Protein AF-0000000072238358 (afdb_homodimer)

Organism: Galdieria sulphuraria (NCBI:txid130081)

Solvent-accessible surface area (backbone atoms only — not comparable to full-atom values): 21637 Å² total; per-residue (Å²): 114,69,92,60,49,41,66,46,70,92,51,58,39,57,28,51,64,90,36,64,66,41,52,53,32,44,58,48,52,44,44,59,64,51,46,53,46,33,38,50,35,42,29,71,73,63,18,28,54,64,36,48,47,50,46,50,48,50,52,52,50,52,53,49,39,53,52,44,16,63,70,62,58,33,71,36,41,84,74,27,92,60,86,53,57,28,28,42,24,59,62,21,16,52,36,25,18,52,41,28,26,52,52,55,40,63,70,66,43,89,40,53,35,54,55,72,66,56,46,51,50,50,51,51,50,41,50,50,50,30,51,51,31,38,48,24,36,40,76,59,28,51,35,48,71,66,26,33,50,49,6,32,51,51,12,34,52,48,14,47,53,44,23,69,51,34,59,36,91,84,14,63,50,43,50,51,54,70,66,36,64,68,45,52,74,65,32,41,33,61,59,66,72,31,57,36,37,57,58,52,52,29,52,52,60,71,61,61,61,58,80,78,107,114,69,93,61,50,40,68,44,70,90,51,56,40,56,27,49,63,89,37,64,66,43,52,54,32,44,58,47,52,44,44,59,64,51,47,55,46,33,37,50,34,42,28,71,73,63,20,29,54,64,36,48,46,50,46,51,48,51,52,52,51,51,52,50,39,54,53,43,16,66,71,62,59,32,70,37,40,86,72,28,92,59,88,53,58,28,28,42,22,59,61,20,16,52,36,26,19,54,40,28,27,52,52,54,40,63,70,66,41,88,43,53,33,53,54,72,68,56,46,51,52,50,53,51,51,42,51,50,50,28,51,50,30,36,48,25,36,41,75,59,29,50,34,48,72,65,26,35,50,48,7,31,50,51,12,33,50,49,13,47,53,44,24,69,50,35,58,35,92,85,13,63,50,42,49,52,54,71,66,36,63,69,45,54,74,64,33,40,34,62,60,65,74,31,60,37,37,56,57,53,53,28,51,52,58,73,61,60,61,59,78,82,107

InterPro domains:
  IPR000326 Phosphatidic acid phosphatase type 2/haloperoxidase [PF01569] (51-166)
  IPR000326 Phosphatidic acid phosphatase type 2/haloperoxidase [SM00014] (50-163)
  IPR036938 Phosphatidic acid phosphatase type 2/haloperoxidase superfamily [SSF48317] (33-164)
  IPR039667 Dolichyldiphosphatase, PAP2 domain [cd03382] (10-163)

pLDDT: mean 91.04, std 11.18, range [34.75, 98.88]

Radius of gyration: 22.78 Å; Cα contacts (8 Å, |Δi|>4): 652; chains: 2; bounding box: 50×64×49 Å

Foldseek 3Di:
DPPPDDDDPLLDADADPPDPVLVVLSVLLCVLVVVLVVLVCCCQVVVALLSVLLNVLLVVQLVVQVVVQVVVVDAAFPLDPDGGRPAAPSSLLSLLLSLLLLLLLCVPDPARQDDPVVSVVVSVVSVVSSVSNLVSCVNRRGHDPVNSVRSNVNSNVSSNVSNVAANHPPHPPSVVVVPDVVSVVSVRDHSSNDHNSVVVVVVVVVPCPPVVD/DPPPDDDDPLLDADADPPDPVLVVLSVLLCVLVVVLVVLVCCCQVVQALLSVLLNVLLVVQLVVQVVVQVVVVDAAFPLDPDGGRPAAPSSLLSLLLSLLLLLLLCVPDPARLDDPVVSVVVSVVSVVSSVSNLVSCVNRRGHDPVNSVRSNVNSNVSSNVSNVAANHPPHPPSVVVVPDVVSVVSVRDHSSNDHNSVVVVVVVVVPCPPVVD

Sequence (426 aa):
MSDGRVALKLTLVTYEKGDKLGWLLSIISLAPVFLYVAETSLVLFRREYFGLALLFGQLVNEALNVILKVTFARPRPSRSEQNDYGMPSAHSQAMFFVTSCIIFTLSRRRHKPLSSLERNLLYSFLFLCSLSVSFSRIYLGYHSIHQVMVGALVGCLLGYFWTLYSLESNSRLLSALKSLAFLKLFYFKDSLEICHFLKREQLQYSSCNECAKMSDGRVALKLTLVTYEKGDKLGWLLSIISLAPVFLYVAETSLVLFRREYFGLALLFGQLVNEALNVILKVTFARPRPSRSEQNDYGMPSAHSQAMFFVTSCIIFTLSRRRHKPLSSLERNLLYSFLFLCSLSVSFSRIYLGYHSIHQVMVGALVGCLLGYFWTLYSLESNSRLLSALKSLAFLKLFYFKDSLEICHFLKREQLQYSSCNECAK

Nearest PDB structures (foldseek):
  5jki-assembly1_A  TM=8.299E-01  e=1.131E-04  Bacillus subtilis subsp. subtilis str. 168
  8bm3-assembly4_D  TM=6.564E-01  e=1.782E-02  Escherichia coli K-12
  3w36-assembly1_A  TM=6.357E-01  e=1.820E+00  Streptomyces sp. CNQ-525
  5jki-assembly1_A  TM=8.302E-01  e=1.304E-04  Bacillus subtilis subsp. subtilis str. 168
  8bm3-assembly4_D  TM=6.558E-01  e=1.377E-02  Escherichia coli K-12

Structure (mmCIF, N/CA/C/O backbone):
data_AF-0000000072238358-model_v1
#
loop_
_entity.id
_entity.type
_entity.pdbx_description
1 polymer Dolichyldiphosphatase
#
loop_
_atom_site.group_PDB
_atom_site.id
_atom_site.type_symbol
_atom_site.label_atom_id
_atom_site.label_alt_id
_atom_site.label_comp_id
_atom_site.label_asym_id
_atom_site.label_entity_id
_atom_site.label_seq_id
_atom_site.pdbx_PDB_ins_code
_atom_site.Cartn_x
_atom_site.Cartn_y
_atom_site.Cartn_z
_atom_site.occupancy
_atom_site.B_iso_or_equiv
_atom_site.auth_seq_id
_atom_site.auth_comp_id
_atom_site.auth_asym_id
_atom_site.auth_atom_id
_atom_site.pdbx_PDB_model_num
ATOM 1 N N . MET A 1 1 ? -0.401 -26.938 -12.523 1 53.91 1 MET A N 1
ATOM 2 C CA . MET A 1 1 ? -1.567 -26.141 -12.906 1 53.91 1 MET A CA 1
ATOM 3 C C . MET A 1 1 ? -2.389 -26.859 -13.969 1 53.91 1 MET A C 1
ATOM 5 O O . MET A 1 1 ? -1.838 -27.609 -14.789 1 53.91 1 MET A O 1
ATOM 9 N N . SER A 1 2 ? -3.705 -27.078 -13.656 1 57.69 2 SER A N 1
ATOM 10 C CA . SER A 1 2 ? -4.523 -27.766 -14.648 1 57.69 2 SER A CA 1
ATOM 11 C C . SER A 1 2 ? -4.238 -27.266 -16.062 1 57.69 2 SER A C 1
ATOM 13 O O . SER A 1 2 ? -3.773 -26.125 -16.234 1 57.69 2 SER A O 1
ATOM 15 N N . ASP A 1 3 ? -4.449 -27.953 -17.094 1 67.19 3 ASP A N 1
ATOM 16 C CA . ASP A 1 3 ? -4.195 -27.75 -18.516 1 67.19 3 ASP A CA 1
ATOM 17 C C . ASP A 1 3 ? -4.848 -26.453 -19.016 1 67.19 3 ASP A C 1
ATOM 19 O O . ASP A 1 3 ? -6.039 -26.234 -18.781 1 67.19 3 ASP A O 1
ATOM 23 N N . GLY A 1 4 ? -4.113 -25.328 -19.281 1 85.88 4 GLY A N 1
ATOM 24 C CA . GLY A 1 4 ? -4.52 -24.125 -19.984 1 85.88 4 GLY A CA 1
ATOM 25 C C . GLY A 1 4 ? -4.469 -22.875 -19.125 1 85.88 4 GLY A C 1
ATOM 26 O O . GLY A 1 4 ? -4.609 -21.75 -19.625 1 85.88 4 GLY A O 1
ATOM 27 N N . ARG A 1 5 ? -4.25 -23.141 -17.781 1 90.25 5 ARG A N 1
ATOM 28 C CA . ARG A 1 5 ? -4.195 -21.969 -16.922 1 90.25 5 ARG A CA 1
ATOM 29 C C . ARG A 1 5 ? -2.752 -21.578 -16.609 1 90.25 5 ARG A C 1
ATOM 31 O O . ARG A 1 5 ? -1.864 -22.438 -16.578 1 90.25 5 ARG A O 1
ATOM 38 N N . VAL A 1 6 ? -2.549 -20.266 -16.438 1 92.25 6 VAL A N 1
ATOM 39 C CA . VAL A 1 6 ? -1.229 -19.734 -16.109 1 92.25 6 VAL A CA 1
ATOM 40 C C . VAL A 1 6 ? -1.329 -18.812 -14.891 1 92.25 6 VAL A C 1
ATOM 42 O O . VAL A 1 6 ? -2.375 -18.219 -14.648 1 92.25 6 VAL A O 1
ATOM 45 N N . ALA A 1 7 ? -0.302 -18.781 -14.125 1 93 7 ALA A N 1
ATOM 46 C CA . ALA A 1 7 ? -0.249 -17.891 -12.953 1 93 7 ALA A CA 1
ATOM 47 C C . ALA A 1 7 ? 0.127 -16.469 -13.359 1 93 7 ALA A C 1
ATOM 49 O O . ALA A 1 7 ? 0.93 -16.266 -14.273 1 93 7 ALA A O 1
ATOM 50 N N . LEU A 1 8 ? -0.519 -15.547 -12.711 1 94.06 8 LEU A N 1
ATOM 51 C CA . LEU A 1 8 ? -0.111 -14.164 -12.898 1 94.06 8 LEU A CA 1
ATOM 52 C C . LEU A 1 8 ? 1.339 -13.961 -12.477 1 94.06 8 LEU A C 1
ATOM 54 O O . LEU A 1 8 ? 1.678 -14.133 -11.305 1 94.06 8 LEU A O 1
ATOM 58 N N . LYS A 1 9 ? 2.158 -13.5 -13.359 1 91.25 9 LYS A N 1
ATOM 59 C CA . LYS A 1 9 ? 3.602 -13.414 -13.148 1 91.25 9 LYS A CA 1
ATOM 60 C C . LYS A 1 9 ? 3.947 -12.328 -12.141 1 91.25 9 LYS A C 1
ATOM 62 O O . LYS A 1 9 ? 4.918 -12.453 -11.391 1 91.25 9 LYS A O 1
ATOM 67 N N . LEU A 1 10 ? 3.215 -11.344 -12.031 1 91.06 10 LEU A N 1
ATOM 68 C CA . LEU A 1 10 ? 3.473 -10.148 -11.234 1 91.06 10 LEU A CA 1
ATOM 69 C C . LEU A 1 10 ? 3.711 -10.508 -9.773 1 91.06 10 LEU A C 1
ATOM 71 O O . LEU A 1 10 ? 4.555 -9.906 -9.109 1 91.06 10 LEU A O 1
ATOM 75 N N . THR A 1 11 ? 2.99 -11.5 -9.281 1 95.25 11 THR A N 1
ATOM 76 C CA . THR A 1 11 ? 3.064 -11.789 -7.852 1 95.25 11 THR A CA 1
ATOM 77 C C . THR A 1 11 ? 3.35 -13.273 -7.621 1 95.25 11 THR A C 1
ATOM 79 O O . THR A 1 11 ? 3.123 -13.789 -6.523 1 95.25 11 THR A O 1
ATOM 82 N N . LEU A 1 12 ? 3.762 -13.93 -8.641 1 93.56 12 LEU A N 1
ATOM 83 C CA . LEU A 1 12 ? 4.09 -15.344 -8.508 1 93.56 12 LEU A CA 1
ATOM 84 C C . LEU A 1 12 ? 5.445 -15.531 -7.836 1 93.56 12 LEU A C 1
ATOM 86 O O . LEU A 1 12 ? 6.457 -15.023 -8.328 1 93.56 12 LEU A O 1
ATOM 90 N N . VAL A 1 13 ? 5.469 -16.172 -6.734 1 94.88 13 VAL A N 1
ATOM 91 C CA . VAL A 1 13 ? 6.699 -16.54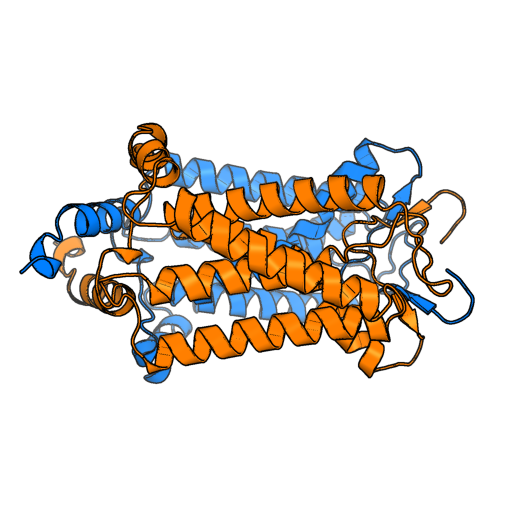7 -6.047 1 94.88 13 VAL A CA 1
ATOM 92 C C . VAL A 1 13 ? 6.621 -18.016 -5.617 1 94.88 13 VAL A C 1
ATOM 94 O O . VAL A 1 13 ? 5.625 -18.438 -5.02 1 94.88 13 VAL A O 1
ATOM 97 N N . THR A 1 14 ? 7.605 -18.75 -5.953 1 94.5 14 THR A N 1
ATOM 98 C CA . THR A 1 14 ? 7.637 -20.172 -5.598 1 94.5 14 THR A CA 1
ATOM 99 C C . THR A 1 14 ? 8.773 -20.453 -4.613 1 94.5 14 THR A C 1
ATOM 101 O O . THR A 1 14 ? 9.758 -19.703 -4.562 1 94.5 14 THR A O 1
ATOM 104 N N . TYR A 1 15 ? 8.594 -21.391 -3.814 1 94.75 15 TYR A N 1
ATOM 105 C CA . TYR A 1 15 ? 9.578 -21.859 -2.838 1 94.75 15 TYR A CA 1
ATOM 106 C C . TYR A 1 15 ? 9.492 -23.375 -2.65 1 94.75 15 TYR A C 1
ATOM 108 O O . TYR A 1 15 ? 8.547 -24 -3.121 1 94.75 15 TYR A O 1
ATOM 116 N N . GLU A 1 16 ? 10.477 -24 -2.084 1 94.62 16 GLU A N 1
ATOM 117 C CA . GLU A 1 16 ? 10.492 -25.438 -1.88 1 94.62 16 GLU A CA 1
ATOM 118 C C . GLU A 1 16 ? 9.469 -25.859 -0.833 1 94.62 16 GLU A C 1
ATOM 120 O O . GLU A 1 16 ? 9.367 -25.25 0.232 1 94.62 16 GLU A O 1
ATOM 125 N N . LYS A 1 17 ? 8.758 -26.875 -1.199 1 94.19 17 LYS A N 1
ATOM 126 C CA . LYS A 1 17 ? 7.746 -27.391 -0.284 1 94.19 17 LYS A CA 1
ATOM 127 C C . LYS A 1 17 ? 8.359 -27.766 1.064 1 94.19 17 LYS A C 1
ATOM 129 O O . LYS A 1 17 ? 9.391 -28.438 1.121 1 94.19 17 LYS A O 1
ATOM 134 N N . GLY A 1 18 ? 7.773 -27.281 2.113 1 94.94 18 GLY A N 1
ATOM 135 C CA . GLY A 1 18 ? 8.234 -27.609 3.455 1 94.94 18 GLY A CA 1
ATOM 136 C C . GLY A 1 18 ? 9.305 -26.656 3.967 1 94.94 18 GLY A C 1
ATOM 137 O O . GLY A 1 18 ? 9.68 -26.703 5.141 1 94.94 18 GLY A O 1
ATOM 138 N N . 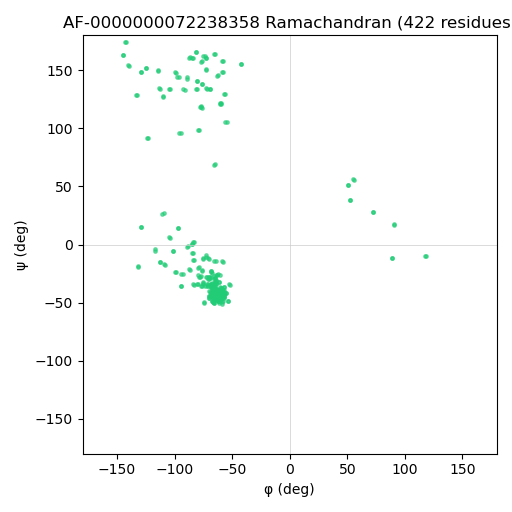ASP A 1 19 ? 9.891 -25.812 3.174 1 96.75 19 ASP A N 1
ATOM 139 C CA . ASP A 1 19 ? 10.93 -24.844 3.541 1 96.75 19 ASP A CA 1
ATOM 140 C C . ASP A 1 19 ? 10.328 -23.609 4.211 1 96.75 19 ASP A C 1
ATOM 142 O O . ASP A 1 19 ? 9.891 -22.688 3.531 1 96.75 19 ASP A O 1
ATOM 146 N N . LYS A 1 20 ? 10.391 -23.625 5.547 1 97.56 20 LYS A N 1
ATOM 147 C CA . LYS A 1 20 ? 9.789 -22.531 6.297 1 97.56 20 LYS A CA 1
ATOM 148 C C . LYS A 1 20 ? 10.492 -21.203 5.996 1 97.56 20 LYS A C 1
ATOM 150 O O . LYS A 1 20 ? 9.852 -20.156 5.895 1 97.56 20 LYS A O 1
ATOM 155 N N . LEU A 1 21 ? 11.766 -21.25 5.961 1 97.75 21 LEU A N 1
ATOM 156 C CA . LEU A 1 21 ? 12.516 -20.031 5.621 1 97.75 21 LEU A CA 1
ATOM 157 C C . LEU A 1 21 ? 12.164 -19.562 4.215 1 97.75 21 LEU A C 1
ATOM 159 O O . LEU A 1 21 ? 12 -18.359 3.988 1 97.75 21 LEU A O 1
ATOM 163 N N . GLY A 1 22 ? 12.086 -20.516 3.264 1 97.56 22 GLY A N 1
ATOM 164 C CA . GLY A 1 22 ? 11.68 -20.172 1.909 1 97.56 22 GLY A CA 1
ATOM 165 C C . GLY A 1 22 ? 10.312 -19.516 1.843 1 97.56 22 GLY A C 1
ATOM 166 O O . GLY A 1 22 ? 10.109 -18.594 1.064 1 97.56 22 GLY A O 1
ATOM 167 N N . TRP A 1 23 ? 9.469 -20.062 2.662 1 97.5 23 TRP A N 1
ATOM 168 C CA . TRP A 1 23 ? 8.133 -19.484 2.734 1 97.5 23 TRP A CA 1
ATOM 169 C C . TRP A 1 23 ? 8.188 -18.031 3.201 1 97.5 23 TRP A C 1
ATOM 171 O O . TRP A 1 23 ? 7.59 -17.141 2.582 1 97.5 23 TRP A O 1
ATOM 181 N N . LEU A 1 24 ? 8.898 -17.766 4.254 1 97.94 24 LEU A N 1
ATOM 182 C CA . LEU A 1 24 ? 9.047 -16.422 4.773 1 97.94 24 LEU A CA 1
ATOM 183 C C . LEU A 1 24 ? 9.711 -15.508 3.744 1 97.94 24 LEU A C 1
ATOM 185 O O . LEU A 1 24 ? 9.273 -14.383 3.533 1 97.94 24 LEU A O 1
ATOM 189 N N . LEU A 1 25 ? 10.711 -15.984 3.109 1 98.38 25 LEU A N 1
ATOM 190 C CA . LEU A 1 25 ? 11.461 -15.188 2.135 1 98.38 25 LEU A CA 1
ATOM 191 C C . LEU A 1 25 ? 10.609 -14.922 0.895 1 98.38 25 LEU A C 1
ATOM 193 O O . LEU A 1 25 ? 10.797 -13.906 0.223 1 98.38 25 LEU A O 1
ATOM 197 N N . SER A 1 26 ? 9.695 -15.828 0.611 1 97.81 26 SER A N 1
ATOM 198 C CA . SER A 1 26 ? 8.781 -15.578 -0.502 1 97.81 26 SER A CA 1
ATOM 199 C C . SER A 1 26 ? 7.879 -14.383 -0.22 1 97.81 26 SER A C 1
ATOM 201 O O . SER A 1 26 ? 7.582 -13.594 -1.12 1 97.81 26 SER A O 1
ATOM 203 N N . ILE A 1 27 ? 7.512 -14.211 1.005 1 97.81 27 ILE A N 1
ATOM 204 C CA . ILE A 1 27 ? 6.707 -13.055 1.393 1 97.81 27 ILE A CA 1
ATOM 205 C C . ILE A 1 27 ? 7.551 -11.789 1.301 1 97.81 27 ILE A C 1
ATOM 207 O O . ILE A 1 27 ? 7.109 -10.781 0.737 1 97.81 27 ILE A O 1
ATOM 211 N N . ILE A 1 28 ? 8.734 -11.875 1.789 1 98.25 28 ILE A N 1
ATOM 212 C CA . ILE A 1 28 ? 9.664 -10.742 1.773 1 98.25 28 ILE A CA 1
ATOM 213 C C . ILE A 1 28 ? 9.953 -10.336 0.331 1 98.25 28 ILE A C 1
ATOM 215 O O . ILE A 1 28 ? 10.078 -9.148 0.031 1 98.25 28 ILE A O 1
ATOM 219 N N . SER A 1 29 ? 9.945 -11.297 -0.564 1 97.62 29 SER A N 1
ATOM 220 C CA . SER A 1 29 ? 10.273 -11.055 -1.965 1 97.62 29 SER A CA 1
ATOM 221 C C . SER A 1 29 ? 9.18 -10.258 -2.662 1 97.62 29 SER A C 1
ATOM 223 O O . SER A 1 29 ? 9.391 -9.719 -3.752 1 97.62 29 SER A O 1
ATOM 225 N N . LEU A 1 30 ? 8.023 -10.117 -2.012 1 98 30 LEU A N 1
ATOM 226 C CA . LEU A 1 30 ? 6.918 -9.359 -2.592 1 98 30 LEU A CA 1
ATOM 227 C C . LEU A 1 30 ? 7.066 -7.875 -2.285 1 98 30 LEU A C 1
ATOM 229 O O . LEU A 1 30 ? 6.285 -7.055 -2.775 1 98 30 LEU A O 1
ATOM 233 N N . ALA A 1 31 ? 8.086 -7.496 -1.604 1 98 31 ALA A N 1
ATOM 234 C CA . ALA A 1 31 ? 8.266 -6.152 -1.069 1 98 31 ALA A CA 1
ATOM 235 C C . ALA A 1 31 ? 8.242 -5.109 -2.186 1 98 31 ALA A C 1
ATOM 237 O O . ALA A 1 31 ? 7.66 -4.035 -2.031 1 98 31 ALA A O 1
ATOM 238 N N . PRO A 1 32 ? 8.836 -5.352 -3.328 1 98.06 32 PRO A N 1
ATOM 239 C CA . PRO A 1 32 ? 8.789 -4.316 -4.367 1 98.06 32 PRO A CA 1
ATOM 240 C C . PRO A 1 32 ? 7.371 -4.012 -4.836 1 98.06 32 PRO A C 1
ATOM 242 O O . PRO A 1 32 ? 7.039 -2.852 -5.098 1 98.06 32 PRO A O 1
ATOM 245 N N . VAL A 1 33 ? 6.559 -5.031 -4.977 1 97.62 33 VAL A N 1
ATOM 246 C CA . VAL A 1 33 ? 5.164 -4.809 -5.336 1 97.62 33 VAL A CA 1
ATOM 247 C C . VAL A 1 33 ? 4.473 -3.99 -4.246 1 97.62 33 VAL A C 1
ATOM 249 O O . VAL A 1 33 ? 3.768 -3.023 -4.543 1 97.62 33 VAL A O 1
ATOM 252 N N . PHE A 1 34 ? 4.715 -4.367 -3.002 1 97.88 34 PHE A N 1
ATOM 253 C CA . PHE A 1 34 ? 4.137 -3.641 -1.878 1 97.88 34 PHE A CA 1
ATOM 254 C C . PHE A 1 34 ? 4.672 -2.213 -1.822 1 97.88 34 PHE A C 1
ATOM 256 O O . PHE A 1 34 ? 3.955 -1.293 -1.421 1 97.88 34 PHE A O 1
ATOM 263 N N . LEU A 1 35 ? 5.871 -2.057 -2.197 1 97.81 35 LEU A N 1
ATOM 264 C CA . LEU A 1 35 ? 6.488 -0.734 -2.221 1 97.81 35 LEU A CA 1
ATOM 265 C C . LEU A 1 35 ? 5.766 0.182 -3.205 1 97.81 35 LEU A C 1
ATOM 267 O O . LEU A 1 35 ? 5.555 1.363 -2.92 1 97.81 35 LEU A O 1
ATOM 271 N N . TYR A 1 36 ? 5.371 -0.306 -4.375 1 97.94 36 TYR A N 1
ATOM 272 C CA . TYR A 1 36 ? 4.594 0.475 -5.332 1 97.94 36 TYR A CA 1
ATOM 273 C C . TYR A 1 36 ? 3.254 0.891 -4.734 1 97.94 36 TYR A C 1
ATOM 275 O O . TYR A 1 36 ? 2.812 2.027 -4.918 1 97.94 36 TYR A O 1
ATOM 283 N N . VAL A 1 37 ? 2.66 -0.017 -4.035 1 97.81 37 VAL A N 1
ATOM 284 C CA . VAL A 1 37 ? 1.382 0.275 -3.395 1 97.81 37 VAL A CA 1
ATOM 285 C C . VAL A 1 37 ? 1.58 1.316 -2.297 1 97.81 37 VAL A C 1
ATOM 287 O O . VAL A 1 37 ? 0.794 2.26 -2.176 1 97.81 37 VAL A O 1
ATOM 290 N N . ALA A 1 38 ? 2.617 1.157 -1.568 1 97.75 38 ALA A N 1
ATOM 291 C CA . ALA A 1 38 ? 2.91 2.092 -0.485 1 97.75 38 ALA A CA 1
ATOM 292 C C . ALA A 1 38 ? 3.191 3.49 -1.026 1 97.75 38 ALA A C 1
ATOM 294 O O . ALA A 1 38 ? 2.723 4.484 -0.467 1 97.75 38 ALA A O 1
ATOM 295 N N . GLU A 1 39 ? 3.959 3.574 -2.08 1 97.88 39 GLU A N 1
ATOM 296 C CA . GLU A 1 39 ? 4.254 4.871 -2.686 1 97.88 39 GLU A CA 1
ATOM 297 C C . GLU A 1 39 ? 2.994 5.52 -3.248 1 97.88 39 GLU A C 1
ATOM 299 O O . GLU A 1 39 ? 2.801 6.73 -3.117 1 97.88 39 GLU A O 1
ATOM 304 N N . THR A 1 40 ? 2.191 4.711 -3.869 1 97.56 40 THR A N 1
ATOM 305 C CA . THR A 1 40 ? 0.922 5.223 -4.375 1 97.56 40 THR A CA 1
ATOM 306 C C . THR A 1 40 ? 0.043 5.715 -3.229 1 97.56 40 THR A C 1
ATOM 308 O O . THR A 1 40 ? -0.602 6.762 -3.34 1 97.56 40 THR A O 1
ATOM 311 N N . SER A 1 41 ? 0.04 4.965 -2.141 1 96.62 41 SER A N 1
ATOM 312 C CA . SER A 1 41 ? -0.712 5.359 -0.954 1 96.62 41 SER A CA 1
ATOM 313 C C . SER A 1 41 ? -0.187 6.672 -0.379 1 96.62 41 SER A C 1
ATOM 315 O O . SER A 1 41 ? -0.968 7.523 0.054 1 96.62 41 SER A O 1
ATOM 317 N N . LEU A 1 42 ? 1.147 6.82 -0.389 1 95.38 42 LEU A N 1
ATOM 318 C CA . LEU A 1 42 ? 1.754 8.07 0.062 1 95.38 42 LEU A CA 1
ATOM 319 C C . LEU A 1 42 ? 1.227 9.25 -0.743 1 95.38 42 LEU A C 1
ATOM 321 O O . LEU A 1 42 ? 0.878 10.289 -0.175 1 95.38 42 LEU A O 1
ATOM 325 N N . VAL A 1 43 ? 1.12 9.055 -2.025 1 96.12 43 VAL A N 1
ATOM 326 C CA . VAL A 1 43 ? 0.65 10.109 -2.924 1 96.12 43 VAL A CA 1
ATOM 327 C C . VAL A 1 43 ? -0.824 10.398 -2.648 1 96.12 43 VAL A C 1
ATOM 329 O O . VAL A 1 43 ? -1.223 11.562 -2.539 1 96.12 43 VAL A O 1
ATOM 332 N N . LEU A 1 44 ? -1.602 9.391 -2.436 1 93.25 44 LEU A N 1
ATOM 333 C CA . LEU A 1 44 ? -3.047 9.562 -2.326 1 93.25 44 LEU A CA 1
ATOM 334 C C . LEU A 1 44 ? -3.434 10.07 -0.941 1 93.25 44 LEU A C 1
ATOM 336 O O . LEU A 1 44 ? -4.344 10.891 -0.808 1 93.25 44 LEU A O 1
ATOM 340 N N . PHE A 1 45 ? -2.709 9.648 0.066 1 93.19 45 PHE A N 1
ATOM 341 C CA . PHE A 1 45 ? -3.141 9.945 1.426 1 93.19 45 PHE A CA 1
ATOM 342 C C . PHE A 1 45 ? -2.471 11.211 1.941 1 93.19 45 PHE A C 1
ATOM 344 O O . PHE A 1 45 ? -3.07 11.969 2.707 1 93.19 45 PHE A O 1
ATOM 351 N N . ARG A 1 46 ? -1.246 11.398 1.543 1 93 46 ARG A N 1
ATOM 352 C CA . ARG A 1 46 ? -0.526 12.555 2.059 1 93 46 ARG A CA 1
ATOM 353 C C . ARG A 1 46 ? -0.533 13.695 1.048 1 93 46 ARG A C 1
ATOM 355 O O . ARG A 1 46 ? -0.347 14.859 1.416 1 93 46 ARG A O 1
ATOM 362 N N . ARG A 1 47 ? -0.717 13.367 -0.238 1 94 47 ARG A N 1
ATOM 363 C CA . ARG A 1 47 ? -0.71 14.383 -1.283 1 94 47 ARG A CA 1
ATOM 364 C C . ARG A 1 47 ? 0.58 15.195 -1.248 1 94 47 ARG A C 1
ATOM 366 O O . ARG A 1 47 ? 0.544 16.422 -1.213 1 94 47 ARG A O 1
ATOM 373 N N . GLU A 1 48 ? 1.697 14.5 -1.337 1 94.12 48 GLU A N 1
ATOM 374 C CA . GLU A 1 48 ? 3.021 15.117 -1.312 1 94.12 48 GLU A CA 1
ATOM 375 C C . GLU A 1 48 ? 3.639 15.156 -2.707 1 94.12 48 GLU A C 1
ATOM 377 O O . GLU A 1 48 ? 3.631 14.148 -3.422 1 94.12 48 GLU A O 1
ATOM 382 N N . TYR A 1 49 ? 4.188 16.312 -3.049 1 94.25 49 TYR A N 1
ATOM 383 C CA . TYR A 1 49 ? 4.922 16.391 -4.305 1 94.25 49 TYR A CA 1
ATOM 384 C C . TYR A 1 49 ? 6.098 15.422 -4.316 1 94.25 49 TYR A C 1
ATOM 386 O O . TYR A 1 49 ? 6.375 14.781 -5.332 1 94.25 49 TYR A O 1
ATOM 394 N N . PHE A 1 50 ? 6.758 15.352 -3.156 1 93.75 50 PHE A N 1
ATOM 395 C CA . PHE A 1 50 ? 7.863 14.406 -3 1 93.75 50 PHE A CA 1
ATOM 396 C C . PHE A 1 50 ? 7.422 13 -3.367 1 93.75 50 PHE A C 1
ATOM 398 O O . PHE A 1 50 ? 8.148 12.273 -4.059 1 93.75 50 PHE A O 1
ATOM 405 N N . GLY A 1 51 ? 6.293 12.578 -2.832 1 96.12 51 GLY A N 1
ATOM 406 C CA . GLY A 1 51 ? 5.781 11.242 -3.113 1 96.12 51 GLY A CA 1
ATOM 407 C C . GLY A 1 51 ? 5.547 10.992 -4.59 1 96.12 51 GLY A C 1
ATOM 408 O O . GLY A 1 51 ? 5.852 9.914 -5.098 1 96.12 51 GLY A O 1
ATOM 409 N N . LEU A 1 52 ? 4.992 11.977 -5.266 1 96.88 52 LEU A N 1
ATOM 410 C CA . LEU A 1 52 ? 4.754 11.859 -6.703 1 96.88 52 LEU A CA 1
ATOM 411 C C . LEU A 1 52 ? 6.07 11.719 -7.461 1 96.88 52 LEU A C 1
ATOM 413 O O . LEU A 1 52 ? 6.184 10.883 -8.359 1 96.88 52 LEU A O 1
ATOM 417 N N . ALA A 1 53 ? 7 12.547 -7.086 1 97.31 53 ALA A N 1
ATOM 418 C CA . ALA A 1 53 ? 8.305 12.5 -7.734 1 97.31 53 ALA A CA 1
ATOM 419 C C . ALA A 1 53 ? 9 11.164 -7.48 1 97.31 53 ALA A C 1
ATOM 421 O O . ALA A 1 53 ? 9.664 10.617 -8.367 1 97.31 53 ALA A O 1
ATOM 422 N N . LEU A 1 54 ? 8.891 10.688 -6.285 1 97.81 54 LEU A N 1
ATOM 423 C CA . LEU A 1 54 ? 9.484 9.398 -5.934 1 97.81 54 LEU A CA 1
ATOM 424 C C . LEU A 1 54 ? 8.852 8.273 -6.746 1 97.81 54 LEU A C 1
ATOM 426 O O . LEU A 1 54 ? 9.555 7.398 -7.258 1 97.81 54 LEU A O 1
ATOM 430 N N . LEU A 1 55 ? 7.527 8.25 -6.848 1 98.19 55 LEU A N 1
ATOM 431 C CA . LEU A 1 55 ? 6.805 7.238 -7.613 1 98.19 55 LEU A CA 1
ATOM 432 C C . LEU A 1 55 ? 7.211 7.277 -9.086 1 98.19 55 LEU A C 1
ATOM 434 O O . LEU A 1 55 ? 7.426 6.234 -9.703 1 98.19 55 LEU A O 1
ATOM 438 N N . PHE A 1 56 ? 7.316 8.477 -9.602 1 97.81 56 PHE A N 1
ATOM 439 C CA . PHE A 1 56 ? 7.77 8.625 -10.984 1 97.81 56 PHE A CA 1
ATOM 440 C C . PHE A 1 56 ? 9.18 8.078 -11.148 1 97.81 56 PHE A C 1
ATOM 442 O O . PHE A 1 56 ? 9.492 7.445 -12.164 1 97.81 56 PHE A O 1
ATOM 449 N N . GLY A 1 57 ? 10.023 8.414 -10.219 1 98.31 57 GLY A N 1
ATOM 450 C CA . GLY A 1 57 ? 11.375 7.883 -10.25 1 98.31 57 GLY A CA 1
ATOM 451 C C . GLY A 1 57 ? 11.422 6.363 -10.25 1 98.31 57 GLY A C 1
ATOM 452 O O . GLY A 1 57 ? 12.25 5.762 -10.938 1 98.31 57 GLY A O 1
ATOM 453 N N . GLN A 1 58 ? 10.57 5.797 -9.461 1 98.25 58 GLN A N 1
ATOM 454 C CA . GLN A 1 58 ? 10.508 4.344 -9.398 1 98.25 58 GLN A CA 1
ATOM 455 C C . GLN A 1 58 ? 10.102 3.754 -10.75 1 98.25 58 GLN A C 1
ATOM 457 O O . GLN A 1 58 ? 10.594 2.693 -11.141 1 98.25 58 GLN A O 1
ATOM 462 N N . LEU A 1 59 ? 9.164 4.41 -11.453 1 98.19 59 LEU A N 1
ATOM 463 C CA . LEU A 1 59 ? 8.758 3.963 -12.781 1 98.19 59 LEU A CA 1
ATOM 464 C C . LEU A 1 59 ? 9.906 4.078 -13.773 1 98.19 59 LEU A C 1
ATOM 466 O O . LEU A 1 59 ? 10.117 3.182 -14.594 1 98.19 59 LEU A O 1
ATOM 470 N N . VAL A 1 60 ? 10.641 5.148 -13.688 1 98.12 60 VAL A N 1
ATOM 471 C CA . VAL A 1 60 ? 11.82 5.332 -14.523 1 98.12 60 VAL A CA 1
ATOM 472 C C . VAL A 1 60 ? 12.836 4.23 -14.227 1 98.12 60 VAL A C 1
ATOM 474 O O . VAL A 1 60 ? 13.461 3.691 -15.141 1 98.12 60 VAL A O 1
ATOM 477 N N . ASN A 1 61 ? 12.992 3.947 -12.953 1 98.56 61 ASN A N 1
ATOM 478 C CA . ASN A 1 61 ? 13.898 2.889 -12.516 1 98.56 61 ASN A CA 1
ATOM 479 C C . ASN A 1 61 ? 13.508 1.538 -13.109 1 98.56 61 ASN A C 1
ATOM 481 O O . ASN A 1 61 ? 14.375 0.77 -13.531 1 98.56 61 ASN A O 1
ATOM 485 N N . GLU A 1 62 ? 12.242 1.254 -13.141 1 97.5 62 GLU A N 1
ATOM 486 C CA . GLU A 1 62 ? 11.758 0.015 -13.734 1 97.5 62 GLU A CA 1
ATOM 487 C C . GLU A 1 62 ? 12.039 -0.023 -15.234 1 97.5 62 GLU A C 1
ATOM 489 O O . GLU A 1 62 ? 12.438 -1.059 -15.766 1 97.5 62 GLU A O 1
ATOM 494 N N . ALA A 1 63 ? 11.797 1.043 -15.914 1 98 63 ALA A N 1
ATOM 495 C CA . ALA A 1 63 ? 12.07 1.129 -17.344 1 98 63 ALA A CA 1
ATOM 496 C C . ALA A 1 63 ? 13.547 0.901 -17.641 1 98 63 ALA A C 1
ATOM 498 O O . ALA A 1 63 ? 13.898 0.195 -18.578 1 98 63 ALA A O 1
ATOM 499 N N . LEU A 1 64 ? 14.352 1.522 -16.812 1 98.25 64 LEU A N 1
ATOM 500 C CA . LEU A 1 64 ? 15.789 1.329 -16.984 1 98.25 64 LEU A CA 1
ATOM 501 C C . LEU A 1 64 ? 16.172 -0.135 -16.781 1 98.25 64 LEU A C 1
ATOM 503 O O . LEU A 1 64 ? 17.031 -0.66 -17.5 1 98.25 64 LEU A O 1
ATOM 507 N N . ASN A 1 65 ? 15.586 -0.779 -15.82 1 98.12 65 ASN A N 1
ATOM 508 C CA . ASN A 1 65 ? 15.867 -2.191 -15.594 1 98.12 65 ASN A CA 1
ATOM 509 C C . ASN A 1 65 ? 15.547 -3.037 -16.812 1 98.12 65 ASN A C 1
ATOM 511 O O . ASN A 1 65 ? 16.328 -3.914 -17.203 1 98.12 65 ASN A O 1
ATOM 515 N N . VAL A 1 66 ? 14.422 -2.779 -17.453 1 96.56 66 VAL A N 1
ATOM 516 C CA . VAL A 1 66 ? 14 -3.514 -18.641 1 96.56 66 VAL A CA 1
ATOM 517 C C . VAL A 1 66 ? 15.016 -3.311 -19.75 1 96.56 66 VAL A C 1
ATOM 519 O O . VAL A 1 66 ? 15.422 -4.27 -20.422 1 96.56 66 VAL A O 1
ATOM 522 N N . ILE A 1 67 ? 15.43 -2.098 -19.922 1 97.31 67 ILE A N 1
ATOM 523 C CA . ILE A 1 67 ? 16.406 -1.761 -20.953 1 97.31 67 ILE A CA 1
ATOM 524 C C . ILE A 1 67 ? 17.719 -2.492 -20.688 1 97.31 67 ILE A C 1
ATOM 526 O O . ILE A 1 67 ? 18.297 -3.08 -21.594 1 97.31 67 ILE A O 1
ATOM 530 N N . LEU A 1 68 ? 18.172 -2.484 -19.438 1 97 68 LEU A N 1
ATOM 531 C CA . LEU A 1 68 ? 19.438 -3.121 -19.078 1 97 68 LEU A CA 1
ATOM 532 C C . LEU A 1 68 ? 19.359 -4.633 -19.25 1 97 68 LEU A C 1
ATOM 534 O O . LEU A 1 68 ? 20.312 -5.266 -19.703 1 97 68 LEU A O 1
ATOM 538 N N . LYS A 1 69 ? 18.234 -5.199 -18.938 1 95.12 69 LYS A N 1
ATOM 539 C CA . LYS A 1 69 ? 18.062 -6.641 -19.094 1 95.12 69 LYS A CA 1
ATOM 540 C C . LYS A 1 69 ? 18.172 -7.055 -20.562 1 95.12 69 LYS A C 1
ATOM 542 O O . LYS A 1 69 ? 18.781 -8.078 -20.891 1 95.12 69 LYS A O 1
ATOM 547 N N . VAL A 1 70 ? 17.562 -6.289 -21.406 1 94.25 70 VAL A N 1
ATOM 548 C CA . VAL A 1 70 ? 17.594 -6.574 -22.828 1 94.25 70 VAL A CA 1
ATOM 549 C C . VAL A 1 70 ? 19.016 -6.355 -23.375 1 94.25 70 VAL A C 1
ATOM 551 O O . VAL A 1 70 ? 19.484 -7.109 -24.219 1 94.25 70 VAL A O 1
ATOM 554 N N . THR A 1 71 ? 19.688 -5.414 -22.906 1 94.88 71 THR A N 1
ATOM 555 C CA . THR A 1 71 ? 21.031 -5.07 -23.344 1 94.88 71 THR A CA 1
ATOM 556 C C . THR A 1 71 ? 22.047 -6.133 -22.906 1 94.88 71 THR A C 1
ATOM 558 O O . THR A 1 71 ? 22.859 -6.586 -23.703 1 94.88 71 THR A O 1
ATOM 561 N N . PHE A 1 72 ? 21.922 -6.535 -21.609 1 93.31 72 PHE A N 1
ATOM 562 C CA . PHE A 1 72 ? 22.859 -7.523 -21.078 1 93.31 72 PHE A CA 1
ATOM 563 C C . PHE A 1 72 ? 22.5 -8.922 -21.562 1 93.31 72 PHE A C 1
ATOM 565 O O . PHE A 1 72 ? 23.375 -9.75 -21.812 1 93.31 72 PHE A O 1
ATOM 572 N N . ALA A 1 73 ? 21.234 -9.195 -21.688 1 90.5 73 ALA A N 1
ATOM 573 C CA . ALA A 1 73 ? 20.703 -10.445 -22.219 1 90.5 73 ALA A CA 1
ATOM 574 C C . ALA A 1 73 ? 21.297 -11.656 -21.5 1 90.5 73 ALA A C 1
ATOM 576 O O . ALA A 1 73 ? 21.719 -12.617 -22.141 1 90.5 73 ALA A O 1
ATOM 577 N N . ARG A 1 74 ? 21.469 -11.508 -20.219 1 88.69 74 ARG A N 1
ATOM 578 C CA . ARG A 1 74 ? 21.984 -12.617 -19.422 1 88.69 74 ARG A CA 1
ATOM 579 C C . ARG A 1 74 ? 20.844 -13.453 -18.844 1 88.69 74 ARG A C 1
ATOM 581 O O . ARG A 1 74 ? 19.875 -12.906 -18.312 1 88.69 74 ARG A O 1
ATOM 588 N N . PRO A 1 75 ? 21.031 -14.656 -19 1 86.62 75 PRO A N 1
ATOM 589 C CA . PRO A 1 75 ? 19.969 -15.531 -18.5 1 86.62 75 PRO A CA 1
ATOM 590 C C . PRO A 1 75 ? 19.938 -15.617 -16.984 1 86.62 75 PRO A C 1
ATOM 592 O O . PRO A 1 75 ? 20.922 -15.281 -16.312 1 86.62 75 PRO A O 1
ATOM 595 N N . ARG A 1 76 ? 18.766 -16.062 -16.453 1 87.81 76 ARG A N 1
ATOM 596 C CA . ARG A 1 76 ? 18.609 -16.344 -15.031 1 87.81 76 ARG A CA 1
ATOM 597 C C . ARG A 1 76 ? 19.297 -17.656 -14.672 1 87.81 76 ARG A C 1
ATOM 599 O O . ARG A 1 76 ? 19.672 -18.438 -15.555 1 87.81 76 ARG A O 1
ATOM 606 N N . PRO A 1 77 ? 19.531 -17.812 -13.406 1 84 77 PRO A N 1
ATOM 607 C CA . PRO A 1 77 ? 20.078 -19.109 -13 1 84 77 PRO A CA 1
ATOM 608 C C . PRO A 1 77 ? 19.172 -20.266 -13.398 1 84 77 PRO A C 1
ATOM 610 O O . PRO A 1 77 ? 17.969 -20.078 -13.594 1 84 77 PRO A O 1
ATOM 613 N N . SER A 1 78 ? 19.734 -21.422 -13.492 1 74.19 78 SER A N 1
ATOM 614 C CA . SER A 1 78 ? 19.047 -22.609 -13.984 1 74.19 78 SER A CA 1
ATOM 615 C C . SER A 1 78 ? 17.859 -22.984 -13.094 1 74.19 78 SER A C 1
ATOM 617 O O . SER A 1 78 ? 16.891 -23.578 -13.547 1 74.19 78 SER A O 1
ATOM 619 N N . ARG A 1 79 ? 17.938 -22.609 -11.93 1 74.44 79 ARG A N 1
ATOM 620 C CA . ARG A 1 79 ? 16.906 -22.969 -10.969 1 74.44 79 ARG A CA 1
ATOM 621 C C . ARG A 1 79 ? 15.648 -22.141 -11.18 1 74.44 79 ARG A C 1
ATOM 623 O O . ARG A 1 79 ? 14.562 -22.5 -10.711 1 74.44 79 ARG A O 1
ATOM 630 N N . SER A 1 80 ? 15.867 -21.109 -11.992 1 75.38 80 SER A N 1
ATOM 631 C CA . SER A 1 80 ? 14.727 -20.219 -12.188 1 75.38 80 SER A CA 1
ATOM 632 C C . SER A 1 80 ? 13.75 -20.781 -13.211 1 75.38 80 SER A C 1
ATOM 634 O O . SER A 1 80 ? 14.164 -21.375 -14.211 1 75.38 80 SER A O 1
ATOM 636 N N . GLU A 1 81 ? 12.5 -20.719 -12.844 1 74 81 GLU A N 1
ATOM 637 C CA . GLU A 1 81 ? 11.469 -21.188 -13.766 1 74 81 GLU A CA 1
ATOM 638 C C . GLU A 1 81 ? 11.086 -20.094 -14.758 1 74 81 GLU A C 1
ATOM 640 O O . GLU A 1 81 ? 10.297 -20.328 -15.68 1 74 81 GLU A O 1
ATOM 645 N N . GLN A 1 82 ? 11.781 -19.016 -14.594 1 77 82 GLN A N 1
ATOM 646 C CA . GLN A 1 82 ? 11.469 -17.875 -15.469 1 77 82 GLN A CA 1
ATOM 647 C C . GLN A 1 82 ? 12.414 -17.828 -16.672 1 77 82 GLN A C 1
ATOM 649 O O . GLN A 1 82 ? 13.602 -18.156 -16.547 1 77 82 GLN A O 1
ATOM 654 N N . ASN A 1 83 ? 11.875 -17.422 -17.797 1 77.75 83 ASN A N 1
ATOM 655 C CA . ASN A 1 83 ? 12.648 -17.453 -19.031 1 77.75 83 ASN A CA 1
ATOM 656 C C . ASN A 1 83 ? 13.117 -16.047 -19.438 1 77.75 83 ASN A C 1
ATOM 658 O O . ASN A 1 83 ? 13.828 -15.891 -20.422 1 77.75 83 ASN A O 1
ATOM 662 N N . ASP A 1 84 ? 12.867 -15.141 -18.625 1 85.06 84 ASP A N 1
ATOM 663 C CA . ASP A 1 84 ? 13.281 -13.781 -18.969 1 85.06 84 ASP A CA 1
ATOM 664 C C . ASP A 1 84 ? 14.719 -13.516 -18.531 1 85.06 84 ASP A C 1
ATOM 666 O O . ASP A 1 84 ? 15.32 -14.328 -17.828 1 85.06 84 ASP A O 1
ATOM 670 N N . TYR A 1 85 ? 15.289 -12.492 -19.125 1 86.5 85 TYR A N 1
ATOM 671 C CA . TYR A 1 85 ? 16.625 -12.086 -18.719 1 86.5 85 TYR A CA 1
ATOM 672 C C . TYR A 1 85 ? 16.672 -11.727 -17.25 1 86.5 85 TYR A C 1
ATOM 674 O O . TYR A 1 85 ? 15.711 -11.18 -16.703 1 86.5 85 TYR A O 1
ATOM 682 N N . GLY A 1 86 ? 17.844 -12 -16.688 1 90.38 86 GLY A N 1
ATOM 683 C CA . GLY A 1 86 ? 17.875 -11.922 -15.234 1 90.38 86 GLY A CA 1
ATOM 684 C C . GLY A 1 86 ? 18.734 -10.781 -14.719 1 90.38 86 GLY A C 1
ATOM 685 O O . GLY A 1 86 ? 18.688 -10.445 -13.531 1 90.38 86 GLY A O 1
ATOM 686 N N . MET A 1 87 ? 19.578 -10.188 -15.562 1 92.5 87 MET A N 1
ATOM 687 C CA . MET A 1 87 ? 20.5 -9.156 -15.086 1 92.5 87 MET A CA 1
ATOM 688 C C . MET A 1 87 ? 20.094 -7.789 -15.625 1 92.5 87 MET A C 1
ATOM 690 O O . MET A 1 87 ? 20 -7.598 -16.844 1 92.5 87 MET A O 1
ATOM 694 N N . PRO A 1 88 ? 19.938 -6.777 -14.797 1 96.69 88 PRO A N 1
ATOM 695 C CA . PRO A 1 88 ? 20.062 -6.812 -13.336 1 96.69 88 PRO A CA 1
ATOM 696 C C . PRO A 1 88 ? 18.781 -7.27 -12.641 1 96.69 88 PRO A C 1
ATOM 698 O O . PRO A 1 88 ? 17.719 -7.258 -13.25 1 96.69 88 PRO A O 1
ATOM 701 N N . SER A 1 89 ? 18.969 -7.715 -11.367 1 97.44 89 SER A N 1
ATOM 702 C CA . SER A 1 89 ? 17.797 -8.047 -10.562 1 97.44 89 SER A CA 1
ATOM 703 C C . SER A 1 89 ? 16.891 -6.832 -10.383 1 97.44 89 SER A C 1
ATOM 705 O O . SER A 1 89 ? 17.312 -5.812 -9.828 1 97.44 89 SER A O 1
ATOM 707 N N . ALA A 1 90 ? 15.688 -6.934 -10.812 1 97.56 90 ALA A N 1
ATOM 708 C CA . ALA A 1 90 ? 14.727 -5.84 -10.695 1 97.56 90 ALA A CA 1
ATOM 709 C C . ALA A 1 90 ? 14.344 -5.598 -9.242 1 97.56 90 ALA A C 1
ATOM 711 O O . ALA A 1 90 ? 14.133 -4.453 -8.836 1 97.56 90 ALA A O 1
ATOM 712 N N . HIS A 1 91 ? 14.266 -6.645 -8.414 1 98.31 91 HIS A N 1
ATOM 713 C CA . HIS A 1 91 ? 13.898 -6.523 -7.008 1 98.31 91 HIS A CA 1
ATOM 714 C C . HIS A 1 91 ? 14.953 -5.754 -6.227 1 98.31 91 HIS A C 1
ATOM 716 O O . HIS A 1 91 ? 14.633 -4.805 -5.508 1 98.31 91 HIS A O 1
ATOM 722 N N . SER A 1 92 ? 16.141 -6.207 -6.426 1 98.5 92 SER A N 1
ATOM 723 C CA . SER A 1 92 ? 17.219 -5.5 -5.734 1 98.5 92 SER A CA 1
ATOM 724 C C . SER A 1 92 ? 17.328 -4.055 -6.215 1 98.5 92 SER A C 1
ATOM 726 O O . SER A 1 92 ? 17.484 -3.139 -5.406 1 98.5 92 SER A O 1
ATOM 728 N N . GLN A 1 93 ? 17.219 -3.826 -7.492 1 98.81 93 GLN A N 1
ATOM 729 C CA . GLN A 1 93 ? 17.297 -2.482 -8.062 1 98.81 93 GLN A CA 1
ATOM 730 C C . GLN A 1 93 ? 16.188 -1.586 -7.5 1 98.81 93 GLN A C 1
ATOM 732 O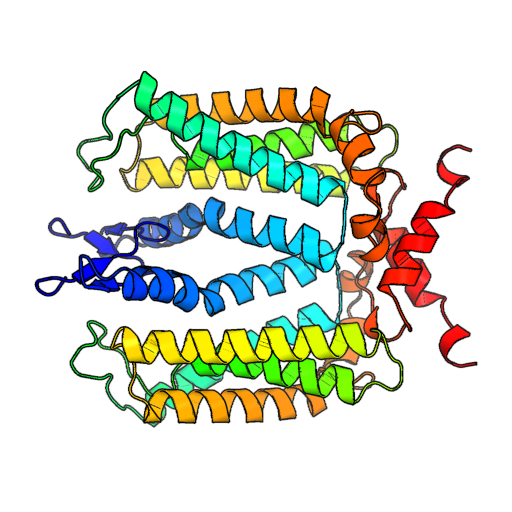 O . GLN A 1 93 ? 16.453 -0.444 -7.113 1 98.81 93 GLN A O 1
ATOM 737 N N . ALA A 1 94 ? 15.023 -2.105 -7.43 1 98.75 94 ALA A N 1
ATOM 738 C CA . ALA A 1 94 ? 13.883 -1.33 -6.949 1 98.75 94 ALA A CA 1
ATOM 739 C C . ALA A 1 94 ? 14.07 -0.928 -5.492 1 98.75 94 ALA A C 1
ATOM 741 O O . ALA A 1 94 ? 13.852 0.231 -5.129 1 98.75 94 ALA A O 1
ATOM 742 N N . MET A 1 95 ? 14.469 -1.876 -4.676 1 98.88 95 MET A N 1
ATOM 743 C CA . MET A 1 95 ? 14.609 -1.625 -3.242 1 98.88 95 MET A CA 1
ATOM 744 C C . MET A 1 95 ? 15.727 -0.622 -2.975 1 98.88 95 MET A C 1
ATOM 746 O O . MET A 1 95 ? 15.547 0.321 -2.201 1 98.88 95 MET A O 1
ATOM 750 N N . PHE A 1 96 ? 16.781 -0.775 -3.627 1 98.88 96 PHE A N 1
ATOM 751 C CA . PHE A 1 96 ? 17.922 0.088 -3.361 1 98.88 96 PHE A CA 1
ATOM 752 C C . PHE A 1 96 ? 17.734 1.458 -4.004 1 98.88 96 PHE A C 1
ATOM 754 O O . PHE A 1 96 ? 18.25 2.459 -3.508 1 98.88 96 PHE A O 1
ATOM 761 N N . PHE A 1 97 ? 16.969 1.516 -5.102 1 98.88 97 PHE A N 1
ATOM 762 C CA . PHE A 1 97 ? 16.625 2.812 -5.672 1 98.88 97 PHE A CA 1
ATOM 763 C C . PHE A 1 97 ? 15.883 3.672 -4.652 1 98.88 97 PHE A C 1
ATOM 765 O O . PHE A 1 97 ? 16.266 4.816 -4.398 1 98.88 97 PHE A O 1
ATOM 772 N N . VAL A 1 98 ? 14.867 3.129 -4.027 1 98.75 98 VAL A N 1
ATOM 773 C CA . VAL A 1 98 ? 14.055 3.871 -3.068 1 98.75 98 VAL A CA 1
ATOM 774 C C . VAL A 1 98 ? 14.891 4.207 -1.833 1 98.75 98 VAL A C 1
ATOM 776 O O . VAL A 1 98 ? 14.828 5.328 -1.322 1 98.75 98 VAL A O 1
ATOM 779 N N . THR A 1 99 ? 15.633 3.219 -1.369 1 98.62 99 THR A N 1
ATOM 780 C CA . THR A 1 99 ? 16.5 3.438 -0.215 1 98.62 99 THR A CA 1
ATOM 781 C C . THR A 1 99 ? 17.469 4.582 -0.479 1 98.62 99 THR A C 1
ATOM 783 O O . THR A 1 99 ? 17.625 5.484 0.346 1 98.62 99 THR A O 1
ATOM 786 N N . SER A 1 100 ? 18.062 4.582 -1.646 1 98.5 100 SER A N 1
ATOM 787 C CA . SER A 1 100 ? 19.016 5.621 -2.035 1 98.5 100 SER A CA 1
ATOM 788 C C . SER A 1 100 ? 18.328 6.98 -2.137 1 98.5 100 SER A C 1
ATOM 790 O O . SER A 1 100 ? 18.844 7.973 -1.605 1 98.5 100 SER A O 1
ATOM 792 N N . CYS A 1 101 ? 17.203 7.031 -2.752 1 98.06 101 CYS A N 1
ATOM 793 C CA . CYS A 1 101 ? 16.453 8.281 -2.896 1 98.06 101 CYS A CA 1
ATOM 794 C C . CYS A 1 101 ? 16.141 8.891 -1.536 1 98.06 101 CYS A C 1
ATOM 796 O O . CYS A 1 101 ? 16.391 10.078 -1.312 1 98.06 101 CYS A O 1
ATOM 798 N N . ILE A 1 102 ? 15.633 8.062 -0.644 1 97 102 ILE A N 1
ATOM 799 C CA . ILE A 1 102 ? 15.188 8.562 0.652 1 97 102 ILE A CA 1
ATOM 800 C C . ILE A 1 102 ? 16.391 9.031 1.467 1 97 102 ILE A C 1
ATOM 802 O O . ILE A 1 102 ? 16.375 10.125 2.039 1 97 102 ILE A O 1
ATOM 806 N N . ILE A 1 103 ? 17.453 8.281 1.466 1 96.19 103 ILE A N 1
ATOM 807 C CA . ILE A 1 103 ? 18.625 8.617 2.248 1 96.19 103 ILE A CA 1
ATOM 808 C C . ILE A 1 103 ? 19.25 9.906 1.72 1 96.19 103 ILE A C 1
ATOM 810 O O . ILE A 1 103 ? 19.516 10.836 2.488 1 96.19 103 ILE A O 1
ATOM 814 N N . PHE A 1 104 ? 19.391 10.055 0.451 1 95.75 104 PHE A N 1
ATOM 815 C CA . PHE A 1 104 ? 20.062 11.219 -0.111 1 95.75 104 PHE A CA 1
ATOM 816 C C . PHE A 1 104 ? 19.172 12.453 -0.047 1 95.75 104 PHE A C 1
ATOM 818 O O . PHE A 1 104 ? 19.656 13.57 0.145 1 95.75 104 PHE A O 1
ATOM 825 N N . THR A 1 105 ? 17.875 12.25 -0.165 1 94.44 105 THR A N 1
ATOM 826 C CA . THR A 1 105 ? 16.969 13.375 -0.068 1 94.44 105 THR A CA 1
ATOM 827 C C . THR A 1 105 ? 16.969 13.953 1.346 1 94.44 105 THR A C 1
ATOM 829 O O . THR A 1 105 ? 17.125 15.164 1.53 1 94.44 105 THR A O 1
ATOM 832 N N . LEU A 1 106 ? 16.828 13.117 2.357 1 92.19 106 LEU A N 1
ATOM 833 C CA . LEU A 1 106 ? 16.719 13.586 3.736 1 92.19 106 LEU A CA 1
ATOM 834 C C . LEU A 1 106 ? 18.062 14.086 4.242 1 92.19 106 LEU A C 1
ATOM 836 O O . LEU A 1 106 ? 18.125 14.984 5.094 1 92.19 106 LEU A O 1
ATOM 840 N N . SER A 1 107 ? 19.156 13.547 3.697 1 90.5 107 SER A N 1
ATOM 841 C CA . SER A 1 107 ? 20.5 13.977 4.125 1 90.5 107 SER A CA 1
ATOM 842 C C . SER A 1 107 ? 20.859 15.336 3.539 1 90.5 107 SER A C 1
ATOM 844 O O . SER A 1 107 ? 21.672 16.062 4.109 1 90.5 107 SER A O 1
ATOM 846 N N . ARG A 1 108 ? 20.25 15.703 2.49 1 88.44 108 ARG A N 1
ATOM 847 C CA . ARG A 1 108 ? 20.625 16.922 1.783 1 88.44 108 ARG A CA 1
ATOM 848 C C . ARG A 1 108 ? 19.672 18.062 2.111 1 88.44 108 ARG A C 1
ATOM 850 O O . ARG A 1 108 ? 19.891 19.203 1.691 1 88.44 108 ARG A O 1
ATOM 857 N N . ARG A 1 109 ? 18.688 17.734 2.828 1 85.94 109 ARG A N 1
ATOM 858 C CA . ARG A 1 109 ? 17.719 18.781 3.146 1 85.94 109 ARG A CA 1
ATOM 859 C C . ARG A 1 109 ? 18.25 19.719 4.23 1 85.94 109 ARG A C 1
ATOM 861 O O . ARG A 1 109 ? 18.906 19.266 5.18 1 85.94 109 ARG A O 1
ATOM 868 N N . ARG A 1 110 ? 17.969 20.969 3.949 1 79 110 ARG A N 1
ATOM 869 C CA . ARG A 1 110 ? 18.375 21.984 4.914 1 79 110 ARG A CA 1
ATOM 870 C C . ARG A 1 110 ? 17.578 21.859 6.211 1 79 110 ARG A C 1
ATOM 872 O O . ARG A 1 110 ? 18.156 21.922 7.301 1 79 110 ARG A O 1
ATOM 879 N N . HIS A 1 111 ? 16.328 21.656 6.023 1 78.69 111 HIS A N 1
ATOM 880 C CA . HIS A 1 111 ? 15.461 21.453 7.172 1 78.69 111 HIS A CA 1
ATOM 881 C C . HIS A 1 111 ? 15.391 19.969 7.551 1 78.69 111 HIS A C 1
ATOM 883 O O . HIS A 1 111 ? 15.508 19.109 6.688 1 78.69 111 HIS A O 1
ATOM 889 N N . LYS A 1 112 ? 15.312 19.797 8.852 1 82.5 112 LYS A N 1
ATOM 890 C CA . LYS A 1 112 ? 15.211 18.422 9.328 1 82.5 112 LYS A CA 1
ATOM 891 C C . LYS A 1 112 ? 13.758 18.031 9.586 1 82.5 112 LYS A C 1
ATOM 893 O O . LYS A 1 112 ? 13.234 18.25 10.68 1 82.5 112 LYS A O 1
ATOM 898 N N . PRO A 1 113 ? 13.195 17.406 8.586 1 82.56 113 PRO A N 1
ATOM 899 C CA . PRO A 1 113 ? 11.781 17.078 8.734 1 82.56 113 PRO A CA 1
ATOM 900 C C . PRO A 1 113 ? 11.531 16.016 9.797 1 82.56 113 PRO A C 1
ATOM 902 O O . PRO A 1 113 ? 10.43 15.938 10.359 1 82.56 113 PRO A O 1
ATOM 905 N N . LEU A 1 114 ? 12.625 15.219 10.07 1 86.94 114 LEU A N 1
ATOM 906 C CA . LEU A 1 114 ? 12.555 14.156 11.078 1 86.94 114 LEU A CA 1
ATOM 907 C C . LEU A 1 114 ? 13.656 14.32 12.117 1 86.94 114 LEU A C 1
ATOM 909 O O . LEU A 1 114 ? 14.719 14.883 11.82 1 86.94 114 LEU A O 1
ATOM 913 N N . SER A 1 115 ? 13.406 13.852 13.297 1 86.94 115 SER A N 1
ATOM 914 C CA . SER A 1 115 ? 14.469 13.82 14.297 1 86.94 115 SER A CA 1
ATOM 915 C C . SER A 1 115 ? 15.594 12.875 13.883 1 86.94 115 SER A C 1
ATOM 917 O O . SER A 1 115 ? 15.414 12.047 12.984 1 86.94 115 SER A O 1
ATOM 919 N N . SER A 1 116 ? 16.734 13 14.531 1 90.12 116 SER A N 1
ATOM 920 C CA . SER A 1 116 ? 17.875 12.148 14.219 1 90.12 116 SER A CA 1
ATOM 921 C C . SER A 1 116 ? 17.547 10.672 14.43 1 90.12 116 SER A C 1
ATOM 923 O O . SER A 1 116 ? 17.922 9.82 13.617 1 90.12 116 SER A O 1
ATOM 925 N N . LEU A 1 117 ? 16.875 10.414 15.477 1 90 117 LEU A N 1
ATOM 926 C CA . LEU A 1 117 ? 16.484 9.039 15.789 1 90 117 LEU A CA 1
ATOM 927 C C . LEU A 1 117 ? 15.523 8.492 14.75 1 90 117 LEU A C 1
ATOM 929 O O . LEU A 1 117 ? 15.695 7.367 14.266 1 90 117 LEU A O 1
ATOM 933 N N . GLU A 1 118 ? 14.555 9.312 14.375 1 89.12 118 GLU A N 1
ATOM 934 C CA . GLU A 1 118 ? 13.57 8.898 13.383 1 89.12 118 GLU A CA 1
ATOM 935 C C . GLU A 1 118 ? 14.227 8.633 12.031 1 89.12 118 GLU A C 1
ATOM 937 O O . GLU A 1 118 ? 13.898 7.664 11.352 1 89.12 118 GLU A O 1
ATOM 942 N N . ARG A 1 119 ? 15.086 9.492 11.695 1 92.88 119 ARG A N 1
ATOM 943 C CA . ARG A 1 119 ? 15.797 9.367 10.43 1 92.88 119 ARG A CA 1
ATOM 944 C C . ARG A 1 119 ? 16.656 8.109 10.398 1 92.88 119 ARG A C 1
ATOM 946 O O . ARG A 1 119 ? 16.625 7.352 9.43 1 92.88 119 ARG A O 1
ATOM 953 N N . ASN A 1 120 ? 17.391 7.84 11.484 1 94.62 120 ASN A N 1
ATOM 954 C CA . ASN A 1 120 ? 18.266 6.672 11.555 1 94.62 120 ASN A CA 1
ATOM 955 C C . ASN A 1 120 ? 17.469 5.371 11.547 1 94.62 120 ASN A C 1
ATOM 957 O O . ASN A 1 120 ? 17.891 4.383 10.945 1 94.62 120 ASN A O 1
ATOM 961 N N . LEU A 1 121 ? 16.359 5.383 12.195 1 94.25 121 LEU A N 1
ATOM 962 C CA . LEU A 1 121 ? 15.5 4.211 12.195 1 94.25 121 LEU A CA 1
ATOM 963 C C . LEU A 1 121 ? 14.945 3.947 10.797 1 94.25 121 LEU A C 1
ATOM 965 O O . LEU A 1 121 ? 14.867 2.797 10.359 1 94.25 121 LEU A O 1
ATOM 969 N N . LEU A 1 122 ? 14.602 5.027 10.133 1 94.75 122 LEU A N 1
ATOM 970 C CA . LEU A 1 122 ? 14.094 4.898 8.773 1 94.75 122 LEU A CA 1
ATOM 971 C C . LEU A 1 122 ? 15.164 4.355 7.836 1 94.75 122 LEU A C 1
ATOM 973 O O . LEU A 1 122 ? 14.914 3.438 7.055 1 94.75 122 LEU A O 1
ATOM 977 N N . TYR A 1 123 ? 16.375 4.863 7.965 1 97.06 123 TYR A N 1
ATOM 978 C CA . TYR A 1 123 ? 17.5 4.406 7.148 1 97.06 123 TYR A CA 1
ATOM 979 C C . TYR A 1 123 ? 17.766 2.922 7.375 1 97.06 123 TYR A C 1
ATOM 981 O O . TYR A 1 123 ? 17.891 2.152 6.422 1 97.06 123 TYR A O 1
ATOM 989 N N . SER A 1 124 ? 17.812 2.549 8.641 1 97.69 124 SER A N 1
ATOM 990 C CA . SER A 1 124 ? 18.094 1.163 8.992 1 97.69 124 SER A CA 1
ATOM 991 C C . SER A 1 124 ? 17.016 0.222 8.477 1 97.69 124 SER A C 1
ATO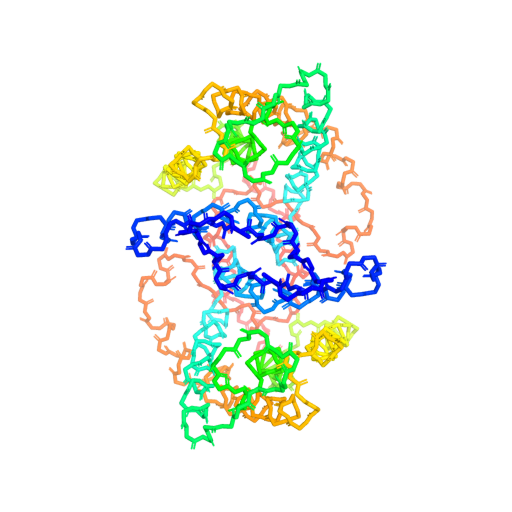M 993 O O . SER A 1 124 ? 17.312 -0.853 7.953 1 97.69 124 SER A O 1
ATOM 995 N N . PHE A 1 125 ? 15.828 0.637 8.633 1 97.38 125 PHE A N 1
ATOM 996 C CA . PHE A 1 125 ? 14.695 -0.175 8.188 1 97.38 125 PHE A CA 1
ATOM 997 C C . PHE A 1 125 ? 14.75 -0.396 6.684 1 97.38 125 PHE A C 1
ATOM 999 O O . PHE A 1 125 ? 14.625 -1.527 6.211 1 97.38 125 PHE A O 1
ATOM 1006 N N . LEU A 1 126 ? 14.953 0.674 5.93 1 97.44 126 LEU A N 1
ATOM 1007 C CA . LEU A 1 126 ? 14.977 0.593 4.477 1 97.44 126 LEU A CA 1
ATOM 1008 C C . LEU A 1 126 ? 16.156 -0.252 3.998 1 97.44 126 LEU A C 1
ATOM 1010 O O . LEU A 1 126 ? 16.016 -1.063 3.08 1 97.44 126 LEU A O 1
ATOM 1014 N N . PHE A 1 127 ? 17.281 -0.088 4.641 1 98 127 PHE A N 1
ATOM 1015 C CA . PHE A 1 127 ? 18.484 -0.839 4.273 1 98 127 PHE A CA 1
ATOM 1016 C C . PHE A 1 127 ? 18.297 -2.324 4.555 1 98 127 PHE A C 1
ATOM 1018 O O . PHE A 1 127 ? 18.609 -3.166 3.711 1 98 127 PHE A O 1
ATOM 1025 N N . LEU A 1 128 ? 17.75 -2.619 5.707 1 98.25 128 LEU A N 1
ATOM 1026 C CA . LEU A 1 128 ? 17.516 -4.008 6.082 1 98.25 128 LEU A CA 1
ATOM 1027 C C . LEU A 1 128 ? 16.5 -4.656 5.152 1 98.25 128 LEU A C 1
ATOM 1029 O O . LEU A 1 128 ? 16.641 -5.82 4.773 1 98.25 128 LEU A O 1
ATOM 1033 N N . CYS A 1 129 ? 15.484 -3.926 4.828 1 98.38 129 CYS A N 1
ATOM 1034 C CA . CYS A 1 129 ? 14.492 -4.438 3.889 1 98.38 129 CYS A CA 1
ATOM 1035 C C . CYS A 1 129 ? 15.125 -4.723 2.531 1 98.38 129 CYS A C 1
ATOM 1037 O O . CYS A 1 129 ? 14.852 -5.758 1.919 1 98.38 129 CYS A O 1
ATOM 1039 N N . SER A 1 130 ? 15.953 -3.795 2.084 1 98.75 130 SER A N 1
ATOM 1040 C CA . SER A 1 130 ? 16.609 -3.967 0.79 1 98.75 130 SER A CA 1
ATOM 1041 C C . SER A 1 130 ? 17.5 -5.195 0.783 1 98.75 130 SER A C 1
ATOM 1043 O O . SER A 1 130 ? 17.484 -5.98 -0.169 1 98.75 130 SER A O 1
ATOM 1045 N N . LEU A 1 131 ? 18.234 -5.438 1.854 1 98.69 131 LEU A N 1
ATOM 1046 C CA . LEU A 1 131 ? 19.109 -6.598 1.976 1 98.69 131 LEU A CA 1
ATOM 1047 C C . LEU A 1 131 ? 18.297 -7.887 2.037 1 98.69 131 LEU A C 1
ATOM 1049 O O . LEU A 1 131 ? 18.656 -8.883 1.411 1 98.69 131 LEU A O 1
ATOM 1053 N N . SER A 1 132 ? 17.25 -7.844 2.789 1 98.75 132 SER A N 1
ATOM 1054 C CA . SER A 1 132 ? 16.422 -9.031 2.959 1 98.75 132 SER A CA 1
ATOM 1055 C C . SER A 1 132 ? 15.773 -9.438 1.642 1 98.75 132 SER A C 1
ATOM 1057 O O . SER A 1 132 ? 15.719 -10.625 1.312 1 98.75 132 SER A O 1
ATOM 1059 N N . VAL A 1 133 ? 15.273 -8.461 0.92 1 98.81 133 VAL A N 1
ATOM 1060 C CA . VAL A 1 133 ? 14.664 -8.734 -0.374 1 98.81 133 VAL A CA 1
ATOM 1061 C C . VAL A 1 133 ? 15.711 -9.297 -1.332 1 98.81 133 VAL A C 1
ATOM 1063 O O . VAL A 1 133 ? 15.461 -10.281 -2.033 1 98.81 133 VAL A O 1
ATOM 1066 N N . SER A 1 134 ? 16.859 -8.719 -1.357 1 98.62 134 SER A N 1
ATOM 1067 C CA . SER A 1 134 ? 17.953 -9.195 -2.205 1 98.62 134 SER A CA 1
ATOM 1068 C C . SER A 1 134 ? 18.328 -10.633 -1.861 1 98.62 134 SER A C 1
ATOM 1070 O O . SER A 1 134 ? 18.484 -11.469 -2.754 1 98.62 134 SER A O 1
ATOM 1072 N N . PHE A 1 135 ? 18.469 -10.883 -0.652 1 98.44 135 PHE A N 1
ATOM 1073 C CA . PHE A 1 135 ? 18.797 -12.219 -0.189 1 98.44 135 PHE A CA 1
ATOM 1074 C C . PHE A 1 135 ? 17.719 -13.219 -0.585 1 98.44 135 PHE A C 1
ATOM 1076 O O . PHE A 1 135 ? 18.031 -14.359 -0.952 1 98.44 135 PHE A O 1
ATOM 1083 N N . SER A 1 136 ? 16.516 -12.828 -0.479 1 98.38 136 SER A N 1
ATOM 1084 C CA . SER A 1 136 ? 15.398 -13.711 -0.822 1 98.38 136 SER A CA 1
ATOM 1085 C C . SER A 1 136 ? 15.492 -14.172 -2.273 1 98.38 136 SER A C 1
ATOM 1087 O O . SER A 1 136 ? 15.219 -15.336 -2.58 1 98.38 136 SER A O 1
ATOM 1089 N N . ARG A 1 137 ? 15.914 -13.305 -3.15 1 96.94 137 ARG A N 1
ATOM 1090 C CA . ARG A 1 137 ? 15.984 -13.641 -4.57 1 96.94 137 ARG A CA 1
ATOM 1091 C C . ARG A 1 137 ? 17.062 -14.688 -4.832 1 96.94 137 ARG A C 1
ATOM 1093 O O . ARG A 1 137 ? 16.906 -15.531 -5.719 1 96.94 137 ARG A O 1
ATOM 1100 N N . ILE A 1 138 ? 18.094 -14.617 -4.074 1 97.12 138 ILE A N 1
ATOM 1101 C CA . ILE A 1 138 ? 19.188 -15.586 -4.199 1 97.12 138 ILE A CA 1
ATOM 1102 C C . ILE A 1 138 ? 18.75 -16.922 -3.604 1 97.12 138 ILE A C 1
ATOM 1104 O O . ILE A 1 138 ? 18.875 -17.969 -4.246 1 97.12 138 ILE A O 1
ATOM 1108 N N . TYR A 1 139 ? 18.234 -16.844 -2.406 1 97.06 139 TYR A N 1
ATOM 1109 C CA . TYR A 1 139 ? 17.828 -18.047 -1.686 1 97.06 139 TYR A CA 1
ATOM 1110 C C . TYR A 1 139 ? 16.781 -18.828 -2.463 1 97.06 139 TYR A C 1
ATOM 1112 O O . TYR A 1 139 ? 16.828 -20.062 -2.529 1 97.06 139 TYR A O 1
ATOM 1120 N N . LEU A 1 140 ? 15.891 -18.156 -3.076 1 96.06 140 LEU A N 1
ATOM 1121 C CA . LEU A 1 140 ? 14.781 -18.797 -3.773 1 96.06 140 LEU A CA 1
ATOM 1122 C C . LEU A 1 140 ? 15.195 -19.219 -5.176 1 96.06 140 LEU A C 1
ATOM 1124 O O . LEU A 1 140 ? 14.422 -19.875 -5.887 1 96.06 140 LEU A O 1
ATOM 1128 N N . GLY A 1 141 ? 16.406 -18.828 -5.641 1 93.56 141 GLY A N 1
ATOM 1129 C CA . GLY A 1 141 ? 16.969 -19.328 -6.879 1 93.56 141 GLY A CA 1
ATOM 1130 C C . GLY A 1 141 ? 16.609 -18.484 -8.094 1 93.56 141 GLY A C 1
ATOM 1131 O O . GLY A 1 141 ? 16.766 -18.938 -9.227 1 93.56 141 GLY A O 1
ATOM 1132 N N . TYR A 1 142 ? 16.156 -17.281 -7.848 1 93.12 142 TYR A N 1
ATOM 1133 C CA . TYR A 1 142 ? 15.711 -16.438 -8.953 1 93.12 142 TYR A CA 1
ATOM 1134 C C . TYR A 1 142 ? 16.891 -15.719 -9.602 1 93.12 142 TYR A C 1
ATOM 1136 O O . TYR A 1 142 ? 16.859 -15.43 -10.797 1 93.12 142 TYR A O 1
ATOM 1144 N N . HIS A 1 143 ? 17.828 -15.383 -8.758 1 96.06 143 HIS A N 1
ATOM 1145 C CA . HIS A 1 143 ? 18.953 -14.602 -9.242 1 96.06 143 HIS A CA 1
ATOM 1146 C C . HIS A 1 143 ? 20.266 -15.07 -8.625 1 96.06 143 HIS A C 1
ATOM 1148 O O . HIS A 1 143 ? 20.266 -15.672 -7.551 1 96.06 143 HIS A O 1
ATOM 1154 N N . SER A 1 144 ? 21.375 -14.828 -9.367 1 95.69 144 SER A N 1
ATOM 1155 C CA . SER A 1 144 ? 22.719 -15.016 -8.812 1 95.69 144 SER A CA 1
ATOM 1156 C C . SER A 1 144 ? 23.141 -13.805 -7.98 1 95.69 144 SER A C 1
ATOM 1158 O O . SER A 1 144 ? 22.516 -12.742 -8.055 1 95.69 144 SER A O 1
ATOM 1160 N N . ILE A 1 145 ? 24.188 -14.031 -7.23 1 97 145 ILE A N 1
ATOM 1161 C CA . ILE A 1 145 ? 24.719 -12.969 -6.395 1 97 145 ILE A CA 1
ATOM 1162 C C . ILE A 1 145 ? 25.156 -11.789 -7.27 1 97 145 ILE A C 1
ATOM 1164 O O . ILE A 1 145 ? 24.906 -10.633 -6.926 1 97 145 ILE A O 1
ATOM 1168 N N . HIS A 1 146 ? 25.688 -12.094 -8.414 1 96.56 146 HIS A N 1
ATOM 1169 C CA . HIS A 1 146 ? 26.172 -11.055 -9.32 1 96.56 146 HIS A CA 1
ATOM 1170 C C . HIS A 1 146 ? 25.016 -10.219 -9.859 1 96.56 146 HIS A C 1
ATOM 1172 O O . HIS A 1 146 ? 25.109 -8.992 -9.906 1 96.56 146 HIS A O 1
ATOM 1178 N N . GLN A 1 147 ? 23.984 -10.836 -10.227 1 97.12 147 GLN A N 1
ATOM 1179 C CA . GLN A 1 147 ? 22.828 -10.141 -10.766 1 97.12 147 GLN A CA 1
ATOM 1180 C C . GLN A 1 147 ? 22.203 -9.219 -9.719 1 97.12 147 GLN A C 1
ATOM 1182 O O . GLN A 1 147 ? 21.75 -8.117 -10.039 1 97.12 147 GLN A O 1
ATOM 1187 N N . VAL A 1 148 ? 22.188 -9.68 -8.477 1 98.06 148 VAL A N 1
ATOM 1188 C CA . VAL A 1 148 ? 21.641 -8.914 -7.363 1 98.06 148 VAL A CA 1
ATOM 1189 C C . VAL A 1 148 ? 22.531 -7.719 -7.062 1 98.06 148 VAL A C 1
ATOM 1191 O O . VAL A 1 148 ? 22.047 -6.605 -6.844 1 98.06 148 VAL A O 1
ATOM 1194 N N . MET A 1 149 ? 23.844 -7.898 -7.109 1 98.25 149 MET A N 1
ATOM 1195 C CA . MET A 1 149 ? 24.781 -6.824 -6.832 1 98.25 149 MET A CA 1
ATOM 1196 C C . MET A 1 149 ? 24.703 -5.738 -7.898 1 98.25 149 MET A C 1
ATOM 1198 O O . MET A 1 149 ? 24.75 -4.547 -7.582 1 98.25 149 MET A O 1
ATOM 1202 N N . VAL A 1 150 ? 24.609 -6.141 -9.109 1 98.12 150 VAL A N 1
ATOM 1203 C CA . VAL A 1 150 ? 24.484 -5.168 -10.188 1 98.12 150 VAL A CA 1
ATOM 1204 C C . VAL A 1 150 ? 23.172 -4.398 -10.031 1 98.12 150 VAL A C 1
ATOM 1206 O O . VAL A 1 150 ? 23.125 -3.18 -10.203 1 98.12 150 VAL A O 1
ATOM 1209 N N . GLY A 1 151 ? 22.094 -5.098 -9.656 1 98.56 151 GLY A N 1
ATOM 1210 C CA . GLY A 1 151 ? 20.844 -4.43 -9.391 1 98.56 151 GLY A CA 1
ATOM 1211 C C . GLY A 1 151 ? 20.922 -3.404 -8.273 1 98.56 151 GLY A C 1
ATOM 1212 O O . GLY A 1 151 ? 20.438 -2.283 -8.422 1 98.56 151 GLY A O 1
ATOM 1213 N N . ALA A 1 152 ? 21.578 -3.85 -7.242 1 98.69 152 ALA A N 1
ATOM 1214 C CA . ALA A 1 152 ? 21.75 -2.949 -6.105 1 98.69 152 ALA A CA 1
ATOM 1215 C C . ALA A 1 152 ? 22.547 -1.713 -6.504 1 98.69 152 ALA A C 1
ATOM 1217 O O . ALA A 1 152 ? 22.188 -0.59 -6.141 1 98.69 152 ALA A O 1
ATOM 1218 N N . LEU A 1 153 ? 23.562 -1.921 -7.258 1 98.69 153 LEU A N 1
ATOM 1219 C CA . LEU A 1 153 ? 24.422 -0.826 -7.691 1 98.69 153 LEU A CA 1
ATOM 1220 C C . LEU A 1 153 ? 23.672 0.132 -8.602 1 98.69 153 LEU A C 1
ATOM 1222 O O . LEU A 1 153 ? 23.734 1.351 -8.422 1 98.69 153 LEU A O 1
ATOM 1226 N N . VAL A 1 154 ? 22.969 -0.383 -9.547 1 98.62 154 VAL A N 1
ATOM 1227 C CA . VAL A 1 154 ? 22.203 0.439 -10.469 1 98.62 154 VAL A CA 1
ATOM 1228 C C . VAL A 1 154 ? 21.141 1.215 -9.703 1 98.62 154 VAL A C 1
ATOM 1230 O O . VAL A 1 154 ? 20.938 2.408 -9.938 1 98.62 154 VAL A O 1
ATOM 1233 N N . GLY A 1 155 ? 20.422 0.532 -8.773 1 98.81 155 GLY A N 1
ATOM 1234 C CA . GLY A 1 155 ? 19.438 1.197 -7.941 1 98.81 155 GLY A CA 1
ATOM 1235 C C . GLY A 1 155 ? 20 2.348 -7.133 1 98.81 155 GLY A C 1
ATOM 1236 O O . GLY A 1 155 ? 19.438 3.439 -7.109 1 98.81 155 GLY A O 1
ATOM 1237 N N . CYS A 1 156 ? 21.156 2.109 -6.551 1 98.69 156 CYS A N 1
ATOM 1238 C CA . CYS A 1 156 ? 21.797 3.133 -5.734 1 98.69 156 CYS A CA 1
ATOM 1239 C C . CYS A 1 156 ? 22.219 4.328 -6.586 1 98.69 156 CYS A C 1
ATOM 1241 O O . CYS A 1 156 ? 21.953 5.477 -6.215 1 98.69 156 CYS A O 1
ATOM 1243 N N . LEU A 1 157 ? 22.797 4.07 -7.727 1 98.62 157 LEU A N 1
ATOM 1244 C CA . LEU A 1 157 ? 23.281 5.133 -8.594 1 98.62 157 LEU A CA 1
ATOM 1245 C C . LEU A 1 157 ? 22.125 5.945 -9.164 1 98.62 157 LEU A C 1
ATOM 1247 O O . LEU A 1 157 ? 22.156 7.18 -9.141 1 98.62 157 LEU A O 1
ATOM 1251 N N . LEU A 1 158 ? 21.141 5.27 -9.617 1 98.56 158 LEU A N 1
ATOM 1252 C CA . LEU A 1 158 ? 19.984 5.988 -10.156 1 98.56 158 LEU A CA 1
ATOM 1253 C C . LEU A 1 158 ? 19.281 6.773 -9.062 1 98.56 158 LEU A C 1
ATOM 1255 O O . LEU A 1 158 ? 18.766 7.871 -9.305 1 98.56 158 LEU A O 1
ATOM 1259 N N . GLY A 1 159 ? 19.141 6.109 -7.895 1 98.56 159 GLY A N 1
ATOM 1260 C CA . GLY A 1 159 ? 18.547 6.84 -6.781 1 98.56 159 GLY A CA 1
ATOM 1261 C C . GLY A 1 159 ? 19.281 8.125 -6.457 1 98.56 159 GLY A C 1
ATOM 1262 O O . GLY A 1 159 ? 18.656 9.156 -6.207 1 98.56 159 GLY A O 1
ATOM 1263 N N . TYR A 1 160 ? 20.594 8.07 -6.477 1 97.62 160 TYR A N 1
ATOM 1264 C CA . TYR A 1 160 ? 21.422 9.242 -6.219 1 97.62 160 TYR A CA 1
ATOM 1265 C C . TYR A 1 160 ? 21.172 10.32 -7.266 1 97.62 160 TYR A C 1
ATOM 1267 O O . TYR A 1 160 ? 20.906 11.477 -6.926 1 97.62 160 TYR A O 1
ATOM 1275 N N . PHE A 1 161 ? 21.188 9.992 -8.523 1 97.5 161 PHE A N 1
ATOM 1276 C CA . PHE A 1 161 ? 21.047 10.969 -9.594 1 97.5 161 PHE A CA 1
ATOM 1277 C C . PHE A 1 161 ? 19.609 11.492 -9.656 1 97.5 161 PHE A C 1
ATOM 1279 O O . PHE A 1 161 ? 19.375 12.664 -9.969 1 97.5 161 PHE A O 1
ATOM 1286 N N . TRP A 1 162 ? 18.656 10.578 -9.367 1 97.88 162 TRP A N 1
ATOM 1287 C CA . TRP A 1 162 ? 17.281 11.031 -9.336 1 97.88 162 TRP A CA 1
ATOM 1288 C C . TRP A 1 162 ? 17.062 12.062 -8.234 1 97.88 162 TRP A C 1
ATOM 1290 O O . TRP A 1 162 ? 16.312 13.023 -8.414 1 97.88 162 TRP A O 1
ATOM 1300 N N . THR A 1 163 ? 17.703 11.844 -7.109 1 96.19 163 THR A N 1
ATOM 1301 C CA . THR A 1 163 ? 17.609 12.805 -6.016 1 96.19 163 THR A CA 1
ATOM 1302 C C . THR A 1 163 ? 18.188 14.156 -6.434 1 96.19 163 THR A C 1
ATOM 1304 O O . THR A 1 163 ? 17.547 15.195 -6.227 1 96.19 163 THR A O 1
ATOM 1307 N N . LEU A 1 164 ? 19.312 14.211 -7.082 1 94 164 LEU A N 1
ATOM 1308 C CA . LEU A 1 164 ? 20 15.438 -7.473 1 94 164 LEU A CA 1
ATOM 1309 C C . LEU A 1 164 ? 19.156 16.234 -8.477 1 94 164 LEU A C 1
ATOM 1311 O O . LEU A 1 164 ? 19.109 17.453 -8.414 1 94 164 LEU A O 1
ATOM 1315 N N . TYR A 1 165 ? 18.406 15.5 -9.25 1 94.06 165 TYR A N 1
ATOM 1316 C CA . TYR A 1 165 ? 17.797 16.203 -10.375 1 94.06 165 TYR A CA 1
ATOM 1317 C C . TYR A 1 165 ? 16.297 16.359 -10.18 1 94.06 165 TYR A C 1
ATOM 1319 O O . TYR A 1 165 ? 15.664 17.219 -10.805 1 94.06 165 TYR A O 1
ATOM 1327 N N . SER A 1 166 ? 15.75 15.578 -9.266 1 93.19 166 SER A N 1
ATOM 1328 C CA . SER A 1 166 ? 14.289 15.539 -9.266 1 93.19 166 SER A CA 1
ATOM 1329 C C . SER A 1 166 ? 13.727 15.719 -7.855 1 93.19 166 SER A C 1
ATOM 1331 O O . SER A 1 166 ? 12.562 16.078 -7.688 1 93.19 166 SER A O 1
ATOM 1333 N N . LEU A 1 167 ? 14.555 15.484 -6.801 1 91.88 167 LEU A N 1
ATOM 1334 C CA . LEU A 1 167 ? 13.969 15.445 -5.465 1 91.88 167 LEU A CA 1
ATOM 1335 C C . LEU A 1 167 ? 14.523 16.562 -4.598 1 91.88 167 LEU A C 1
ATOM 1337 O O . LEU A 1 167 ? 14.023 16.812 -3.492 1 91.88 167 LEU A O 1
ATOM 1341 N N . GLU A 1 168 ? 15.43 17.266 -5.133 1 88.75 168 GLU A N 1
ATOM 1342 C CA . GLU A 1 168 ? 15.914 18.438 -4.402 1 88.75 168 GLU A CA 1
ATOM 1343 C C . GLU A 1 168 ? 14.883 19.562 -4.422 1 88.75 168 GLU A C 1
ATOM 1345 O O . GLU A 1 168 ? 14.086 19.672 -5.359 1 88.75 168 GLU A O 1
ATOM 1350 N N . SER A 1 169 ? 14.875 20.406 -3.365 1 80.12 169 SER A N 1
ATOM 1351 C CA . SER A 1 169 ? 13.867 21.453 -3.166 1 80.12 169 SER A CA 1
ATOM 1352 C C . SER A 1 169 ? 13.75 22.344 -4.395 1 80.12 169 SER A C 1
ATOM 1354 O O . SER A 1 169 ? 12.648 22.734 -4.777 1 80.12 169 SER A O 1
ATOM 1356 N N . ASN A 1 170 ? 14.82 22.609 -5.129 1 80.44 170 ASN A N 1
ATOM 1357 C CA . ASN A 1 170 ? 14.797 23.531 -6.27 1 80.44 170 ASN A CA 1
ATOM 1358 C C . ASN A 1 170 ? 14.969 22.781 -7.586 1 80.44 170 ASN A C 1
ATOM 1360 O O . ASN A 1 170 ? 15.398 23.359 -8.586 1 80.44 170 ASN A O 1
ATOM 1364 N N . SER A 1 171 ? 14.555 21.547 -7.512 1 88.19 171 SER A N 1
ATOM 1365 C CA . SER A 1 171 ? 14.703 20.781 -8.742 1 88.19 171 SER A CA 1
ATOM 1366 C C . SER A 1 171 ? 13.641 21.156 -9.766 1 88.19 171 SER A C 1
ATOM 1368 O O . SER A 1 171 ? 12.57 21.656 -9.398 1 88.19 171 SER A O 1
ATOM 1370 N N . ARG A 1 172 ? 13.945 20.875 -11.07 1 89.75 172 ARG A N 1
ATOM 1371 C CA . ARG A 1 172 ? 13.039 21.203 -12.164 1 89.75 172 ARG A CA 1
ATOM 1372 C C . ARG A 1 172 ? 11.75 20.391 -12.062 1 89.75 172 ARG A C 1
ATOM 1374 O O . ARG A 1 172 ? 10.656 20.906 -12.305 1 89.75 172 ARG A O 1
ATOM 1381 N N . LEU A 1 173 ? 11.914 19.141 -11.711 1 93 173 LEU A N 1
ATOM 1382 C CA . LEU A 1 173 ? 10.734 18.297 -11.656 1 93 173 LEU A CA 1
ATOM 1383 C C . LEU A 1 173 ? 9.789 18.734 -10.547 1 93 173 LEU A C 1
ATOM 1385 O O . LEU A 1 173 ? 8.578 18.859 -10.758 1 93 173 LEU A O 1
ATOM 1389 N N . LEU A 1 174 ? 10.297 18.922 -9.406 1 91.81 174 LEU A N 1
ATOM 1390 C CA . LEU A 1 174 ? 9.453 19.359 -8.305 1 91.81 174 LEU A CA 1
ATOM 1391 C C . LEU A 1 174 ? 8.812 20.703 -8.609 1 91.81 174 LEU A C 1
ATOM 1393 O O . LEU A 1 174 ? 7.629 20.906 -8.328 1 91.81 174 LEU A O 1
ATOM 1397 N N . SER A 1 175 ? 9.633 21.625 -9.195 1 92.25 175 SER A N 1
ATOM 1398 C CA . SER A 1 175 ? 9.094 22.922 -9.594 1 92.25 175 SER A CA 1
ATOM 1399 C C . SER A 1 175 ? 7.98 22.766 -10.633 1 92.25 175 SER A C 1
ATOM 1401 O O . SER A 1 175 ? 6.965 23.453 -10.57 1 92.25 175 SER A O 1
ATOM 1403 N N . ALA A 1 176 ? 8.18 21.891 -11.539 1 94.5 176 ALA A N 1
ATOM 1404 C CA . ALA A 1 176 ? 7.164 21.625 -12.555 1 94.5 176 ALA A CA 1
ATOM 1405 C C . ALA A 1 176 ? 5.891 21.078 -11.93 1 94.5 176 ALA A C 1
ATOM 1407 O O . ALA A 1 176 ? 4.785 21.484 -12.281 1 94.5 176 ALA A O 1
ATOM 1408 N N . LEU A 1 177 ? 6.035 20.141 -11.008 1 94.56 177 LEU A N 1
ATOM 1409 C CA . LEU A 1 177 ? 4.883 19.547 -10.336 1 94.56 177 LEU A CA 1
ATOM 1410 C C . LEU A 1 177 ? 4.121 20.609 -9.539 1 94.56 177 LEU A C 1
ATOM 1412 O O . LEU A 1 177 ? 2.889 20.641 -9.547 1 94.56 177 LEU A O 1
ATOM 1416 N N . LYS A 1 178 ? 4.844 21.484 -8.898 1 91 178 LYS A N 1
ATOM 1417 C CA . LYS A 1 178 ? 4.25 22.547 -8.078 1 91 178 LYS A CA 1
ATOM 1418 C C . LYS A 1 178 ? 3.502 23.562 -8.945 1 91 178 LYS A C 1
ATOM 1420 O O . LYS A 1 178 ? 2.594 24.234 -8.461 1 91 178 LYS A O 1
ATOM 1425 N N . SER A 1 179 ? 3.879 23.656 -10.203 1 93.25 179 SER A N 1
ATOM 1426 C CA . SER A 1 179 ? 3.262 24.625 -11.109 1 93.25 179 SER A CA 1
ATOM 1427 C C . SER A 1 179 ? 1.959 24.078 -11.688 1 93.25 179 SER A C 1
ATOM 1429 O O . SER A 1 179 ? 1.169 24.828 -12.258 1 93.25 179 SER A O 1
ATOM 1431 N N . LEU A 1 180 ? 1.737 22.781 -11.523 1 93.94 180 LEU A N 1
ATOM 1432 C CA . LEU A 1 180 ? 0.519 22.188 -12.055 1 93.94 180 LEU A CA 1
ATOM 1433 C C . LEU A 1 180 ? -0.679 22.516 -11.172 1 93.94 180 LEU A C 1
ATOM 1435 O O . LEU A 1 180 ? -0.75 22.062 -10.023 1 93.94 180 LEU A O 1
ATOM 1439 N N . ALA A 1 181 ? -1.629 23.188 -11.719 1 92.44 181 ALA A N 1
ATOM 1440 C CA . ALA A 1 181 ? -2.773 23.719 -10.977 1 92.44 181 ALA A CA 1
ATOM 1441 C C . ALA A 1 181 ? -3.635 22.578 -10.43 1 92.44 181 ALA A C 1
ATOM 1443 O O . ALA A 1 181 ? -4.184 22.688 -9.328 1 92.44 181 ALA A O 1
ATOM 1444 N N . PHE A 1 182 ? -3.693 21.5 -11.195 1 93.31 182 PHE A N 1
ATOM 1445 C CA . PHE A 1 182 ? -4.59 20.422 -10.766 1 93.31 182 PHE A CA 1
ATOM 1446 C C . PHE A 1 182 ? -4.055 19.734 -9.516 1 93.31 182 PHE A C 1
ATOM 1448 O O . PHE A 1 182 ? -4.832 19.266 -8.68 1 93.31 182 PHE A O 1
ATOM 1455 N N . LEU A 1 183 ? -2.801 19.734 -9.32 1 94.31 183 LEU A N 1
ATOM 1456 C CA . LEU A 1 183 ? -2.242 19.141 -8.109 1 94.31 183 LEU A CA 1
ATOM 1457 C C . LEU A 1 183 ? -2.539 20.016 -6.891 1 94.31 183 LEU A C 1
ATOM 1459 O O . LEU A 1 183 ? -2.787 19.5 -5.801 1 94.31 183 LEU A O 1
ATOM 1463 N N . LYS A 1 184 ? -2.562 21.281 -7.129 1 91 184 LYS A N 1
ATOM 1464 C CA . LYS A 1 184 ? -2.941 22.188 -6.059 1 91 184 LYS A CA 1
ATOM 1465 C C . LYS A 1 184 ? -4.41 22.016 -5.68 1 91 184 LYS A C 1
ATOM 1467 O O . LYS A 1 184 ? -4.762 22.078 -4.5 1 91 184 LYS A O 1
ATOM 1472 N N . LEU A 1 185 ? -5.152 21.797 -6.719 1 89.88 185 LEU A N 1
ATOM 1473 C CA . LEU A 1 185 ? -6.582 21.594 -6.504 1 89.88 185 LEU A CA 1
ATOM 1474 C C . LEU A 1 185 ? -6.832 20.328 -5.688 1 89.88 185 LEU A C 1
ATOM 1476 O O . LEU A 1 185 ? -7.801 20.266 -4.926 1 89.88 185 LEU A O 1
ATOM 1480 N N . PHE A 1 186 ? -5.891 19.375 -5.77 1 92.19 186 PHE A N 1
ATOM 1481 C CA . PHE A 1 186 ? -6.023 18.125 -5.035 1 92.19 186 PHE A CA 1
ATOM 1482 C C . PHE A 1 186 ? -5.242 18.172 -3.729 1 92.19 186 PHE A C 1
ATOM 1484 O O . PHE A 1 186 ? -4.938 17.141 -3.137 1 92.19 186 PHE A O 1
ATOM 1491 N N . TYR A 1 187 ? -4.828 19.359 -3.305 1 92.38 187 TYR A N 1
ATOM 1492 C CA . TYR A 1 187 ? -4.293 19.688 -1.987 1 92.38 187 TYR A CA 1
ATOM 1493 C C . TYR A 1 187 ? -2.889 19.125 -1.814 1 92.38 187 TYR A C 1
ATOM 1495 O O . TYR A 1 187 ? -2.51 18.703 -0.715 1 92.38 187 TYR A O 1
ATOM 1503 N N . PHE A 1 188 ? -2.15 18.969 -2.955 1 94.38 188 PHE A N 1
ATOM 1504 C CA . PHE A 1 188 ? -0.763 18.547 -2.824 1 94.38 188 PHE A CA 1
ATOM 1505 C C . PHE A 1 188 ? 0.051 19.578 -2.051 1 94.38 188 PHE A C 1
ATOM 1507 O O . PHE A 1 188 ? -0.203 20.781 -2.154 1 94.38 188 PHE A O 1
ATOM 1514 N N . LYS A 1 189 ? 1.006 19.078 -1.282 1 92.06 189 LYS A N 1
ATOM 1515 C CA . LYS A 1 189 ? 1.809 19.953 -0.421 1 92.06 189 LYS A CA 1
ATOM 1516 C C . LYS A 1 189 ? 3.256 19.469 -0.358 1 92.06 189 LYS A C 1
ATOM 1518 O O . LYS A 1 189 ? 3.602 18.438 -0.946 1 92.06 189 LYS A O 1
ATOM 1523 N N . ASP A 1 190 ? 4.117 20.234 0.3 1 88.38 190 ASP A N 1
ATOM 1524 C CA . ASP A 1 190 ? 5.523 19.922 0.533 1 88.38 190 ASP A CA 1
ATOM 1525 C C . ASP A 1 190 ? 5.848 19.938 2.025 1 88.38 190 ASP A C 1
ATOM 1527 O O . ASP A 1 190 ? 6.328 20.938 2.551 1 88.38 190 ASP A O 1
ATOM 1531 N N . SER A 1 191 ? 5.719 18.781 2.596 1 86 191 SER A N 1
ATOM 1532 C CA . SER A 1 191 ? 5.938 18.703 4.039 1 86 191 SER A CA 1
ATOM 1533 C C . SER A 1 191 ? 7.426 18.656 4.371 1 86 191 SER A C 1
ATOM 1535 O O . SER A 1 191 ? 7.828 18.969 5.492 1 86 191 SER A O 1
ATOM 1537 N N . LEU A 1 192 ? 8.227 18.297 3.422 1 84.38 192 LEU A N 1
ATOM 1538 C CA . LEU A 1 192 ? 9.656 18.109 3.676 1 84.38 192 LEU A CA 1
ATOM 1539 C C . LEU A 1 192 ? 10.352 19.453 3.869 1 84.38 192 LEU A C 1
ATOM 1541 O O . LEU A 1 192 ? 11.492 19.516 4.332 1 84.38 192 LEU A O 1
ATOM 1545 N N . GLU A 1 193 ? 9.68 20.516 3.584 1 81.5 193 GLU A N 1
ATOM 1546 C CA . GLU A 1 193 ? 10.25 21.844 3.775 1 81.5 193 GLU A CA 1
ATOM 1547 C C . GLU A 1 193 ? 9.984 22.375 5.184 1 81.5 193 GLU A C 1
ATOM 1549 O O . GLU A 1 193 ? 10.484 23.422 5.57 1 81.5 193 GLU A O 1
ATOM 1554 N N . ILE A 1 194 ? 9.273 21.578 5.98 1 80.88 194 ILE A N 1
ATOM 1555 C CA . ILE A 1 194 ? 8.914 21.969 7.34 1 80.88 194 ILE A CA 1
ATOM 1556 C C . ILE A 1 194 ? 9.633 21.062 8.336 1 80.88 194 ILE A C 1
ATOM 1558 O O . ILE A 1 194 ? 9.594 19.844 8.227 1 80.88 194 ILE A O 1
ATOM 1562 N N . CYS A 1 195 ? 10.18 21.75 9.336 1 82.06 195 CYS A N 1
ATOM 1563 C CA . CYS A 1 195 ? 10.867 21 10.375 1 82.06 195 CYS A CA 1
ATOM 1564 C C . CYS A 1 195 ? 9.875 20.25 11.266 1 82.06 195 CYS A C 1
ATOM 1566 O O . CYS A 1 195 ? 8.859 20.812 11.664 1 82.06 195 CYS A O 1
ATOM 1568 N N . HIS A 1 196 ? 10.156 19 11.539 1 83.44 196 HIS A N 1
ATOM 1569 C CA . HIS A 1 196 ? 9.344 18.172 12.422 1 83.44 196 HIS A CA 1
ATOM 1570 C C . HIS A 1 196 ? 7.871 18.234 12.023 1 83.44 196 HIS A C 1
ATOM 1572 O O . HIS A 1 196 ? 7.008 18.5 12.867 1 83.44 196 HIS A O 1
ATOM 1578 N N . PHE A 1 197 ? 7.598 18 10.758 1 84.44 197 PHE A N 1
ATOM 1579 C CA . PHE A 1 197 ? 6.273 18.25 10.203 1 84.44 197 PHE A CA 1
ATOM 1580 C C . PHE A 1 197 ? 5.238 17.312 10.836 1 84.44 197 PHE A C 1
ATOM 1582 O O . PHE A 1 197 ? 4.078 17.688 10.992 1 84.44 197 PHE A O 1
ATOM 1589 N N . LEU A 1 198 ? 5.672 16.109 11.273 1 85.25 198 LEU A N 1
ATOM 1590 C CA . LEU A 1 198 ? 4.734 15.188 11.906 1 85.25 198 LEU A CA 1
ATOM 1591 C C . LEU A 1 198 ? 4.262 15.734 13.25 1 85.25 198 LEU A C 1
ATOM 1593 O O . LEU A 1 198 ? 3.074 15.664 13.57 1 85.25 198 LEU A O 1
ATOM 1597 N N . LYS A 1 199 ? 5.219 16.219 13.945 1 83.94 199 LYS A N 1
ATOM 1598 C CA . LYS A 1 199 ? 4.883 16.828 15.234 1 83.94 199 LYS A CA 1
ATOM 1599 C C . LYS A 1 199 ? 3.986 18.047 15.055 1 83.94 199 LYS A C 1
ATOM 1601 O O . LYS A 1 199 ? 3.02 18.234 15.797 1 83.94 199 LYS A O 1
ATOM 1606 N N . ARG A 1 200 ? 4.262 18.828 14.07 1 83.12 200 ARG A N 1
ATOM 1607 C CA . ARG A 1 200 ? 3.482 20.031 13.812 1 83.12 200 ARG A CA 1
ATOM 1608 C C . ARG A 1 200 ? 2.066 19.688 13.367 1 83.12 200 ARG A C 1
ATOM 1610 O O . ARG A 1 200 ? 1.109 20.375 13.734 1 83.12 200 ARG A O 1
ATOM 1617 N N . GLU A 1 201 ? 1.948 18.672 12.641 1 84 201 GLU A N 1
ATOM 1618 C CA . GLU A 1 201 ? 0.627 18.219 12.211 1 84 201 GLU A CA 1
ATOM 1619 C C . GLU A 1 201 ? -0.197 17.734 13.406 1 84 201 GLU A C 1
ATOM 1621 O O . GLU A 1 201 ? -1.388 18.031 13.508 1 84 201 GLU A O 1
ATOM 1626 N N . GLN A 1 202 ? 0.409 17.016 14.258 1 85.19 202 GLN A N 1
ATOM 1627 C CA . GLN A 1 202 ? -0.296 16.531 15.438 1 85.19 202 GLN A CA 1
ATOM 1628 C C . GLN A 1 202 ? -0.783 17.688 16.297 1 85.19 202 GLN A C 1
ATOM 1630 O O . GLN A 1 202 ? -1.897 17.641 16.828 1 85.19 202 GLN A O 1
ATOM 1635 N N . LEU A 1 203 ? 0.049 18.703 16.438 1 80.38 203 LEU A N 1
ATOM 1636 C CA . LEU A 1 203 ? -0.271 19.859 17.281 1 80.38 203 LEU A CA 1
ATOM 1637 C C . LEU A 1 203 ? -1.434 20.641 16.688 1 80.38 203 LEU A C 1
ATOM 1639 O O . LEU A 1 203 ? -2.25 21.203 17.422 1 80.38 203 LEU A O 1
ATOM 1643 N N . GLN A 1 204 ? -1.535 20.688 15.414 1 73.81 204 GLN A N 1
ATOM 1644 C CA . GLN A 1 204 ? -2.639 21.391 14.758 1 73.81 204 GLN A CA 1
ATOM 1645 C C . GLN A 1 204 ? -3.975 20.719 15.078 1 73.81 204 GLN A C 1
ATOM 1647 O O . GLN A 1 204 ? -4.992 21.406 15.227 1 73.81 204 GLN A O 1
ATOM 1652 N N . TYR A 1 205 ? -3.98 19.5 15.242 1 73.38 205 TYR A N 1
ATOM 1653 C CA . TYR A 1 205 ? -5.211 18.75 15.453 1 73.38 205 TYR A CA 1
ATOM 1654 C C . TYR A 1 205 ? -5.578 18.719 16.938 1 73.38 205 TYR A C 1
ATOM 1656 O O . TYR A 1 205 ? -6.738 18.484 17.281 1 73.38 205 TYR A O 1
ATOM 1664 N N . SER A 1 206 ? -4.629 18.938 17.703 1 67.44 206 SER A N 1
ATOM 1665 C CA . SER A 1 206 ? -4.91 19.016 19.125 1 67.44 206 SER A CA 1
ATOM 1666 C C . SER A 1 206 ? -5.484 20.391 19.5 1 67.44 206 SER A C 1
ATOM 1668 O O . SER A 1 206 ? -6.23 20.516 20.469 1 67.44 206 SER A O 1
ATOM 1670 N N . SER A 1 207 ? -5.152 21.422 18.719 1 57.88 207 SER A N 1
ATOM 1671 C CA . SER A 1 207 ? -5.547 22.797 19.062 1 57.88 207 SER A CA 1
ATOM 1672 C C . SER A 1 207 ? -6.852 23.172 18.375 1 57.88 207 SER A C 1
ATOM 1674 O O . SER A 1 207 ? -7.453 24.203 18.703 1 57.88 207 SER A O 1
ATOM 1676 N N . CYS A 1 208 ? -7.203 22.578 17.281 1 54.72 208 CYS A N 1
ATOM 1677 C CA . CYS A 1 208 ? -8.344 23.078 16.516 1 54.72 208 CYS A CA 1
ATOM 1678 C C . CYS A 1 208 ? -9.641 22.922 17.297 1 54.72 208 CYS A C 1
ATOM 1680 O O . CYS A 1 208 ? -10.156 21.812 17.438 1 54.72 208 CYS A O 1
ATOM 1682 N N . ASN A 1 209 ? -9.812 23.578 18.25 1 46.75 209 ASN A N 1
ATOM 1683 C CA . ASN A 1 209 ? -11.07 23.828 18.953 1 46.75 209 ASN A CA 1
ATOM 1684 C C . ASN A 1 209 ? -12.102 24.469 18.031 1 46.75 209 ASN A C 1
ATOM 1686 O O . ASN A 1 209 ? -13.242 24.719 18.438 1 46.75 209 ASN A O 1
ATOM 1690 N N . GLU A 1 210 ? -11.766 24.969 16.906 1 44.91 210 GLU A N 1
ATOM 1691 C CA . GLU A 1 210 ? -12.656 25.891 16.203 1 44.91 210 GLU A CA 1
ATOM 1692 C C . GLU A 1 210 ? -13.82 25.141 15.562 1 44.91 210 GLU A C 1
ATOM 1694 O O . GLU A 1 210 ? -14.773 25.75 15.086 1 44.91 210 GLU A O 1
ATOM 1699 N N . CYS A 1 211 ? -13.648 23.938 15.086 1 45.09 211 CYS A N 1
ATOM 1700 C CA . CYS A 1 211 ? -14.859 23.438 14.445 1 45.09 211 CYS A CA 1
ATOM 1701 C C . CYS A 1 211 ? -15.992 23.281 15.453 1 45.09 211 CYS A C 1
ATOM 1703 O O . CYS A 1 211 ? -17.078 22.828 15.109 1 45.09 211 CYS A O 1
ATOM 1705 N N . ALA A 1 212 ? -15.867 23.297 16.672 1 39.06 212 ALA A N 1
ATOM 1706 C CA . ALA A 1 212 ? -16.984 23.375 17.625 1 39.06 212 ALA A CA 1
ATOM 1707 C C . ALA A 1 212 ? -17.703 24.703 17.516 1 39.06 212 ALA A C 1
ATOM 1709 O O . ALA A 1 212 ? -18.797 24.875 18.078 1 39.06 212 ALA A O 1
ATOM 1710 N N . LYS A 1 213 ? -17.062 25.891 17.125 1 34.75 213 LYS A N 1
ATOM 1711 C CA . LYS A 1 213 ? -17.891 27.094 17.109 1 34.75 213 LYS A CA 1
ATOM 1712 C C . LYS A 1 213 ? -18.641 27.203 15.789 1 34.75 213 LYS A C 1
ATOM 1714 O O . LYS A 1 213 ? -18.094 26.938 14.719 1 34.75 213 LYS A O 1
ATOM 1719 N N . MET B 1 1 ? 4.992 -26.531 -12.422 1 53.94 1 MET B N 1
ATOM 1720 C CA . MET B 1 1 ? 6.02 -26.219 -11.438 1 53.94 1 MET B CA 1
ATOM 1721 C C . MET B 1 1 ? 6.961 -27.406 -11.227 1 53.94 1 MET B C 1
ATOM 1723 O O . MET B 1 1 ? 6.547 -28.562 -11.32 1 53.94 1 MET B O 1
ATOM 1727 N N . SER B 1 2 ? 8.281 -27.156 -11.5 1 57.5 2 SER B N 1
ATOM 1728 C CA . SER B 1 2 ? 9.219 -28.25 -11.328 1 57.5 2 SER B CA 1
ATOM 1729 C C . SER B 1 2 ? 8.922 -29.031 -10.055 1 57.5 2 SER B C 1
ATOM 1731 O O . SER B 1 2 ? 8.328 -28.5 -9.117 1 57.5 2 SER B O 1
ATOM 1733 N N . ASP B 1 3 ? 9.258 -30.25 -9.898 1 67.12 3 ASP B N 1
ATOM 1734 C CA . ASP B 1 3 ? 9.055 -31.234 -8.836 1 67.12 3 ASP B CA 1
ATOM 1735 C C . ASP B 1 3 ? 9.562 -30.703 -7.5 1 67.12 3 ASP B C 1
ATOM 1737 O O . ASP B 1 3 ? 10.703 -30.234 -7.402 1 67.12 3 ASP B O 1
ATOM 1741 N N . GLY B 1 4 ? 8.719 -30.281 -6.5 1 85.88 4 GLY B N 1
ATOM 1742 C CA . GLY B 1 4 ? 9.008 -29.984 -5.105 1 85.88 4 GLY B CA 1
ATOM 1743 C C . GLY B 1 4 ? 8.758 -28.547 -4.727 1 85.88 4 GLY B C 1
ATOM 1744 O O . GLY B 1 4 ? 8.797 -28.188 -3.549 1 85.88 4 GLY B O 1
ATOM 1745 N N . ARG B 1 5 ? 8.508 -27.719 -5.812 1 90.19 5 ARG B N 1
ATOM 1746 C CA . ARG B 1 5 ? 8.258 -26.312 -5.496 1 90.19 5 ARG B CA 1
ATOM 1747 C C . ARG B 1 5 ? 6.766 -26.016 -5.48 1 90.19 5 ARG B C 1
ATOM 1749 O O . ARG B 1 5 ? 5.988 -26.641 -6.207 1 90.19 5 ARG B O 1
ATOM 1756 N N . VAL B 1 6 ? 6.387 -25.062 -4.605 1 92.31 6 VAL B N 1
ATOM 1757 C CA . VAL B 1 6 ? 4.996 -24.641 -4.5 1 92.31 6 VAL B CA 1
ATOM 1758 C C . VAL B 1 6 ? 4.918 -23.125 -4.582 1 92.31 6 VAL B C 1
ATOM 1760 O O . VAL B 1 6 ? 5.867 -22.422 -4.223 1 92.31 6 VAL B O 1
ATOM 1763 N N . ALA B 1 7 ? 3.855 -22.641 -5.117 1 93.06 7 ALA B N 1
ATOM 1764 C CA . ALA B 1 7 ? 3.629 -21.203 -5.211 1 93.06 7 ALA B CA 1
ATOM 1765 C C . ALA B 1 7 ? 3.102 -20.641 -3.891 1 93.06 7 ALA B C 1
ATOM 1767 O O . ALA B 1 7 ? 2.334 -21.312 -3.189 1 93.06 7 ALA B O 1
ATOM 1768 N N . LEU B 1 8 ? 3.594 -19.469 -3.566 1 94.06 8 LEU B N 1
ATOM 1769 C CA . LEU B 1 8 ? 3.027 -18.781 -2.412 1 94.06 8 LEU B CA 1
ATOM 1770 C C . LEU B 1 8 ? 1.541 -18.5 -2.617 1 94.06 8 LEU B C 1
ATOM 1772 O O . LEU B 1 8 ? 1.16 -17.766 -3.531 1 94.06 8 LEU B O 1
ATOM 1776 N N . LYS B 1 9 ? 0.729 -18.984 -1.746 1 91.19 9 LYS B N 1
ATOM 1777 C CA . LYS B 1 9 ? -0.723 -18.953 -1.899 1 91.19 9 LYS B CA 1
ATOM 1778 C C . LYS B 1 9 ? -1.257 -17.531 -1.751 1 91.19 9 LYS B C 1
ATOM 1780 O O . LYS B 1 9 ? -2.25 -17.156 -2.385 1 91.19 9 LYS B O 1
ATOM 1785 N N . LEU B 1 10 ? -0.659 -16.719 -1.03 1 91.06 10 LEU B N 1
ATOM 1786 C CA . LEU B 1 10 ? -1.106 -15.391 -0.654 1 91.06 10 LEU B CA 1
ATOM 1787 C C . LEU B 1 10 ? -1.385 -14.539 -1.891 1 91.06 10 LEU B C 1
ATOM 1789 O O . LEU B 1 10 ? -2.334 -13.75 -1.907 1 91.06 10 LEU B O 1
ATOM 1793 N N . THR B 1 11 ? -0.577 -14.719 -2.926 1 95.19 11 THR B N 1
ATOM 1794 C CA . THR B 1 11 ? -0.698 -13.836 -4.082 1 95.19 11 THR B CA 1
ATOM 1795 C C . THR B 1 11 ? -0.809 -14.641 -5.371 1 95.19 11 THR B C 1
ATOM 1797 O O . THR B 1 11 ? -0.582 -14.109 -6.461 1 95.19 11 THR B O 1
ATOM 1800 N N . LEU B 1 12 ? -1.085 -15.883 -5.227 1 93.5 12 LEU B N 1
ATOM 1801 C CA . LEU B 1 12 ? -1.242 -16.734 -6.406 1 93.5 12 LEU B CA 1
ATOM 1802 C C . LEU B 1 12 ? -2.604 -16.516 -7.055 1 93.5 12 LEU B C 1
ATOM 1804 O O . LEU B 1 12 ? -3.641 -16.672 -6.41 1 93.5 12 LEU B O 1
ATOM 1808 N N . VAL B 1 13 ? -2.613 -16.078 -8.25 1 94.75 13 VAL B N 1
ATOM 1809 C CA . VAL B 1 13 ? -3.824 -15.953 -9.055 1 94.75 13 VAL B CA 1
ATOM 1810 C C . VAL B 1 13 ? -3.59 -16.547 -10.438 1 94.75 13 VAL B C 1
ATOM 1812 O O . VAL B 1 13 ? -2.586 -16.25 -11.086 1 94.75 13 VAL B O 1
ATOM 1815 N N . THR B 1 14 ? -4.453 -17.391 -10.844 1 94.44 14 THR B N 1
ATOM 1816 C CA . THR B 1 14 ? -4.332 -18.047 -12.148 1 94.44 14 THR B CA 1
ATOM 1817 C C . THR B 1 14 ? -5.477 -17.625 -13.062 1 94.44 14 THR B C 1
ATOM 1819 O O . THR B 1 14 ? -6.551 -17.234 -12.594 1 94.44 14 THR B O 1
ATOM 1822 N N . TYR B 1 15 ? -5.234 -17.594 -14.289 1 94.62 15 TYR B N 1
ATOM 1823 C CA . TYR B 1 15 ? -6.207 -17.266 -15.328 1 94.62 15 TYR B CA 1
ATOM 1824 C C . TYR B 1 15 ? -5.949 -18.078 -16.594 1 94.62 15 TYR B C 1
ATOM 1826 O O . TYR B 1 15 ? -4.906 -18.734 -16.719 1 94.62 15 TYR B O 1
ATOM 1834 N N . GLU B 1 16 ? -6.875 -18.172 -17.5 1 94.56 16 GLU B N 1
ATOM 1835 C CA . GLU B 1 16 ? -6.73 -18.938 -18.719 1 94.56 16 GLU B CA 1
ATOM 1836 C C . GLU B 1 16 ? -5.723 -18.297 -19.672 1 94.56 16 GLU B C 1
ATOM 1838 O O . GLU B 1 16 ? -5.762 -17.078 -19.891 1 94.56 16 GLU B O 1
ATOM 1843 N N . LYS B 1 17 ? -4.879 -19.141 -20.172 1 94.19 17 LYS B N 1
ATOM 1844 C CA . LYS B 1 17 ? -3.863 -18.641 -21.094 1 94.19 17 LYS B CA 1
ATOM 1845 C C . LYS B 1 17 ? -4.5 -17.922 -22.281 1 94.19 17 LYS B C 1
ATOM 1847 O O . LYS B 1 17 ? -5.449 -18.438 -22.891 1 94.19 17 LYS B O 1
ATOM 1852 N N . GLY B 1 18 ? -4.039 -16.75 -22.562 1 94.94 18 GLY B N 1
ATOM 1853 C CA . GLY B 1 18 ? -4.535 -15.992 -23.703 1 94.94 18 GLY B CA 1
ATOM 1854 C C . GLY B 1 18 ? -5.738 -15.133 -23.375 1 94.94 18 GLY B C 1
ATOM 1855 O O . GLY B 1 18 ? -6.172 -14.312 -24.188 1 94.94 18 GLY B O 1
ATOM 1856 N N . ASP B 1 19 ? -6.383 -15.266 -22.25 1 96.69 19 ASP B N 1
ATOM 1857 C CA . ASP B 1 19 ? -7.551 -14.508 -21.812 1 96.69 19 ASP B CA 1
ATOM 1858 C C . ASP B 1 19 ? -7.145 -13.133 -21.281 1 96.69 19 ASP B C 1
ATOM 1860 O O . ASP B 1 19 ? -6.777 -13 -20.109 1 96.69 19 ASP B O 1
ATOM 1864 N N . LYS B 1 20 ? -7.285 -12.133 -22.156 1 97.56 20 LYS B N 1
ATOM 1865 C CA . LYS B 1 20 ? -6.867 -10.781 -21.766 1 97.56 20 LYS B CA 1
ATOM 1866 C C . LYS B 1 20 ? -7.715 -10.25 -20.625 1 97.56 20 LYS B C 1
ATOM 1868 O O . LYS B 1 20 ? -7.199 -9.578 -19.719 1 97.56 20 LYS B O 1
ATOM 1873 N N . LEU B 1 21 ? -8.961 -10.461 -20.688 1 97.75 21 LEU B N 1
ATOM 1874 C CA . LEU B 1 21 ? -9.828 -10.039 -19.594 1 97.75 21 LEU B CA 1
ATOM 1875 C C . LEU B 1 21 ? -9.461 -10.75 -18.297 1 97.75 21 LEU B C 1
ATOM 1877 O O . LEU B 1 21 ? -9.43 -10.141 -17.234 1 97.75 21 LEU B O 1
ATOM 1881 N N . GLY B 1 22 ? -9.219 -12.078 -18.406 1 97.5 22 GLY B N 1
ATOM 1882 C CA . GLY B 1 22 ? -8.781 -12.836 -17.25 1 97.5 22 GLY B CA 1
ATOM 1883 C C . GLY B 1 22 ? -7.504 -12.305 -16.625 1 97.5 22 GLY B C 1
ATOM 1884 O O . GLY B 1 22 ? -7.371 -12.266 -15.398 1 97.5 22 GLY B O 1
ATOM 1885 N N . TRP B 1 23 ? -6.645 -11.914 -17.516 1 97.44 23 TRP B N 1
ATOM 1886 C CA . TRP B 1 23 ? -5.395 -11.32 -17.062 1 97.44 23 TRP B CA 1
ATOM 1887 C C . TRP B 1 23 ? -5.66 -10.047 -16.25 1 97.44 23 TRP B C 1
ATOM 1889 O O . TRP B 1 23 ? -5.141 -9.883 -15.156 1 97.44 23 TRP B O 1
ATOM 1899 N N . LEU B 1 24 ? -6.453 -9.18 -16.797 1 98 24 LEU B N 1
ATOM 1900 C CA . LEU B 1 24 ? -6.801 -7.941 -16.109 1 98 24 LEU B CA 1
ATOM 1901 C C . LEU B 1 24 ? -7.508 -8.227 -14.789 1 98 24 LEU B C 1
ATOM 1903 O O . LEU B 1 24 ? -7.199 -7.609 -13.766 1 98 24 LEU B O 1
ATOM 1907 N N . LEU B 1 25 ? -8.398 -9.125 -14.789 1 98.31 25 LEU B N 1
ATOM 1908 C CA . LEU B 1 25 ? -9.18 -9.461 -13.602 1 98.31 25 LEU B CA 1
ATOM 1909 C C . LEU B 1 25 ? -8.305 -10.125 -12.547 1 98.31 25 LEU B C 1
ATOM 1911 O O . LEU B 1 25 ? -8.57 -10.008 -11.344 1 98.31 25 LEU B O 1
ATOM 1915 N N . SER B 1 26 ? -7.266 -10.797 -13 1 97.75 26 SER B N 1
ATOM 1916 C CA . SER B 1 26 ? -6.332 -11.375 -12.031 1 97.75 26 SER B CA 1
ATOM 1917 C C . SER B 1 26 ? -5.602 -10.281 -11.258 1 97.75 26 SER B C 1
ATOM 1919 O O . SER B 1 26 ? -5.352 -10.43 -10.062 1 97.75 26 SER B O 1
ATOM 1921 N N . ILE B 1 27 ? -5.328 -9.195 -11.898 1 97.75 27 ILE B N 1
ATOM 1922 C CA . ILE B 1 27 ? -4.695 -8.07 -11.227 1 97.75 27 ILE B CA 1
ATOM 1923 C C . ILE B 1 27 ? -5.684 -7.43 -10.25 1 97.75 27 ILE B C 1
ATOM 1925 O O . ILE B 1 27 ? -5.344 -7.164 -9.094 1 97.75 27 ILE B O 1
ATOM 1929 N N . ILE B 1 28 ? -6.875 -7.262 -10.703 1 98.25 28 ILE B N 1
ATOM 1930 C CA . ILE B 1 28 ? -7.93 -6.668 -9.891 1 98.25 28 ILE B CA 1
ATOM 1931 C C . ILE B 1 28 ? -8.18 -7.539 -8.656 1 98.25 28 ILE B C 1
ATOM 1933 O O . ILE B 1 28 ? -8.438 -7.023 -7.566 1 98.25 28 ILE B O 1
ATOM 1937 N N . SER B 1 29 ? -8.008 -8.828 -8.805 1 97.62 29 SER B N 1
ATOM 1938 C CA . SER B 1 29 ? -8.281 -9.781 -7.738 1 97.62 29 SER B CA 1
ATOM 1939 C C . SER B 1 29 ? -7.258 -9.664 -6.617 1 97.62 29 SER B C 1
ATOM 1941 O O . SER B 1 29 ? -7.469 -10.18 -5.516 1 97.62 29 SER B O 1
ATOM 1943 N N . LEU B 1 30 ? -6.156 -8.945 -6.871 1 97.94 30 LEU B N 1
ATOM 1944 C CA . LEU B 1 30 ? -5.125 -8.766 -5.859 1 97.94 30 LEU B CA 1
ATOM 1945 C C . LEU B 1 30 ? -5.469 -7.602 -4.934 1 97.94 30 LEU B C 1
ATOM 1947 O O . LEU B 1 30 ? -4.762 -7.355 -3.953 1 97.94 30 LEU B O 1
ATOM 1951 N N . ALA B 1 31 ? -6.562 -6.965 -5.145 1 97.94 31 ALA B N 1
ATOM 1952 C CA . ALA B 1 31 ? -6.938 -5.719 -4.48 1 97.94 31 ALA B CA 1
ATOM 1953 C C . ALA B 1 31 ? -6.98 -5.898 -2.965 1 97.94 31 ALA B C 1
ATOM 1955 O O . ALA B 1 31 ? -6.539 -5.023 -2.217 1 97.94 31 ALA B O 1
ATOM 1956 N N . PRO B 1 32 ? -7.469 -6.996 -2.445 1 98.06 32 PRO B N 1
ATOM 1957 C CA . PRO B 1 32 ? -7.492 -7.113 -0.986 1 98.06 32 PRO B CA 1
ATOM 1958 C C . PRO B 1 32 ? -6.098 -7.102 -0.368 1 98.06 32 PRO B C 1
ATOM 1960 O O . PRO B 1 32 ? -5.898 -6.52 0.7 1 98.06 32 PRO B O 1
ATOM 1963 N N . VAL B 1 33 ? -5.16 -7.758 -1.009 1 97.62 33 VAL B N 1
ATOM 1964 C CA . VAL B 1 33 ? -3.783 -7.719 -0.529 1 97.62 33 VAL B CA 1
ATOM 1965 C C . VAL B 1 33 ? -3.262 -6.285 -0.573 1 97.62 33 VAL B C 1
ATOM 1967 O O . VAL B 1 33 ? -2.67 -5.801 0.396 1 97.62 33 VAL B O 1
ATOM 1970 N N . PHE B 1 34 ? -3.525 -5.609 -1.669 1 97.88 34 PHE B N 1
ATOM 1971 C CA . PHE B 1 34 ? -3.105 -4.219 -1.813 1 97.88 34 PHE B CA 1
ATOM 1972 C C . PHE B 1 34 ? -3.814 -3.33 -0.798 1 97.88 34 PHE B C 1
ATOM 1974 O O . PHE B 1 34 ? -3.242 -2.352 -0.316 1 97.88 34 PHE B O 1
ATOM 1981 N N . LEU B 1 35 ? -5 -3.662 -0.5 1 97.81 35 LEU B N 1
ATOM 1982 C CA . LEU B 1 35 ? -5.77 -2.91 0.485 1 97.81 35 LEU B CA 1
ATOM 1983 C C . LEU B 1 35 ? -5.113 -2.982 1.859 1 97.81 35 LEU B C 1
ATOM 1985 O O . LEU B 1 35 ? -5.066 -1.984 2.582 1 97.81 35 LEU B O 1
ATOM 1989 N N . TYR B 1 36 ? -4.598 -4.129 2.26 1 97.94 36 TYR B N 1
ATOM 1990 C CA . TYR B 1 36 ? -3.871 -4.262 3.52 1 97.94 36 TYR B CA 1
ATOM 1991 C C . TYR B 1 36 ? -2.629 -3.379 3.525 1 97.94 36 TYR B C 1
ATOM 1993 O O . TYR B 1 36 ? -2.322 -2.736 4.531 1 97.94 36 TYR B O 1
ATOM 2001 N N . VAL B 1 37 ? -1.961 -3.354 2.422 1 97.81 37 VAL B N 1
ATOM 2002 C CA . VAL B 1 37 ? -0.767 -2.521 2.305 1 97.81 37 VAL B CA 1
ATOM 2003 C C . VAL B 1 37 ? -1.155 -1.047 2.369 1 97.81 37 VAL B C 1
ATOM 2005 O O . VAL B 1 37 ? -0.498 -0.256 3.051 1 97.81 37 VAL B O 1
ATOM 2008 N N . ALA B 1 38 ? -2.209 -0.729 1.712 1 97.75 38 ALA B N 1
ATOM 2009 C CA . ALA B 1 38 ? -2.678 0.654 1.7 1 97.75 38 ALA B CA 1
ATOM 2010 C C . ALA B 1 38 ? -3.1 1.101 3.098 1 97.75 38 ALA B C 1
ATOM 2012 O O . ALA B 1 38 ? -2.791 2.219 3.518 1 97.75 38 ALA B O 1
ATOM 2013 N N . GLU B 1 39 ? -3.809 0.259 3.799 1 97.88 39 GLU B N 1
ATOM 2014 C CA . GLU B 1 39 ? -4.23 0.588 5.156 1 97.88 39 GLU B CA 1
ATOM 2015 C C . GLU B 1 39 ? -3.027 0.733 6.086 1 97.88 39 GLU B C 1
ATOM 2017 O O . GLU B 1 39 ? -2.994 1.63 6.934 1 97.88 39 GLU B O 1
ATOM 2022 N N . THR B 1 40 ? -2.096 -0.148 5.926 1 97.56 40 THR B N 1
ATOM 2023 C CA . THR B 1 40 ? -0.873 -0.05 6.715 1 97.56 40 THR B CA 1
ATOM 2024 C C . THR B 1 40 ? -0.127 1.243 6.398 1 97.56 40 THR B C 1
ATOM 2026 O O . THR B 1 40 ? 0.388 1.906 7.301 1 97.56 40 THR B O 1
ATOM 2029 N N . SER B 1 41 ? -0.094 1.592 5.125 1 96.69 41 SER B N 1
ATOM 2030 C CA . SER B 1 41 ? 0.535 2.838 4.699 1 96.69 41 SER B CA 1
ATOM 2031 C C . SER B 1 41 ? -0.179 4.047 5.293 1 96.69 41 SER B C 1
ATOM 2033 O O . SER B 1 41 ? 0.466 5.016 5.707 1 96.69 41 SER B O 1
ATOM 2035 N N . LEU B 1 42 ? -1.516 3.971 5.336 1 95.44 42 LEU B N 1
ATOM 2036 C CA . LEU B 1 42 ? -2.297 5.035 5.957 1 95.44 42 LEU B CA 1
ATOM 2037 C C . LEU B 1 42 ? -1.875 5.242 7.406 1 95.44 42 LEU B C 1
ATOM 2039 O O . LEU B 1 42 ? -1.69 6.379 7.848 1 95.44 42 LEU B O 1
ATOM 2043 N N . VAL B 1 43 ? -1.664 4.156 8.094 1 96.19 43 VAL B N 1
ATOM 2044 C CA . VAL B 1 43 ? -1.275 4.203 9.5 1 96.19 43 VAL B CA 1
ATOM 2045 C C . VAL B 1 43 ? 0.134 4.777 9.625 1 96.19 43 VAL B C 1
ATOM 2047 O O . VAL B 1 43 ? 0.381 5.652 10.461 1 96.19 43 VAL B O 1
ATOM 2050 N N . LEU B 1 44 ? 1.012 4.395 8.758 1 93.31 44 LEU B N 1
ATOM 2051 C CA . LEU B 1 44 ? 2.418 4.758 8.898 1 93.31 44 LEU B CA 1
ATOM 2052 C C . LEU B 1 44 ? 2.658 6.184 8.406 1 93.31 44 LEU B C 1
ATOM 2054 O O . LEU B 1 44 ? 3.451 6.922 9 1 93.31 44 LEU B O 1
ATOM 2058 N N . PHE B 1 45 ? 1.938 6.59 7.398 1 93.25 45 PHE B N 1
ATOM 2059 C CA . PHE B 1 45 ? 2.252 7.871 6.773 1 93.25 45 PHE B CA 1
ATOM 2060 C C . PHE B 1 45 ? 1.402 8.984 7.367 1 93.25 45 PHE B C 1
ATOM 2062 O O . PHE B 1 45 ? 1.86 10.125 7.488 1 93.25 45 PHE B O 1
ATOM 2069 N N . ARG B 1 46 ? 0.185 8.648 7.691 1 93.06 46 ARG B N 1
ATOM 2070 C CA . ARG B 1 46 ? -0.704 9.688 8.195 1 93.06 46 ARG B CA 1
ATOM 2071 C C . ARG B 1 46 ? -0.78 9.656 9.719 1 93.06 46 ARG B C 1
ATOM 2073 O O . ARG B 1 46 ? -1.124 10.656 10.352 1 93.06 46 ARG B O 1
ATOM 2080 N N . ARG B 1 47 ? -0.478 8.492 10.32 1 94 47 ARG B N 1
ATOM 2081 C CA . ARG B 1 47 ? -0.554 8.352 11.766 1 94 47 ARG B CA 1
ATOM 2082 C C . ARG B 1 47 ? -1.935 8.742 12.281 1 94 47 ARG B C 1
ATOM 2084 O O . ARG B 1 47 ? -2.055 9.562 13.195 1 94 47 ARG B O 1
ATOM 2091 N N . GLU B 1 48 ? -2.951 8.086 11.758 1 94.19 48 GLU B N 1
ATOM 2092 C CA . GLU B 1 48 ? -4.34 8.336 12.133 1 94.19 48 GLU B CA 1
ATOM 2093 C C . GLU B 1 48 ? -4.879 7.227 13.031 1 94.19 48 GLU B C 1
ATOM 2095 O O . GLU B 1 48 ? -4.711 6.043 12.727 1 94.19 48 GLU B O 1
ATOM 2100 N N . TYR B 1 49 ? -5.543 7.637 14.094 1 94.12 49 TYR B N 1
ATOM 2101 C CA . TYR B 1 49 ? -6.211 6.648 14.93 1 94.12 49 TYR B CA 1
ATOM 2102 C C . TYR B 1 49 ? -7.258 5.879 14.141 1 94.12 49 TYR B C 1
ATOM 2104 O O . TYR B 1 49 ? -7.395 4.66 14.297 1 94.12 49 TYR B O 1
ATOM 2112 N N . PHE B 1 50 ? -7.969 6.625 13.297 1 93.56 50 PHE B N 1
ATOM 2113 C CA . PHE B 1 50 ? -8.953 6.004 12.422 1 93.56 50 PHE B CA 1
ATOM 2114 C C . PHE B 1 50 ? -8.328 4.879 11.609 1 93.56 50 PHE B C 1
ATOM 2116 O O . PHE B 1 50 ? -8.914 3.805 11.469 1 93.56 50 PHE B O 1
ATOM 2123 N N . GLY B 1 51 ? -7.191 5.156 11 1 96.06 51 GLY B N 1
ATOM 2124 C CA . GLY B 1 51 ? -6.504 4.156 10.195 1 96.06 51 GLY B CA 1
ATOM 2125 C C . GLY B 1 51 ? -6.156 2.9 10.977 1 96.06 51 GLY B C 1
ATOM 2126 O O . GLY B 1 51 ? -6.289 1.788 10.461 1 96.06 51 GLY B O 1
ATOM 2127 N N . LEU B 1 52 ? -5.684 3.088 12.188 1 96.88 52 LEU B N 1
ATOM 2128 C CA . LEU B 1 52 ? -5.352 1.952 13.039 1 96.88 52 LEU B CA 1
ATOM 2129 C C . LEU B 1 52 ? -6.594 1.123 13.352 1 96.88 52 LEU B C 1
ATOM 2131 O O . LEU B 1 52 ? -6.555 -0.108 13.289 1 96.88 52 LEU B O 1
ATOM 2135 N N . ALA B 1 53 ? -7.629 1.827 13.688 1 97.25 53 ALA B N 1
ATOM 2136 C CA . ALA B 1 53 ? -8.883 1.144 14 1 97.25 53 ALA B CA 1
ATOM 2137 C C . ALA B 1 53 ? -9.414 0.396 12.781 1 97.25 53 ALA B C 1
ATOM 2139 O O . ALA B 1 53 ? -9.953 -0.708 12.906 1 97.25 53 ALA B O 1
ATOM 2140 N N . LEU B 1 54 ? -9.336 1.005 11.656 1 97.81 54 LEU B N 1
ATOM 2141 C CA . LEU B 1 54 ? -9.781 0.377 10.422 1 97.81 54 LEU B CA 1
ATOM 2142 C C . LEU B 1 54 ? -8.969 -0.88 10.125 1 97.81 54 LEU B C 1
ATOM 2144 O O . LEU B 1 54 ? -9.531 -1.913 9.75 1 97.81 54 LEU B O 1
ATOM 2148 N N . LEU B 1 55 ? -7.645 -0.804 10.242 1 98.19 55 LEU B N 1
ATOM 2149 C CA . LEU B 1 55 ? -6.762 -1.941 10.016 1 98.19 55 LEU B CA 1
ATOM 2150 C C . LEU B 1 55 ? -7.082 -3.082 10.977 1 98.19 55 LEU B C 1
ATOM 2152 O O . LEU B 1 55 ? -7.133 -4.246 10.57 1 98.19 55 LEU B O 1
ATOM 2156 N N . PHE B 1 56 ? -7.312 -2.725 12.211 1 97.75 56 PHE B N 1
ATOM 2157 C CA . PHE B 1 56 ? -7.695 -3.732 13.188 1 97.75 56 PHE B CA 1
ATOM 2158 C C . PHE B 1 56 ? -9.016 -4.387 12.805 1 97.75 56 PHE B C 1
ATOM 2160 O O . PHE B 1 56 ? -9.188 -5.598 12.961 1 97.75 56 PHE B O 1
ATOM 2167 N N . GLY B 1 57 ? -9.938 -3.566 12.422 1 98.31 57 GLY B N 1
ATOM 2168 C CA . GLY B 1 57 ? -11.211 -4.102 11.961 1 98.31 57 GLY B CA 1
ATOM 2169 C C . GLY B 1 57 ? -11.062 -5.074 10.805 1 98.31 57 GLY B C 1
ATOM 2170 O O . GLY B 1 57 ? -11.773 -6.086 10.742 1 98.31 57 GLY B O 1
ATOM 2171 N N . GLN B 1 58 ? -10.211 -4.73 9.906 1 98.25 58 GLN B N 1
ATOM 2172 C CA . GLN B 1 58 ? -9.969 -5.605 8.766 1 98.25 58 GLN B CA 1
ATOM 2173 C C . GLN B 1 58 ? -9.422 -6.957 9.219 1 98.25 58 GLN B C 1
ATOM 2175 O O . GLN B 1 58 ? -9.758 -7.992 8.641 1 98.25 58 GLN B O 1
ATOM 2180 N N . LEU B 1 59 ? -8.523 -6.961 10.219 1 98.19 59 LEU B N 1
ATOM 2181 C CA . LEU B 1 59 ? -7.984 -8.203 10.766 1 98.19 59 LEU B CA 1
ATOM 2182 C C . LEU B 1 59 ? -9.078 -9.023 11.43 1 98.19 59 LEU B C 1
ATOM 2184 O O . LEU B 1 59 ? -9.133 -10.25 11.266 1 98.19 59 LEU B O 1
ATOM 2188 N N . VAL B 1 60 ? -9.938 -8.359 12.141 1 98.12 60 VAL B N 1
ATOM 2189 C CA . VAL B 1 60 ? -11.086 -9.023 12.75 1 98.12 60 VAL B CA 1
ATOM 2190 C C . VAL B 1 60 ? -11.969 -9.625 11.664 1 98.12 60 VAL B C 1
ATOM 2192 O O . VAL B 1 60 ? -12.469 -10.742 11.812 1 98.12 60 VAL B O 1
ATOM 2195 N N . ASN B 1 61 ? -12.172 -8.867 10.625 1 98.5 61 ASN B N 1
ATOM 2196 C CA . ASN B 1 61 ? -12.961 -9.32 9.484 1 98.5 61 ASN B CA 1
ATOM 2197 C C . ASN B 1 61 ? -12.383 -10.586 8.867 1 98.5 61 ASN B C 1
ATOM 2199 O O . ASN B 1 61 ? -13.117 -11.508 8.516 1 98.5 61 ASN B O 1
ATOM 2203 N N . GLU B 1 62 ? -11.086 -10.633 8.742 1 97.5 62 GLU B N 1
ATOM 2204 C CA . GLU B 1 62 ? -10.414 -11.82 8.211 1 97.5 62 GLU B CA 1
ATOM 2205 C C . GLU B 1 62 ? -10.594 -13.016 9.141 1 97.5 62 GLU B C 1
ATOM 2207 O O . GLU B 1 62 ? -10.836 -14.133 8.68 1 97.5 62 GLU B O 1
ATOM 2212 N N . ALA B 1 63 ? -10.453 -12.82 10.398 1 97.94 63 ALA B N 1
ATOM 2213 C CA . ALA B 1 63 ? -10.648 -13.883 11.383 1 97.94 63 ALA B CA 1
ATOM 2214 C C . ALA B 1 63 ? -12.07 -14.438 11.312 1 97.94 63 ALA B C 1
ATOM 2216 O O . ALA B 1 63 ? -12.273 -15.648 11.367 1 97.94 63 ALA B O 1
ATOM 2217 N N . LEU B 1 64 ? -12.992 -13.516 11.203 1 98.25 64 LEU B N 1
ATOM 2218 C CA . LEU B 1 64 ? -14.383 -13.938 11.094 1 98.25 64 LEU B CA 1
ATOM 2219 C C . LEU B 1 64 ? -14.586 -14.773 9.828 1 98.25 64 LEU B C 1
ATOM 2221 O O . LEU B 1 64 ? -15.328 -15.758 9.852 1 98.25 64 LEU B O 1
ATOM 2225 N N . ASN B 1 65 ? -14 -14.383 8.75 1 98.06 65 ASN B N 1
ATOM 2226 C CA . ASN B 1 65 ? -14.117 -15.141 7.516 1 98.06 65 ASN B CA 1
ATOM 2227 C C . ASN B 1 65 ? -13.625 -16.578 7.688 1 98.06 65 ASN B C 1
ATOM 2229 O O . ASN B 1 65 ? -14.266 -17.516 7.223 1 98.06 65 ASN B O 1
ATOM 2233 N N . VAL B 1 66 ? -12.5 -16.75 8.344 1 96.5 66 VAL B N 1
ATOM 2234 C CA . VAL B 1 66 ? -11.93 -18.078 8.578 1 96.5 66 VAL B CA 1
ATOM 2235 C C . VAL B 1 66 ? -12.891 -18.922 9.398 1 96.5 66 VAL B C 1
ATOM 2237 O O . VAL B 1 66 ? -13.141 -20.078 9.078 1 96.5 66 VAL B O 1
ATOM 2240 N N . ILE B 1 67 ? -13.438 -18.312 10.398 1 97.19 67 ILE B N 1
ATOM 2241 C CA . ILE B 1 67 ? -14.375 -19 11.273 1 97.19 67 ILE B CA 1
ATOM 2242 C C . ILE B 1 67 ? -15.602 -19.438 10.477 1 97.19 67 ILE B C 1
ATOM 2244 O O . ILE B 1 67 ? -16.062 -20.578 10.586 1 97.19 67 ILE B O 1
ATOM 2248 N N . LEU B 1 68 ? -16.141 -18.547 9.648 1 96.88 68 LEU B N 1
ATOM 2249 C CA . LEU B 1 68 ? -17.344 -18.828 8.867 1 96.88 68 LEU B CA 1
ATOM 2250 C C . LEU B 1 68 ? -17.062 -19.922 7.836 1 96.88 68 LEU B C 1
ATOM 2252 O O . LEU B 1 68 ? -17.906 -20.781 7.586 1 96.88 68 LEU B O 1
ATOM 2256 N N . LYS B 1 69 ? -15.906 -19.906 7.262 1 94.94 69 LYS B N 1
ATOM 2257 C CA . LYS B 1 69 ? -15.547 -20.922 6.277 1 94.94 69 LYS B CA 1
ATOM 2258 C C . LYS B 1 69 ? -15.516 -22.312 6.906 1 94.94 69 LYS B C 1
ATOM 2260 O O . LYS B 1 69 ? -15.977 -23.281 6.305 1 94.94 69 LYS B O 1
ATOM 2265 N N . VAL B 1 70 ? -14.953 -22.391 8.062 1 94.06 70 VAL B N 1
ATOM 2266 C CA . VAL B 1 70 ? -14.867 -23.672 8.766 1 94.06 70 VAL B CA 1
ATOM 2267 C C . VAL B 1 70 ? -16.266 -24.109 9.203 1 94.06 70 VAL B C 1
ATOM 2269 O O . VAL B 1 70 ? -16.594 -25.297 9.148 1 94.06 70 VAL B O 1
ATOM 2272 N N . THR B 1 71 ? -17.078 -23.234 9.578 1 94.44 71 THR B N 1
ATOM 2273 C CA . THR B 1 71 ? -18.422 -23.516 10.047 1 94.44 71 THR B CA 1
ATOM 2274 C C . THR B 1 71 ? -19.312 -23.984 8.898 1 94.44 71 THR B C 1
ATOM 2276 O O . THR B 1 71 ? -20.031 -24.984 9.031 1 94.44 71 THR B O 1
ATOM 2279 N N . PHE B 1 72 ? -19.234 -23.25 7.77 1 93.06 72 PHE B N 1
ATOM 2280 C CA . PHE B 1 72 ? -20.062 -23.594 6.633 1 93.06 72 PHE B CA 1
ATOM 2281 C C . PHE B 1 72 ? -19.5 -24.812 5.902 1 93.06 72 PHE B C 1
ATOM 2283 O O . PHE B 1 72 ? -20.266 -25.641 5.383 1 93.06 72 PHE B O 1
ATOM 2290 N N . ALA B 1 73 ? -18.203 -24.938 5.836 1 90.06 73 ALA B N 1
ATOM 2291 C CA . ALA B 1 73 ? -17.484 -26.062 5.258 1 90.06 73 ALA B CA 1
ATOM 2292 C C . ALA B 1 73 ? -17.969 -26.359 3.844 1 90.06 73 ALA B C 1
ATOM 2294 O O . ALA B 1 73 ? -18.234 -27.516 3.496 1 90.06 73 ALA B O 1
ATOM 2295 N N . ARG B 1 74 ? -18.25 -25.328 3.115 1 88.19 74 ARG B N 1
ATOM 2296 C CA . ARG B 1 74 ? -18.672 -25.484 1.727 1 88.19 74 ARG B CA 1
ATOM 2297 C C . ARG B 1 74 ? -17.469 -25.438 0.784 1 88.19 74 ARG B C 1
ATOM 2299 O O . ARG B 1 74 ? -16.609 -24.562 0.904 1 88.19 74 ARG B O 1
ATOM 2306 N N . PRO B 1 75 ? -17.484 -26.344 -0.036 1 86.19 75 PRO B N 1
ATOM 2307 C CA . PRO B 1 75 ? -16.359 -26.391 -0.96 1 86.19 75 PRO B CA 1
ATOM 2308 C C . PRO B 1 75 ? -16.406 -25.281 -2.012 1 86.19 75 PRO B C 1
ATOM 2310 O O . PRO B 1 75 ? -17.453 -24.688 -2.23 1 86.19 75 PRO B O 1
ATOM 2313 N N . ARG B 1 76 ? -15.219 -25.016 -2.607 1 87.25 76 ARG B N 1
ATOM 2314 C CA . ARG B 1 76 ? -15.117 -24.109 -3.744 1 87.25 76 ARG B CA 1
ATOM 2315 C C . ARG B 1 76 ? -15.664 -24.75 -5.012 1 87.25 76 ARG B C 1
ATOM 2317 O O . ARG B 1 76 ? -15.883 -25.969 -5.051 1 87.25 76 ARG B O 1
ATOM 2324 N N . PRO B 1 77 ? -15.945 -23.906 -5.969 1 83.88 77 PRO B N 1
ATOM 2325 C CA . PRO B 1 77 ? -16.359 -24.5 -7.242 1 83.88 77 PRO B CA 1
ATOM 2326 C C . PRO B 1 77 ? -15.289 -25.438 -7.828 1 83.88 77 PRO B C 1
ATOM 2328 O O . PRO B 1 77 ? -14.109 -25.312 -7.5 1 83.88 77 PRO B O 1
ATOM 2331 N N . SER B 1 78 ? -15.711 -26.312 -8.656 1 73.56 78 SER B N 1
ATOM 2332 C CA . SER B 1 78 ? -14.852 -27.359 -9.211 1 73.56 78 SER B CA 1
ATOM 2333 C C . SER B 1 78 ? -13.695 -26.766 -10 1 73.56 78 SER B C 1
ATOM 2335 O O . SER B 1 78 ? -12.633 -27.391 -10.117 1 73.56 78 SER B O 1
ATOM 2337 N N . ARG B 1 79 ? -13.875 -25.656 -10.484 1 74.19 79 ARG B N 1
ATOM 2338 C CA . ARG B 1 79 ? -12.852 -25.031 -11.328 1 74.19 79 ARG B CA 1
ATOM 2339 C C . ARG B 1 79 ? -11.695 -24.5 -10.484 1 74.19 79 ARG B C 1
ATOM 2341 O O . ARG B 1 79 ? -10.609 -24.234 -11 1 74.19 79 ARG B O 1
ATOM 2348 N N . SER B 1 80 ? -11.992 -24.5 -9.188 1 74.94 80 SER B N 1
ATOM 2349 C CA . SER B 1 80 ? -10.961 -23.938 -8.312 1 74.94 80 SER B CA 1
ATOM 2350 C C . S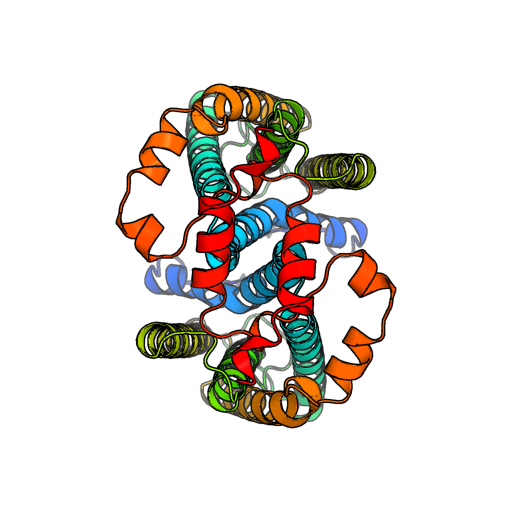ER B 1 80 ? -9.867 -24.969 -8.023 1 74.94 80 SER B C 1
ATOM 2352 O O . SER B 1 80 ? -10.156 -26.141 -7.84 1 74.94 80 SER B O 1
ATOM 2354 N N . GLU B 1 81 ? -8.648 -24.5 -8.148 1 73.12 81 GLU B N 1
ATOM 2355 C CA . GLU B 1 81 ? -7.516 -25.359 -7.844 1 73.12 81 GLU B CA 1
ATOM 2356 C C . GLU B 1 81 ? -7.215 -25.375 -6.348 1 73.12 81 GLU B C 1
ATOM 2358 O O . GLU B 1 81 ? -6.352 -26.125 -5.883 1 73.12 81 GLU B O 1
ATOM 2363 N N . GLN B 1 82 ? -8.047 -24.656 -5.664 1 76.44 82 GLN B N 1
ATOM 2364 C CA . GLN B 1 82 ? -7.816 -24.547 -4.227 1 76.44 82 GLN B CA 1
ATOM 2365 C C . GLN B 1 82 ? -8.695 -25.531 -3.463 1 76.44 82 GLN B C 1
ATOM 2367 O O . GLN B 1 82 ? -9.844 -25.781 -3.846 1 76.44 82 GLN B O 1
ATOM 2372 N N . ASN B 1 83 ? -8.156 -26.062 -2.393 1 77.5 83 ASN B N 1
ATOM 2373 C CA . ASN B 1 83 ? -8.852 -27.109 -1.65 1 77.5 83 ASN B CA 1
ATOM 2374 C C . ASN B 1 83 ? -9.453 -26.578 -0.357 1 77.5 83 ASN B C 1
ATOM 2376 O O . ASN B 1 83 ? -10.125 -27.312 0.372 1 77.5 83 ASN B O 1
ATOM 2380 N N . ASP B 1 84 ? -9.375 -25.344 -0.19 1 84.5 84 ASP B N 1
ATOM 2381 C CA . ASP B 1 84 ? -9.922 -24.781 1.042 1 84.5 84 ASP B CA 1
ATOM 2382 C C . ASP B 1 84 ? -11.406 -24.453 0.885 1 84.5 84 ASP B C 1
ATOM 2384 O O . ASP B 1 84 ? -11.945 -24.516 -0.223 1 84.5 84 ASP B O 1
ATOM 2388 N N . TYR B 1 85 ? -12.055 -24.328 2.012 1 86.19 85 TYR B N 1
ATOM 2389 C CA . TYR B 1 85 ? -13.461 -23.922 1.989 1 86.19 85 TYR B CA 1
ATOM 2390 C C . TYR B 1 85 ? -13.633 -22.578 1.298 1 86.19 85 TYR B C 1
ATOM 2392 O O . TYR B 1 85 ? -12.773 -21.703 1.41 1 86.19 85 TYR B O 1
ATOM 2400 N N . GLY B 1 86 ? -14.805 -22.484 0.667 1 90 86 GLY B N 1
ATOM 2401 C CA . GLY B 1 86 ? -14.938 -21.328 -0.217 1 90 86 GLY B CA 1
ATOM 2402 C C . GLY B 1 86 ? -15.953 -20.328 0.269 1 90 86 GLY B C 1
ATOM 2403 O O . GLY B 1 86 ? -16 -19.203 -0.234 1 90 86 GLY B O 1
ATOM 2404 N N . MET B 1 87 ? -16.812 -20.703 1.22 1 92.38 87 MET B N 1
ATOM 2405 C CA . MET B 1 87 ? -17.875 -19.797 1.645 1 92.38 87 MET B CA 1
ATOM 2406 C C . MET B 1 87 ? -17.625 -19.281 3.055 1 92.38 87 MET B C 1
ATOM 2408 O O . MET B 1 87 ? -17.469 -20.062 3.992 1 92.38 87 MET B O 1
ATOM 2412 N N . PRO B 1 88 ? -17.625 -17.984 3.291 1 96.56 88 PRO B N 1
ATOM 2413 C CA . PRO B 1 88 ? -17.844 -16.906 2.314 1 96.56 88 PRO B CA 1
ATOM 2414 C C . PRO B 1 88 ? -16.562 -16.516 1.589 1 96.56 88 PRO B C 1
ATOM 2416 O O . PRO B 1 88 ? -15.461 -16.828 2.053 1 96.56 88 PRO B O 1
ATOM 2419 N N . SER B 1 89 ? -16.766 -15.859 0.414 1 97.38 89 SER B N 1
ATOM 2420 C CA . SER B 1 89 ? -15.609 -15.312 -0.294 1 97.38 89 SER B CA 1
ATOM 2421 C C . SER B 1 89 ? -14.867 -14.289 0.562 1 97.38 89 SER B C 1
ATOM 2423 O O . SER B 1 89 ? -15.438 -13.266 0.954 1 97.38 89 SER B O 1
ATOM 2425 N N . ALA B 1 90 ? -13.641 -14.531 0.828 1 97.56 90 ALA B N 1
ATOM 2426 C CA . ALA B 1 90 ? -12.828 -13.625 1.635 1 97.56 90 ALA B CA 1
ATOM 2427 C C . ALA B 1 90 ? -12.562 -12.32 0.895 1 97.56 90 ALA B C 1
ATOM 2429 O O . ALA B 1 90 ? -12.516 -11.25 1.508 1 97.56 90 ALA B O 1
ATOM 24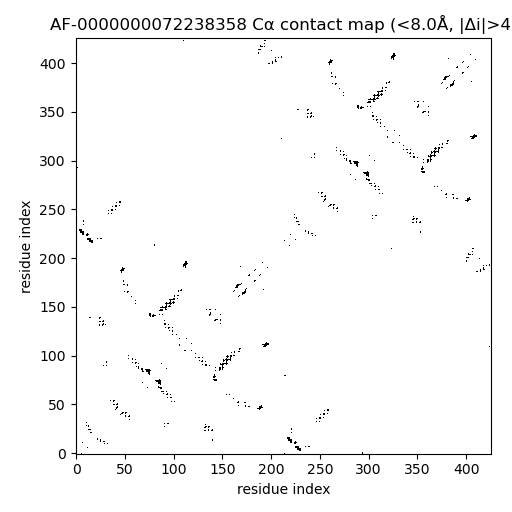30 N N . HIS B 1 91 ? -12.406 -12.352 -0.431 1 98.31 91 HIS B N 1
ATOM 2431 C CA . HIS B 1 91 ? -12.141 -11.164 -1.233 1 98.31 91 HIS B CA 1
ATOM 2432 C C . HIS B 1 91 ? -13.32 -10.211 -1.212 1 98.31 91 HIS B C 1
ATOM 2434 O O . HIS B 1 91 ? -13.156 -9.016 -0.939 1 98.31 91 HIS B O 1
ATOM 2440 N N . SER B 1 92 ? -14.43 -10.797 -1.485 1 98.5 92 SER B N 1
ATOM 2441 C CA . SER B 1 92 ? -15.625 -9.953 -1.456 1 98.5 92 SER B CA 1
ATOM 2442 C C . SER B 1 92 ? -15.875 -9.406 -0.055 1 98.5 92 SER B C 1
ATOM 2444 O O . SER B 1 92 ? -16.203 -8.227 0.108 1 98.5 92 SER B O 1
ATOM 2446 N N . GLN B 1 93 ? -15.711 -10.211 0.954 1 98.81 93 GLN B N 1
ATOM 2447 C CA . GLN B 1 93 ? -15.922 -9.789 2.336 1 98.81 93 GLN B CA 1
ATOM 2448 C C . GLN B 1 93 ? -14.977 -8.656 2.715 1 98.81 93 GLN B C 1
ATOM 2450 O O . GLN B 1 93 ? -15.391 -7.664 3.316 1 98.81 93 GLN B O 1
ATOM 2455 N N . ALA B 1 94 ? -13.758 -8.797 2.342 1 98.75 94 ALA B N 1
ATOM 2456 C CA . ALA B 1 94 ? -12.75 -7.797 2.684 1 98.75 94 ALA B CA 1
ATOM 2457 C C . ALA B 1 94 ? -13.07 -6.453 2.031 1 98.75 94 ALA B C 1
ATOM 2459 O O . ALA B 1 94 ? -13.016 -5.41 2.688 1 98.75 94 ALA B O 1
ATOM 2460 N N . MET B 1 95 ? -13.398 -6.484 0.762 1 98.81 95 MET B N 1
ATOM 2461 C CA . MET B 1 95 ? -13.648 -5.254 0.017 1 98.81 95 MET B CA 1
ATOM 2462 C C . MET B 1 95 ? -14.891 -4.547 0.542 1 98.81 95 MET B C 1
ATOM 2464 O O . MET B 1 95 ? -14.875 -3.334 0.765 1 98.81 95 MET B O 1
ATOM 2468 N N . PHE B 1 96 ? -15.883 -5.266 0.777 1 98.88 96 PHE B N 1
ATOM 2469 C CA . PHE B 1 96 ? -17.141 -4.652 1.195 1 98.88 96 PHE B CA 1
ATOM 2470 C C . PHE B 1 96 ? -17.078 -4.238 2.66 1 98.88 96 PHE B C 1
ATOM 2472 O O . PHE B 1 96 ? -17.766 -3.301 3.076 1 98.88 96 PHE B O 1
ATOM 2479 N N . PHE B 1 97 ? -16.25 -4.938 3.451 1 98.88 97 PHE B N 1
ATOM 2480 C CA . PHE B 1 97 ? -16.031 -4.5 4.824 1 98.88 97 PHE B CA 1
ATOM 2481 C C . PHE B 1 97 ? -15.469 -3.086 4.859 1 98.88 97 PHE B C 1
ATOM 2483 O O . PHE B 1 97 ? -16.016 -2.211 5.539 1 98.88 97 PHE B O 1
ATOM 2490 N N . VAL B 1 98 ? -14.438 -2.838 4.121 1 98.75 98 VAL B N 1
ATOM 2491 C CA . VAL B 1 98 ? -13.773 -1.535 4.113 1 98.75 98 VAL B CA 1
ATOM 2492 C C . VAL B 1 98 ? -14.719 -0.486 3.523 1 98.75 98 VAL B C 1
ATOM 2494 O O . VAL B 1 98 ? -14.828 0.624 4.051 1 98.75 98 VAL B O 1
ATOM 2497 N N . THR B 1 99 ? -15.367 -0.862 2.426 1 98.56 99 THR B N 1
ATOM 2498 C CA . THR B 1 99 ? -16.328 0.049 1.796 1 98.56 99 THR B CA 1
ATOM 2499 C C . THR B 1 99 ? -17.406 0.457 2.781 1 98.56 99 THR B C 1
ATOM 2501 O O . THR B 1 99 ? -17.719 1.644 2.926 1 98.56 99 THR B O 1
ATOM 2504 N N . SER B 1 100 ? -17.938 -0.498 3.494 1 98.5 100 SER B N 1
ATOM 2505 C CA . SER B 1 100 ? -18.969 -0.248 4.484 1 98.5 100 SER B CA 1
ATOM 2506 C C . SER B 1 100 ? -18.469 0.629 5.621 1 98.5 100 SER B C 1
ATOM 2508 O O . SER B 1 100 ? -19.109 1.607 5.996 1 98.5 100 SER B O 1
ATOM 2510 N N . CYS B 1 101 ? -17.297 0.333 6.121 1 98.06 101 CYS B N 1
ATOM 2511 C CA . CYS B 1 101 ? -16.719 1.111 7.203 1 98.06 101 CYS B CA 1
ATOM 2512 C C . CYS B 1 101 ? -16.547 2.572 6.801 1 98.06 101 CYS B C 1
ATOM 2514 O O . CYS B 1 101 ? -16.953 3.473 7.543 1 98.06 101 CYS B O 1
ATOM 2516 N N . ILE B 1 102 ? -16 2.793 5.633 1 96.94 102 ILE B N 1
ATOM 2517 C CA . ILE B 1 102 ? -15.703 4.152 5.199 1 96.94 102 ILE B CA 1
ATOM 2518 C C . ILE B 1 102 ? -17 4.922 4.953 1 96.94 102 ILE B C 1
ATOM 2520 O O . ILE B 1 102 ? -17.141 6.055 5.414 1 96.94 102 ILE B O 1
ATOM 2524 N N . ILE B 1 103 ? -17.953 4.309 4.324 1 96.12 103 ILE B N 1
ATOM 2525 C CA . ILE B 1 103 ? -19.219 4.969 4.004 1 96.12 103 ILE B CA 1
ATOM 2526 C C . ILE B 1 103 ? -19.953 5.316 5.293 1 96.12 103 ILE B C 1
ATOM 2528 O O . ILE B 1 103 ? -20.375 6.465 5.484 1 96.12 103 ILE B O 1
ATOM 2532 N N . PHE B 1 104 ? -20.047 4.434 6.219 1 95.69 104 PHE B N 1
ATOM 2533 C CA . PHE B 1 104 ? -20.828 4.668 7.426 1 95.69 104 PHE B CA 1
ATOM 2534 C C . PHE B 1 104 ? -20.094 5.613 8.367 1 95.69 104 PHE B C 1
ATOM 2536 O O . PHE B 1 104 ? -20.719 6.414 9.062 1 95.69 104 PHE B O 1
ATOM 2543 N N . THR B 1 105 ? -18.781 5.547 8.367 1 94.31 105 THR B N 1
ATOM 2544 C CA . THR B 1 105 ? -18.031 6.457 9.211 1 94.31 105 THR B CA 1
ATOM 2545 C C . THR B 1 105 ? -18.172 7.895 8.727 1 94.31 105 THR B C 1
ATOM 2547 O O . THR B 1 105 ? -18.484 8.789 9.516 1 94.31 105 THR B O 1
ATOM 2550 N N . LEU B 1 106 ? -17.984 8.148 7.449 1 92 106 LEU B N 1
ATOM 2551 C CA . LEU B 1 106 ? -18.031 9.5 6.91 1 92 106 LEU B CA 1
ATOM 2552 C C . LEU B 1 106 ? -19.453 10.039 6.891 1 92 106 LEU B C 1
ATOM 2554 O O . LEU B 1 106 ? -19.656 11.25 7.012 1 92 106 LEU B O 1
ATOM 2558 N N . SER B 1 107 ? -20.438 9.148 6.785 1 90.56 107 SER B N 1
ATOM 2559 C CA . SER B 1 107 ? -21.828 9.578 6.754 1 90.56 107 SER B CA 1
ATOM 2560 C C . SER B 1 107 ? -22.328 9.961 8.148 1 90.56 107 SER B C 1
ATOM 2562 O O . SER B 1 107 ? -23.25 10.766 8.289 1 90.56 107 SER B O 1
ATOM 2564 N N . ARG B 1 108 ? -21.703 9.477 9.141 1 88.31 108 ARG B N 1
ATOM 2565 C CA . ARG B 1 108 ? -22.188 9.672 10.5 1 88.31 108 ARG B CA 1
ATOM 2566 C C . ARG B 1 108 ? -21.406 10.773 11.211 1 88.31 108 ARG B C 1
ATOM 2568 O O . ARG B 1 108 ? -21.75 11.164 12.328 1 88.31 108 ARG B O 1
ATOM 2575 N N . ARG B 1 109 ? -20.422 11.227 10.555 1 85.75 109 ARG B N 1
ATOM 2576 C CA . ARG B 1 109 ? -19.609 12.258 11.195 1 85.75 109 ARG B CA 1
ATOM 2577 C C . ARG B 1 109 ? -20.312 13.609 11.164 1 85.75 109 ARG B C 1
ATOM 2579 O O . ARG B 1 109 ? -20.953 13.961 10.164 1 85.75 109 ARG B O 1
ATOM 2586 N N . ARG B 1 110 ? -20.172 14.227 12.312 1 78.69 110 ARG B N 1
ATOM 2587 C CA . ARG B 1 110 ? -20.766 15.555 12.43 1 78.69 110 ARG B CA 1
ATOM 2588 C C . ARG B 1 110 ? -20.031 16.562 11.539 1 78.69 110 ARG B C 1
ATOM 2590 O O . ARG B 1 110 ? -20.672 17.359 10.844 1 78.69 110 ARG B O 1
ATOM 2597 N N . HIS B 1 111 ? -18.75 16.438 11.602 1 78.56 111 HIS B N 1
ATOM 2598 C CA . HIS B 1 111 ? -17.938 17.281 10.742 1 78.56 111 HIS B CA 1
ATOM 2599 C C . HIS B 1 111 ? -17.688 16.641 9.391 1 78.56 111 HIS B C 1
ATOM 2601 O O . HIS B 1 111 ? -17.641 15.406 9.281 1 78.56 111 HIS B O 1
ATOM 2607 N N . LYS B 1 112 ? -17.703 17.516 8.414 1 82.44 112 LYS B N 1
ATOM 2608 C CA . LYS B 1 112 ? -17.453 17.016 7.066 1 82.44 112 LYS B CA 1
ATOM 2609 C C . LYS B 1 112 ? -15.977 17.141 6.688 1 82.44 112 LYS B C 1
ATOM 2611 O O . LYS B 1 112 ? -15.555 18.172 6.176 1 82.44 112 LYS B O 1
ATOM 2616 N N . PRO B 1 113 ? -15.289 16.047 6.883 1 82.25 113 PRO B N 1
ATOM 2617 C CA . PRO B 1 113 ? -13.852 16.125 6.617 1 82.25 113 PRO B CA 1
ATOM 2618 C C . PRO B 1 113 ? -13.539 16.297 5.133 1 82.25 113 PRO B C 1
ATOM 2620 O O . PRO B 1 113 ? -12.477 16.812 4.781 1 82.25 113 PRO B O 1
ATOM 2623 N N . LEU B 1 114 ? -14.547 15.859 4.289 1 86.88 114 LEU B N 1
ATOM 2624 C CA . LEU B 1 114 ? -14.406 15.953 2.84 1 86.88 114 LEU B CA 1
ATOM 2625 C C . LEU B 1 114 ? -15.578 16.719 2.23 1 86.88 114 LEU B C 1
ATOM 2627 O O . LEU B 1 114 ? -16.672 16.719 2.787 1 86.88 114 LEU B O 1
ATOM 2631 N N . SER B 1 115 ? -15.328 17.344 1.119 1 86.75 115 SER B N 1
ATOM 2632 C CA . SER B 1 115 ? -16.438 17.953 0.39 1 86.75 115 SER B CA 1
ATOM 2633 C C . SER B 1 115 ? -17.406 16.891 -0.128 1 86.75 115 SER B C 1
ATOM 2635 O O . SER B 1 115 ? -17.078 15.711 -0.163 1 86.75 115 SER B O 1
ATOM 2637 N N . SER B 1 116 ? -18.594 17.312 -0.506 1 90.06 116 SER B N 1
ATOM 2638 C CA . SER B 1 116 ? -19.609 16.391 -1.014 1 90.06 116 SER B CA 1
ATOM 2639 C C . SER B 1 116 ? -19.109 15.656 -2.252 1 90.06 116 SER B C 1
ATOM 2641 O O . SER B 1 116 ? -19.328 14.453 -2.396 1 90.06 116 SER B O 1
ATOM 2643 N N . LEU B 1 117 ? -18.469 16.375 -3.102 1 89.94 117 LEU B N 1
ATOM 2644 C CA . LEU B 1 117 ? -17.938 15.789 -4.324 1 89.94 117 LEU B CA 1
ATOM 2645 C C . LEU B 1 117 ? -16.859 14.766 -4.012 1 89.94 117 LEU B C 1
ATOM 2647 O O . LEU B 1 117 ? -16.859 13.656 -4.559 1 89.94 117 LEU B O 1
ATOM 2651 N N . GLU B 1 118 ? -15.969 15.125 -3.092 1 89.12 118 GLU B N 1
ATOM 2652 C CA . GLU B 1 118 ? -14.891 14.219 -2.707 1 89.12 118 GLU B CA 1
ATOM 2653 C C . GLU B 1 118 ? -15.43 12.945 -2.07 1 89.12 118 GLU B C 1
ATOM 2655 O O . GLU B 1 118 ? -14.945 11.852 -2.35 1 89.12 118 GLU B O 1
ATOM 2660 N N . ARG B 1 119 ? -16.375 13.133 -1.258 1 92.81 119 ARG B N 1
ATOM 2661 C CA . ARG B 1 119 ? -16.984 12 -0.568 1 92.81 119 ARG B CA 1
ATOM 2662 C C . ARG B 1 119 ? -17.672 11.07 -1.557 1 92.81 119 ARG B C 1
ATOM 2664 O O . ARG B 1 119 ? -17.5 9.852 -1.5 1 92.81 119 ARG B O 1
ATOM 2671 N N . ASN B 1 120 ? -18.438 11.625 -2.498 1 94.69 120 ASN B N 1
ATOM 2672 C CA . ASN B 1 120 ? -19.156 10.82 -3.477 1 94.69 120 ASN B CA 1
ATOM 2673 C C . ASN B 1 120 ? -18.219 10.086 -4.414 1 94.69 120 ASN B C 1
ATOM 2675 O O . ASN B 1 120 ? -18.469 8.945 -4.801 1 94.69 120 ASN B O 1
ATOM 2679 N N . LEU B 1 121 ? -17.156 10.727 -4.773 1 94.19 121 LEU B N 1
ATOM 2680 C CA . LEU B 1 121 ? -16.156 10.086 -5.613 1 94.19 121 LEU B CA 1
ATOM 2681 C C . LEU B 1 121 ? -15.492 8.93 -4.879 1 94.19 121 LEU B C 1
ATOM 2683 O O . LEU B 1 121 ? -15.25 7.871 -5.465 1 94.19 121 LEU B O 1
ATOM 2687 N N . LEU B 1 122 ? -15.234 9.156 -3.602 1 94.69 122 LEU B N 1
ATOM 2688 C CA . LEU B 1 122 ? -14.641 8.109 -2.789 1 94.69 122 LEU B CA 1
ATOM 2689 C C . LEU B 1 122 ? -15.578 6.918 -2.656 1 94.69 122 LEU B C 1
ATOM 2691 O O . LEU B 1 122 ? -15.164 5.77 -2.834 1 94.69 122 LEU B O 1
ATOM 2695 N N . TYR B 1 123 ? -16.859 7.18 -2.424 1 97.06 123 TYR B N 1
ATOM 2696 C CA . TYR B 1 123 ? -17.859 6.125 -2.303 1 97.06 123 TYR B CA 1
ATOM 2697 C C . TYR B 1 123 ? -17.953 5.316 -3.592 1 97.06 123 TYR B C 1
ATOM 2699 O O . TYR B 1 123 ? -17.922 4.086 -3.561 1 97.06 123 TYR B O 1
ATOM 2707 N N . SER B 1 124 ? -18.031 6.035 -4.699 1 97.69 124 SER B N 1
ATOM 2708 C CA . SER B 1 124 ? -18.172 5.383 -5.996 1 97.69 124 SER B CA 1
ATOM 2709 C C . SER B 1 124 ? -16.953 4.527 -6.32 1 97.69 124 SER B C 1
ATOM 2711 O O . SER B 1 124 ? -17.078 3.404 -6.812 1 97.69 124 SER B O 1
ATOM 2713 N N . PHE B 1 125 ? -15.82 5.059 -6.039 1 97.38 125 PHE B N 1
ATOM 2714 C CA . PHE B 1 125 ? -14.586 4.344 -6.309 1 97.38 125 PHE B CA 1
ATOM 2715 C C . PHE B 1 125 ? -14.516 3.051 -5.504 1 97.38 125 PHE B C 1
ATOM 2717 O O . PHE B 1 125 ? -14.227 1.984 -6.051 1 97.38 125 PHE B O 1
ATOM 2724 N N . LEU B 1 126 ? -14.805 3.139 -4.211 1 97.38 126 LEU B N 1
ATOM 2725 C CA . LEU B 1 126 ? -14.727 1.979 -3.332 1 97.38 126 LEU B CA 1
ATOM 2726 C C . LEU B 1 126 ? -15.766 0.931 -3.729 1 97.38 126 LEU B C 1
ATOM 2728 O O . LEU B 1 126 ? -15.469 -0.266 -3.742 1 97.38 126 LEU B O 1
ATOM 2732 N N . PHE B 1 127 ? -16.938 1.378 -4.074 1 98 127 PHE B N 1
ATOM 2733 C CA . PHE B 1 127 ? -18.016 0.47 -4.473 1 98 127 PHE B CA 1
ATOM 2734 C C . PHE B 1 127 ? -17.672 -0.244 -5.77 1 98 127 PHE B C 1
ATOM 2736 O O . PHE B 1 127 ? -17.828 -1.462 -5.879 1 98 127 PHE B O 1
ATOM 2743 N N . LEU B 1 128 ? -17.156 0.507 -6.723 1 98.25 128 LEU B N 1
ATOM 2744 C CA . LEU B 1 128 ? -16.781 -0.07 -8.008 1 98.25 128 LEU B CA 1
ATOM 2745 C C . LEU B 1 128 ? -15.633 -1.06 -7.844 1 98.25 128 LEU B C 1
ATOM 2747 O O . LEU B 1 128 ? -15.617 -2.109 -8.492 1 98.25 128 LEU B O 1
ATOM 2751 N N . CYS B 1 129 ? -14.711 -0.711 -7.012 1 98.31 129 CYS B N 1
ATOM 2752 C CA . CYS B 1 129 ? -13.609 -1.627 -6.738 1 98.31 129 CYS B CA 1
ATOM 2753 C C . CYS B 1 129 ? -14.117 -2.92 -6.109 1 98.31 129 CYS B C 1
ATOM 2755 O O . CYS B 1 129 ? -13.68 -4.008 -6.488 1 98.31 129 CYS B O 1
ATOM 2757 N N . SER B 1 130 ? -15.023 -2.773 -5.16 1 98.75 130 SER B N 1
ATOM 2758 C CA . SER B 1 130 ? -15.57 -3.945 -4.488 1 98.75 130 SER B CA 1
ATOM 2759 C C . SER B 1 130 ? -16.312 -4.848 -5.469 1 98.75 130 SER B C 1
ATOM 2761 O O . SER B 1 130 ? -16.141 -6.066 -5.449 1 98.75 130 SER B O 1
ATOM 2763 N N . LEU B 1 131 ? -17.062 -4.273 -6.383 1 98.69 131 LEU B N 1
ATOM 2764 C CA . LEU B 1 131 ? -17.797 -5.031 -7.395 1 98.69 131 LEU B CA 1
ATOM 2765 C C . LEU B 1 131 ? -16.844 -5.707 -8.367 1 98.69 131 LEU B C 1
ATOM 2767 O O . LEU B 1 131 ? -17.031 -6.867 -8.734 1 98.69 131 LEU B O 1
ATOM 2771 N N . SER B 1 132 ? -15.859 -4.977 -8.773 1 98.75 132 SER B N 1
ATOM 2772 C CA . SER B 1 132 ? -14.891 -5.504 -9.734 1 98.75 132 SER B CA 1
ATOM 2773 C C . SER B 1 132 ? -14.125 -6.688 -9.156 1 98.75 132 SER B C 1
ATOM 2775 O O . SER B 1 132 ? -13.906 -7.688 -9.836 1 98.75 132 SER B O 1
ATOM 2777 N N . VAL B 1 133 ? -13.711 -6.547 -7.914 1 98.81 133 VAL B N 1
ATOM 2778 C CA . VAL B 1 133 ? -13 -7.633 -7.254 1 98.81 133 VAL B CA 1
ATOM 2779 C C . VAL B 1 133 ? -13.914 -8.852 -7.117 1 98.81 133 VAL B C 1
ATOM 2781 O O . VAL B 1 133 ? -13.5 -9.977 -7.395 1 98.81 133 VAL B O 1
ATOM 2784 N N . SER B 1 134 ? -15.125 -8.641 -6.711 1 98.62 134 SER B N 1
ATOM 2785 C CA . SER B 1 134 ? -16.094 -9.727 -6.582 1 98.62 134 SER B CA 1
ATOM 2786 C C . SER B 1 134 ? -16.312 -10.43 -7.918 1 98.62 134 SER B C 1
ATOM 2788 O O . SER B 1 134 ? -16.312 -11.664 -7.984 1 98.62 134 SER B O 1
ATOM 2790 N N . PHE B 1 135 ? -16.484 -9.68 -8.914 1 98.44 135 PHE B N 1
ATOM 2791 C CA . PHE B 1 135 ? -16.688 -10.227 -10.25 1 98.44 135 PHE B CA 1
ATOM 2792 C C . PHE B 1 135 ? -15.477 -11.031 -10.695 1 98.44 135 PHE B C 1
ATOM 2794 O O . PHE B 1 135 ? -15.609 -12.078 -11.336 1 98.44 135 PHE B O 1
ATOM 2801 N N . SER B 1 136 ? -14.32 -10.555 -10.391 1 98.31 136 SER B N 1
ATOM 2802 C CA . SER B 1 136 ? -13.094 -11.242 -10.781 1 98.31 136 SER B CA 1
ATOM 2803 C C . SER B 1 136 ? -13.039 -12.648 -10.195 1 98.31 136 SER B C 1
ATOM 2805 O O . SER B 1 136 ? -12.609 -13.586 -10.867 1 98.31 136 SER B O 1
ATOM 2807 N N . ARG B 1 137 ? -13.516 -12.812 -9 1 96.88 137 ARG B N 1
ATOM 2808 C CA . ARG B 1 137 ? -13.461 -14.109 -8.336 1 96.88 137 ARG B CA 1
ATOM 2809 C C . ARG B 1 137 ? -14.391 -15.109 -9.016 1 96.88 137 ARG B C 1
ATOM 2811 O O . ARG B 1 137 ? -14.086 -16.312 -9.078 1 96.88 137 ARG B O 1
ATOM 2818 N N . ILE B 1 138 ? -15.469 -14.617 -9.508 1 97.06 138 ILE B N 1
ATOM 2819 C CA . ILE B 1 138 ? -16.422 -15.469 -10.219 1 97.06 138 ILE B CA 1
ATOM 2820 C C . ILE B 1 138 ? -15.859 -15.82 -11.602 1 97.06 138 ILE B C 1
ATOM 2822 O O . ILE B 1 138 ? -15.828 -16.984 -11.984 1 97.06 138 ILE B O 1
ATOM 2826 N N . TYR B 1 139 ? -15.43 -14.797 -12.289 1 97.06 139 TYR B N 1
ATOM 2827 C CA . TYR B 1 139 ? -14.93 -14.969 -13.648 1 97.06 139 TYR B CA 1
ATOM 2828 C C . TYR B 1 139 ? -13.742 -15.93 -13.672 1 97.06 139 TYR B C 1
ATOM 2830 O O . TYR B 1 139 ? -13.641 -16.766 -14.57 1 97.06 139 TYR B O 1
ATOM 2838 N N . LEU B 1 140 ? -12.906 -15.859 -12.711 1 96 140 LEU B N 1
ATOM 2839 C CA . LEU B 1 140 ? -11.688 -16.656 -12.688 1 96 140 LEU B CA 1
ATOM 2840 C C . LEU B 1 140 ? -11.969 -18.047 -12.117 1 96 140 LEU B C 1
ATOM 2842 O O . LEU B 1 140 ? -11.078 -18.906 -12.102 1 96 140 LEU B O 1
ATOM 2846 N N . GLY B 1 141 ? -13.188 -18.281 -11.594 1 93.44 141 GLY B N 1
ATOM 2847 C CA . GLY B 1 141 ? -13.625 -19.625 -11.211 1 93.44 141 GLY B CA 1
ATOM 2848 C C . GLY B 1 141 ? -13.297 -19.969 -9.773 1 93.44 141 GLY B C 1
ATOM 2849 O O . GLY B 1 141 ? -13.336 -21.125 -9.383 1 93.44 141 GLY B O 1
ATOM 2850 N N . TYR B 1 142 ? -13.008 -18.953 -8.977 1 93 142 TYR B N 1
ATOM 2851 C CA . TYR B 1 142 ? -12.609 -19.203 -7.598 1 93 142 TYR B CA 1
ATOM 2852 C C . TYR B 1 142 ? -13.82 -19.375 -6.691 1 93 142 TYR B C 1
ATOM 2854 O O . TYR B 1 142 ? -13.773 -20.094 -5.695 1 93 142 TYR B O 1
ATOM 2862 N N . HIS B 1 143 ? -14.836 -18.625 -7.047 1 95.94 143 HIS B N 1
ATOM 2863 C CA . HIS B 1 143 ? -16.016 -18.641 -6.195 1 95.94 143 HIS B CA 1
ATOM 2864 C C . HIS B 1 143 ? -17.297 -18.625 -7.027 1 95.94 143 HIS B C 1
ATOM 2866 O O . HIS B 1 143 ? -17.297 -18.203 -8.18 1 95.94 143 HIS B O 1
ATOM 2872 N N . SER B 1 144 ? -18.391 -19.172 -6.422 1 95.56 144 SER B N 1
ATOM 2873 C CA . SER B 1 144 ? -19.719 -19.031 -6.996 1 95.56 144 SER B CA 1
ATOM 2874 C C . SER B 1 144 ? -20.344 -17.688 -6.645 1 95.56 144 SER B C 1
ATOM 2876 O O . SER B 1 144 ? -19.844 -16.984 -5.754 1 95.56 144 SER B O 1
ATOM 2878 N N . ILE B 1 145 ? -21.391 -17.391 -7.363 1 96.88 145 ILE B N 1
ATOM 2879 C CA . ILE B 1 145 ? -22.094 -16.141 -7.121 1 96.88 145 ILE B CA 1
ATOM 2880 C C . ILE B 1 145 ? -22.609 -16.109 -5.688 1 96.88 145 ILE B C 1
ATOM 2882 O O . ILE B 1 145 ? -22.547 -15.078 -5.016 1 96.88 145 ILE B O 1
ATOM 2886 N N . HIS B 1 146 ? -23.047 -17.234 -5.211 1 96.44 146 HIS B N 1
ATOM 2887 C CA . HIS B 1 146 ? -23.594 -17.328 -3.861 1 96.44 146 HIS B CA 1
ATOM 2888 C C . HIS B 1 146 ? -22.531 -17.062 -2.811 1 96.44 146 HIS B C 1
ATOM 2890 O O . HIS B 1 146 ? -22.766 -16.312 -1.852 1 96.44 146 HIS B O 1
ATOM 2896 N N . GLN B 1 147 ? -21.406 -17.594 -2.984 1 97 147 GLN B N 1
ATOM 2897 C CA . GLN B 1 147 ? -20.312 -17.422 -2.039 1 97 147 GLN B CA 1
ATOM 2898 C C . GLN B 1 147 ? -19.875 -15.961 -1.982 1 97 147 GLN B C 1
ATOM 2900 O O . GLN B 1 147 ? -19.547 -15.445 -0.91 1 97 147 GLN B O 1
ATOM 2905 N N . VAL B 1 148 ? -19.875 -15.312 -3.127 1 98.06 148 VAL B N 1
ATOM 2906 C CA . VAL B 1 148 ? -19.484 -13.914 -3.238 1 98.06 148 VAL B CA 1
ATOM 2907 C C . VAL B 1 148 ? -20.547 -13.031 -2.578 1 98.06 148 VAL B C 1
ATOM 2909 O O . VAL B 1 148 ? -20.203 -12.086 -1.851 1 98.06 148 VAL B O 1
ATOM 2912 N N . MET B 1 149 ? -21.797 -13.344 -2.75 1 98.19 149 MET B N 1
ATOM 2913 C CA . MET B 1 149 ? -22.891 -12.562 -2.17 1 98.19 149 MET B CA 1
ATOM 2914 C C . MET B 1 149 ? -22.875 -12.664 -0.647 1 98.19 149 MET B C 1
ATOM 2916 O O . MET B 1 149 ? -23.094 -11.672 0.047 1 98.19 149 MET B O 1
ATOM 2920 N N . VAL B 1 150 ? -22.672 -13.828 -0.171 1 98.12 150 VAL B N 1
ATOM 2921 C CA . VAL B 1 150 ? -22.594 -14 1.275 1 98.12 150 VAL B CA 1
ATOM 2922 C C . VAL B 1 150 ? -21.406 -13.227 1.829 1 98.12 150 VAL B C 1
ATOM 2924 O O . VAL B 1 150 ? -21.5 -12.57 2.867 1 98.12 150 VAL B O 1
ATOM 2927 N N . GLY B 1 151 ? -20.281 -13.266 1.116 1 98.56 151 GLY B N 1
ATOM 2928 C CA . GLY B 1 151 ? -19.125 -12.477 1.521 1 98.56 151 GLY B CA 1
ATOM 2929 C C . GLY B 1 151 ? -19.406 -10.984 1.576 1 98.56 151 GLY B C 1
ATOM 2930 O O . GLY B 1 151 ? -19.047 -10.32 2.549 1 98.56 151 GLY B O 1
ATOM 2931 N N . ALA B 1 152 ? -20.047 -10.57 0.54 1 98.69 152 ALA B N 1
ATOM 2932 C CA . ALA B 1 152 ? -20.406 -9.156 0.478 1 98.69 152 ALA B CA 1
ATOM 2933 C C . ALA B 1 152 ? -21.328 -8.766 1.631 1 98.69 152 ALA B C 1
ATOM 2935 O O . ALA B 1 152 ? -21.125 -7.73 2.27 1 98.69 152 ALA B O 1
ATOM 2936 N N . LEU B 1 153 ? -22.266 -9.594 1.898 1 98.69 153 LEU B N 1
ATOM 2937 C CA . LEU B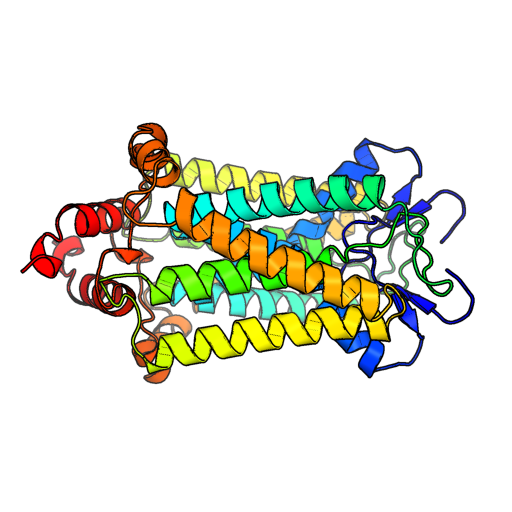 1 153 ? -23.219 -9.336 2.965 1 98.69 153 LEU B CA 1
ATOM 2938 C C . LEU B 1 153 ? -22.531 -9.32 4.324 1 98.69 153 LEU B C 1
ATOM 2940 O O . LEU B 1 153 ? -22.75 -8.406 5.129 1 98.69 153 LEU B O 1
ATOM 2944 N N . VAL B 1 154 ? -21.734 -10.281 4.578 1 98.62 154 VAL B N 1
ATOM 2945 C CA . VAL B 1 154 ? -21.016 -10.359 5.844 1 98.62 154 VAL B CA 1
ATOM 2946 C C . VAL B 1 154 ? -20.094 -9.141 5.992 1 98.62 154 VAL B C 1
ATOM 2948 O O . VAL B 1 154 ? -20.031 -8.539 7.062 1 98.62 154 VAL B O 1
ATOM 2951 N N . GLY B 1 155 ? -19.359 -8.789 4.914 1 98.81 155 GLY B N 1
ATOM 2952 C CA . GLY B 1 155 ? -18.5 -7.609 4.938 1 98.81 155 GLY B CA 1
ATOM 2953 C C . GLY B 1 155 ? -19.266 -6.332 5.262 1 98.81 155 GLY B C 1
ATOM 2954 O O . GLY B 1 155 ? -18.828 -5.547 6.105 1 98.81 155 GLY B O 1
ATOM 2955 N N . CYS B 1 156 ? -20.406 -6.188 4.637 1 98.69 156 CYS B N 1
ATOM 2956 C CA . CYS B 1 156 ? -21.219 -4.996 4.852 1 98.69 156 CYS B CA 1
ATOM 2957 C C . CYS B 1 156 ? -21.719 -4.93 6.285 1 98.69 156 CYS B C 1
ATOM 2959 O O . CYS B 1 156 ? -21.625 -3.883 6.934 1 98.69 156 CYS B O 1
ATOM 2961 N N . LEU B 1 157 ? -22.203 -6.027 6.793 1 98.62 157 LEU B N 1
ATOM 2962 C CA . LEU B 1 157 ? -22.766 -6.07 8.141 1 98.62 157 LEU B CA 1
ATOM 2963 C C . LEU B 1 157 ? -21.672 -5.836 9.188 1 98.62 157 LEU B C 1
ATOM 2965 O O . LEU B 1 157 ? -21.859 -5.035 10.109 1 98.62 157 LEU B O 1
ATOM 2969 N N . LEU B 1 158 ? -20.594 -6.488 9.023 1 98.56 158 LEU B N 1
ATOM 2970 C CA . LEU B 1 158 ? -19.516 -6.297 9.977 1 98.56 158 LEU B CA 1
ATOM 2971 C C . LEU B 1 158 ? -18.969 -4.875 9.906 1 98.56 158 LEU B C 1
ATOM 2973 O O . LEU B 1 158 ? -18.594 -4.301 10.93 1 98.56 158 LEU B O 1
ATOM 2977 N N . GLY B 1 159 ? -18.812 -4.395 8.664 1 98.56 159 GLY B N 1
ATOM 2978 C CA . GLY B 1 159 ? -18.391 -3.012 8.531 1 98.56 159 GLY B CA 1
ATOM 2979 C C . GLY B 1 159 ? -19.297 -2.035 9.25 1 98.56 159 GLY B C 1
ATOM 2980 O O . GLY B 1 159 ? -18.812 -1.106 9.906 1 98.56 159 GLY B O 1
ATOM 2981 N N . TYR B 1 160 ? -20.578 -2.254 9.148 1 97.62 160 TYR B N 1
ATOM 2982 C CA . TYR B 1 160 ? -21.562 -1.408 9.82 1 97.62 160 TYR B CA 1
ATOM 2983 C C . TYR B 1 160 ? -21.391 -1.484 11.336 1 97.62 160 TYR B C 1
ATOM 2985 O O . TYR B 1 160 ? -21.281 -0.455 12.008 1 97.62 160 TYR B O 1
ATOM 2993 N N . PHE B 1 161 ? -21.297 -2.656 11.891 1 97.44 161 PHE B N 1
ATOM 2994 C CA . PHE B 1 161 ? -21.203 -2.826 13.336 1 97.44 161 PHE B CA 1
ATOM 2995 C C . PHE B 1 161 ? -19.844 -2.363 13.852 1 97.44 161 PHE B C 1
ATOM 2997 O O . PHE B 1 161 ? -19.75 -1.823 14.961 1 97.44 161 PHE B O 1
ATOM 3004 N N . TRP B 1 162 ? -18.812 -2.602 13.031 1 97.81 162 TRP B N 1
ATOM 3005 C CA . TRP B 1 162 ? -17.5 -2.123 13.43 1 97.81 162 TRP B CA 1
ATOM 3006 C C . TRP B 1 162 ? -17.469 -0.6 13.508 1 97.81 162 TRP B C 1
ATOM 3008 O O . TRP B 1 162 ? -16.828 -0.03 14.398 1 97.81 162 TRP B O 1
ATOM 3018 N N . THR B 1 163 ? -18.141 0.03 12.594 1 96.06 163 THR B N 1
ATOM 3019 C CA . THR B 1 163 ? -18.234 1.485 12.617 1 96.06 163 THR B CA 1
ATOM 3020 C C . THR B 1 163 ? -18.938 1.963 13.883 1 96.06 163 THR B C 1
ATOM 3022 O O . THR B 1 163 ? -18.453 2.861 14.57 1 96.06 163 THR B O 1
ATOM 3025 N N . LEU B 1 164 ? -20.031 1.37 14.281 1 93.88 164 LEU B N 1
ATOM 3026 C CA . LEU B 1 164 ? -20.828 1.771 15.438 1 93.88 164 LEU B CA 1
ATOM 3027 C C . LEU B 1 164 ? -20.031 1.616 16.734 1 93.88 164 LEU B C 1
ATOM 3029 O O . LEU B 1 164 ? -20.125 2.461 17.625 1 93.88 164 LEU B O 1
ATOM 3033 N N . TYR B 1 165 ? -19.156 0.656 16.719 1 93.94 165 TYR B N 1
ATOM 3034 C CA . TYR B 1 165 ? -18.562 0.325 18.016 1 93.94 165 TYR B CA 1
ATOM 3035 C C . TYR B 1 165 ? -17.109 0.768 18.094 1 93.94 165 TYR B C 1
ATOM 3037 O O . TYR B 1 165 ? -16.562 0.925 19.188 1 93.94 165 TYR B O 1
ATOM 3045 N N . SER B 1 166 ? -16.531 1.03 16.906 1 93.06 166 SER B N 1
ATOM 3046 C CA . SER B 1 166 ? -15.078 1.188 16.969 1 93.06 166 SER B CA 1
ATOM 3047 C C . SER B 1 166 ? -14.633 2.439 16.219 1 93.06 166 SER B C 1
ATOM 3049 O O . SER B 1 166 ? -13.531 2.947 16.438 1 93.06 166 SER B O 1
ATOM 3051 N N . LEU B 1 167 ? -15.492 2.98 15.32 1 91.75 167 LEU B N 1
ATOM 3052 C CA . LEU B 1 167 ? -14.984 4.039 14.453 1 91.75 167 LEU B CA 1
ATOM 3053 C C . LEU B 1 167 ? -15.719 5.352 14.711 1 91.75 167 LEU B C 1
ATOM 3055 O O . LEU B 1 167 ? -15.312 6.402 14.211 1 91.75 167 LEU B O 1
ATOM 3059 N N . GLU B 1 168 ? -16.688 5.281 15.531 1 88.75 168 GLU B N 1
ATOM 3060 C CA . GLU B 1 168 ? -17.344 6.523 15.914 1 88.75 168 GLU B CA 1
ATOM 3061 C C . GLU B 1 168 ? -16.469 7.348 16.844 1 88.75 168 GLU B C 1
ATOM 3063 O O . GLU B 1 168 ? -15.641 6.801 17.578 1 88.75 168 GLU B O 1
ATOM 3068 N N . SER B 1 169 ? -16.609 8.688 16.797 1 79.81 169 SER B N 1
ATOM 3069 C CA . SER B 1 169 ? -15.758 9.625 17.531 1 79.81 169 SER B CA 1
ATOM 3070 C C . SER B 1 169 ? -15.688 9.273 19.016 1 79.81 169 SER B C 1
ATOM 3072 O O . SER B 1 169 ? -14.625 9.375 19.625 1 79.81 169 SER B O 1
ATOM 3074 N N . ASN B 1 170 ? -16.734 8.773 19.625 1 80.31 170 ASN B N 1
ATOM 3075 C CA . ASN B 1 170 ? -16.766 8.484 21.062 1 80.31 170 ASN B CA 1
ATOM 3076 C C . ASN B 1 170 ? -16.766 6.98 21.328 1 80.31 170 ASN B C 1
ATOM 3078 O O . ASN B 1 170 ? -17.219 6.539 22.391 1 80.31 170 ASN B O 1
ATOM 3082 N N . SER B 1 171 ? -16.203 6.316 20.375 1 88.12 171 SER B N 1
ATOM 3083 C CA . SER B 1 171 ? -16.188 4.871 20.578 1 88.12 171 SER B CA 1
ATOM 3084 C C . SER B 1 171 ? -15.125 4.461 21.578 1 88.12 171 SER B C 1
ATOM 3086 O O . SER B 1 171 ? -14.148 5.188 21.781 1 88.12 171 SER B O 1
ATOM 3088 N N . ARG B 1 172 ? -15.328 3.25 22.203 1 89.62 172 ARG B N 1
ATOM 3089 C CA . ARG B 1 172 ? -14.398 2.734 23.203 1 89.62 172 ARG B CA 1
ATOM 3090 C C . ARG B 1 172 ? -13.031 2.455 22.594 1 89.62 172 ARG B C 1
ATOM 3092 O O . ARG B 1 172 ? -12 2.744 23.219 1 89.62 172 ARG B O 1
ATOM 3099 N N . LEU B 1 173 ? -13.055 1.908 21.406 1 92.88 173 LEU B N 1
ATOM 3100 C CA . LEU B 1 173 ? -11.781 1.554 20.797 1 92.88 173 LEU B CA 1
ATOM 3101 C C . LEU B 1 173 ? -10.969 2.803 20.469 1 92.88 173 LEU B C 1
ATOM 3103 O O . LEU B 1 173 ? -9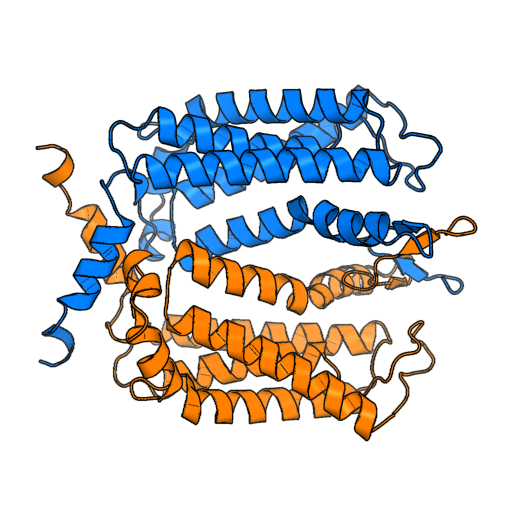.773 2.865 20.766 1 92.88 173 LEU B O 1
ATOM 3107 N N . LEU B 1 174 ? -11.562 3.711 19.844 1 91.62 174 LEU B N 1
ATOM 3108 C CA . LEU B 1 174 ? -10.852 4.938 19.516 1 91.62 174 LEU B CA 1
ATOM 3109 C C . LEU B 1 174 ? -10.359 5.641 20.781 1 91.62 174 LEU B C 1
ATOM 3111 O O . LEU B 1 174 ? -9.234 6.137 20.812 1 91.62 174 LEU B O 1
ATOM 3115 N N . SER B 1 175 ? -11.258 5.68 21.797 1 92 175 SER B N 1
ATOM 3116 C CA . SER B 1 175 ? -10.859 6.273 23.078 1 92 175 SER B CA 1
ATOM 3117 C C . SER B 1 175 ? -9.68 5.523 23.688 1 92 175 SER B C 1
ATOM 3119 O O . SER B 1 175 ? -8.766 6.141 24.234 1 92 175 SER B O 1
ATOM 3121 N N . ALA B 1 176 ? -9.719 4.254 23.609 1 94.38 176 ALA B N 1
ATOM 3122 C CA . ALA B 1 176 ? -8.625 3.436 24.125 1 94.38 176 ALA B CA 1
ATOM 3123 C C . ALA B 1 176 ? -7.332 3.721 23.375 1 94.38 176 ALA B C 1
ATOM 3125 O O . ALA B 1 176 ? -6.27 3.859 23.984 1 94.38 176 ALA B O 1
ATOM 3126 N N . LEU B 1 177 ? -7.406 3.814 22.062 1 94.44 177 LEU B N 1
ATOM 3127 C CA . LEU B 1 177 ? -6.227 4.094 21.25 1 94.44 177 LEU B CA 1
ATOM 3128 C C . LEU B 1 177 ? -5.652 5.469 21.578 1 94.44 177 LEU B C 1
ATOM 3130 O O . LEU B 1 177 ? -4.438 5.633 21.672 1 94.44 177 LEU B O 1
ATOM 3134 N N . LYS B 1 178 ? -6.523 6.422 21.797 1 90.94 178 LYS B N 1
ATOM 3135 C CA . LYS B 1 178 ? -6.113 7.789 22.109 1 90.94 178 LYS B CA 1
ATOM 3136 C C . LYS B 1 178 ? -5.449 7.871 23.469 1 90.94 178 LYS B C 1
ATOM 3138 O O . LYS B 1 178 ? -4.664 8.781 23.734 1 90.94 178 LYS B O 1
ATOM 3143 N N . SER B 1 179 ? -5.758 6.926 24.328 1 93 179 SER B N 1
ATOM 3144 C CA . SER B 1 179 ? -5.215 6.938 25.688 1 93 179 SER B CA 1
ATOM 3145 C C . SER B 1 179 ? -3.824 6.312 25.734 1 93 179 SER B C 1
ATOM 3147 O O . SER B 1 179 ? -3.102 6.461 26.719 1 93 179 SER B O 1
ATOM 3149 N N . LEU B 1 180 ? -3.449 5.633 24.656 1 93.75 180 LEU B N 1
ATOM 3150 C CA . LEU B 1 180 ? -2.137 4.996 24.609 1 93.75 180 LEU B CA 1
ATOM 3151 C C . LEU B 1 180 ? -1.042 6.027 24.359 1 93.75 180 LEU B C 1
ATOM 3153 O O . LEU B 1 180 ? -0.976 6.613 23.266 1 93.75 180 LEU B O 1
ATOM 3157 N N . ALA B 1 181 ? -0.159 6.164 25.281 1 92.12 181 ALA B N 1
ATOM 3158 C CA . ALA B 1 181 ? 0.868 7.203 25.266 1 92.12 181 ALA B CA 1
ATOM 3159 C C . ALA B 1 181 ? 1.832 7 24.109 1 92.12 181 ALA B C 1
ATOM 3161 O O . ALA B 1 181 ? 2.297 7.969 23.5 1 92.12 181 ALA B O 1
ATOM 3162 N N . PHE B 1 182 ? 2.074 5.742 23.781 1 93.12 182 PHE B N 1
ATOM 3163 C CA . PHE B 1 182 ? 3.072 5.496 22.75 1 93.12 182 PHE B CA 1
ATOM 3164 C C . PHE B 1 182 ? 2.559 5.941 21.375 1 93.12 182 PHE B C 1
ATOM 3166 O O . PHE B 1 182 ? 3.338 6.363 20.516 1 93.12 182 PHE B O 1
ATOM 3173 N N . LEU B 1 183 ? 1.303 5.918 21.172 1 94.25 183 LEU B N 1
ATOM 3174 C CA . LEU B 1 183 ? 0.755 6.391 19.906 1 94.25 183 LEU B CA 1
ATOM 3175 C C . LEU B 1 183 ? 0.876 7.906 19.797 1 94.25 183 LEU B C 1
ATOM 3177 O O . LEU B 1 183 ? 1.126 8.43 18.703 1 94.25 183 LEU B O 1
ATOM 3181 N N . LYS B 1 184 ? 0.758 8.547 20.906 1 90.94 184 LYS B N 1
ATOM 3182 C CA . LYS B 1 184 ? 0.963 9.992 20.922 1 90.94 184 LYS B CA 1
ATOM 3183 C C . LYS B 1 184 ? 2.418 10.344 20.625 1 90.94 184 LYS B C 1
ATOM 3185 O O . LYS B 1 184 ? 2.697 11.32 19.938 1 90.94 184 LYS B O 1
ATOM 3190 N N . LEU B 1 185 ? 3.242 9.5 21.188 1 89.69 185 LEU B N 1
ATOM 3191 C CA . LEU B 1 185 ? 4.672 9.703 20.969 1 89.69 185 LEU B CA 1
ATOM 3192 C C . LEU B 1 185 ? 5.027 9.547 19.5 1 89.69 185 LEU B C 1
ATOM 3194 O O . LEU B 1 185 ? 5.953 10.203 19 1 89.69 185 LEU B O 1
ATOM 3198 N N . PHE B 1 186 ? 4.203 8.758 18.781 1 92.12 186 PHE B N 1
ATOM 3199 C CA . PHE B 1 186 ? 4.449 8.539 17.359 1 92.12 186 PHE B CA 1
ATOM 3200 C C . PHE B 1 186 ? 3.594 9.469 16.5 1 92.12 186 PHE B C 1
ATOM 3202 O O . PHE B 1 186 ? 3.393 9.227 15.312 1 92.12 186 PHE B O 1
ATOM 3209 N N . TYR B 1 187 ? 3.014 10.5 17.109 1 92.44 187 TYR B N 1
ATOM 3210 C CA . TYR B 1 187 ? 2.367 11.641 16.469 1 92.44 187 TYR B CA 1
ATOM 3211 C C . TYR B 1 187 ? 1.037 11.234 15.844 1 92.44 187 TYR B C 1
ATOM 3213 O O . TYR B 1 187 ? 0.65 11.758 14.797 1 92.44 187 TYR B O 1
ATOM 3221 N N . PHE B 1 188 ? 0.389 10.188 16.422 1 94.31 188 PHE B N 1
ATOM 3222 C CA . PHE B 1 188 ? -0.94 9.844 15.938 1 94.31 188 PHE B CA 1
ATOM 3223 C C . PHE B 1 188 ? -1.919 10.984 16.172 1 94.31 188 PHE B C 1
ATOM 3225 O O . PHE B 1 188 ? -1.814 11.703 17.172 1 94.31 188 PHE B O 1
ATOM 3232 N N . LYS B 1 189 ? -2.836 11.148 15.242 1 92 189 LYS B N 1
ATOM 3233 C CA . LYS B 1 189 ? -3.789 12.258 15.297 1 92 189 LYS B CA 1
ATOM 3234 C C . LYS B 1 189 ? -5.168 11.812 14.812 1 92 189 LYS B C 1
ATOM 3236 O O . LYS B 1 189 ? -5.348 10.672 14.391 1 92 189 LYS B O 1
ATOM 3241 N N . ASP B 1 190 ? -6.164 12.688 14.922 1 88.25 190 ASP B N 1
ATOM 3242 C CA . ASP B 1 190 ? -7.527 12.484 14.445 1 88.25 190 ASP B CA 1
ATOM 3243 C C . ASP B 1 190 ? -7.941 13.586 13.469 1 88.25 190 ASP B C 1
ATOM 3245 O O . ASP B 1 190 ? -8.57 14.57 13.867 1 88.25 190 ASP B O 1
ATOM 3249 N N . SER B 1 191 ? -7.695 13.312 12.227 1 85.88 191 SER B N 1
ATOM 3250 C CA . SER B 1 191 ? -7.984 14.328 11.227 1 85.88 191 SER B CA 1
ATOM 3251 C C . SER B 1 191 ? -9.469 14.375 10.891 1 85.88 191 SER B C 1
ATOM 3253 O O . SER B 1 191 ? -9.969 15.375 10.383 1 85.88 191 SER B O 1
ATOM 3255 N N . LEU B 1 192 ? -10.172 13.312 11.195 1 84.25 192 LEU B N 1
ATOM 3256 C CA . LEU B 1 192 ? -11.578 13.219 10.812 1 84.25 192 LEU B CA 1
ATOM 3257 C C . LEU B 1 192 ? -12.445 14.133 11.672 1 84.25 192 LEU B C 1
ATOM 3259 O O . LEU B 1 192 ? -13.609 14.383 11.352 1 84.25 192 LEU B O 1
ATOM 3263 N N . GLU B 1 193 ? -11.883 14.688 12.688 1 81.19 193 GLU B N 1
ATOM 3264 C CA . GLU B 1 193 ? -12.617 15.609 13.539 1 81.19 193 GLU B CA 1
ATOM 3265 C C . GLU B 1 193 ? -12.5 17.047 13.039 1 81.19 193 GLU B C 1
ATOM 3267 O O . GLU B 1 193 ? -13.141 17.953 13.562 1 81.19 193 GLU B O 1
ATOM 3272 N N . ILE B 1 194 ? -11.742 17.234 11.969 1 80.62 194 ILE B N 1
ATOM 3273 C CA . ILE B 1 194 ? -11.516 18.547 11.398 1 80.62 194 ILE B CA 1
ATOM 3274 C C . ILE B 1 194 ? -12.18 18.641 10.031 1 80.62 194 ILE B C 1
ATOM 3276 O O . ILE B 1 194 ? -11.977 17.781 9.172 1 80.62 194 ILE B O 1
ATOM 3280 N N . CYS B 1 195 ? -12.859 19.766 9.875 1 82 195 CYS B N 1
ATOM 3281 C CA . CYS B 1 195 ? -13.508 19.984 8.586 1 82 195 CYS B CA 1
ATOM 3282 C C . CYS B 1 195 ? -12.484 20.312 7.504 1 82 195 CYS B C 1
ATOM 3284 O O . CYS B 1 195 ? -11.57 21.094 7.727 1 82 195 CYS B O 1
ATOM 3286 N N . HIS B 1 196 ? -12.633 19.688 6.371 1 83.5 196 HIS B N 1
ATOM 3287 C CA . HIS B 1 196 ? -11.781 19.922 5.215 1 83.5 196 HIS B CA 1
ATOM 3288 C C . HIS B 1 196 ? -10.305 19.844 5.59 1 83.5 196 HIS B C 1
ATOM 3290 O O . HIS B 1 196 ? -9.531 20.766 5.289 1 83.5 196 HIS B O 1
ATOM 3296 N N . PHE B 1 197 ? -9.914 18.766 6.25 1 84.25 197 PHE B N 1
ATOM 3297 C CA . PHE B 1 197 ? -8.602 18.672 6.867 1 84.25 197 PHE B CA 1
ATOM 3298 C C . PHE B 1 197 ? -7.504 18.688 5.812 1 84.25 197 PHE B C 1
ATOM 3300 O O . PHE B 1 197 ? -6.406 19.188 6.055 1 84.25 197 PHE B O 1
ATOM 3307 N N . LEU B 1 198 ? -7.816 18.188 4.582 1 85.31 198 LEU B N 1
ATOM 3308 C CA . LEU B 1 198 ? -6.809 18.203 3.525 1 85.31 198 LEU B CA 1
ATOM 3309 C C . LEU B 1 198 ? -6.488 19.625 3.096 1 85.31 198 LEU B C 1
ATOM 3311 O O . LEU B 1 198 ? -5.32 19.969 2.898 1 85.31 198 LEU B O 1
ATOM 3315 N N . LYS B 1 199 ? -7.531 20.344 2.955 1 83.88 199 LYS B N 1
ATOM 3316 C CA . LYS B 1 199 ? -7.352 21.75 2.598 1 83.88 199 LYS B CA 1
ATOM 3317 C C . LYS B 1 199 ? -6.605 22.5 3.693 1 83.88 199 LYS B C 1
ATOM 3319 O O . LYS B 1 199 ? -5.711 23.312 3.406 1 83.88 199 LYS B O 1
ATOM 3324 N N . ARG B 1 200 ? -6.906 22.219 4.906 1 83 200 ARG B N 1
ATOM 3325 C CA . ARG B 1 200 ? -6.27 22.891 6.035 1 83 200 ARG B CA 1
ATOM 3326 C C . ARG B 1 200 ? -4.801 22.5 6.141 1 83 200 ARG B C 1
ATOM 3328 O O . ARG B 1 200 ? -3.957 23.344 6.48 1 83 200 ARG B O 1
ATOM 3335 N N . GLU B 1 201 ? -4.52 21.312 5.852 1 84 201 GLU B N 1
ATOM 3336 C CA . GLU B 1 201 ? -3.131 20.859 5.855 1 84 201 GLU B CA 1
ATOM 3337 C C . GLU B 1 201 ? -2.322 21.562 4.766 1 84 201 GLU B C 1
ATOM 3339 O O . GLU B 1 201 ? -1.188 21.984 5.004 1 84 201 GLU B O 1
ATOM 3344 N N . GLN B 1 202 ? -2.885 21.688 3.641 1 85.19 202 GLN B N 1
ATOM 3345 C CA . GLN B 1 202 ? -2.191 22.344 2.547 1 85.19 202 GLN B CA 1
ATOM 3346 C C . GLN B 1 202 ? -1.909 23.812 2.887 1 85.19 202 GLN B C 1
ATOM 3348 O O . GLN B 1 202 ? -0.831 24.328 2.582 1 85.19 202 GLN B O 1
ATOM 3353 N N . LEU B 1 203 ? -2.869 24.453 3.521 1 80.75 203 LEU B N 1
ATOM 3354 C CA . LEU B 1 203 ? -2.746 25.859 3.873 1 80.75 203 LEU B CA 1
ATOM 3355 C C . LEU B 1 203 ? -1.664 26.062 4.926 1 80.75 203 LEU B C 1
ATOM 3357 O O . LEU B 1 203 ? -0.971 27.094 4.922 1 80.75 203 LEU B O 1
ATOM 3361 N N . GLN B 1 204 ? -1.486 25.141 5.785 1 74.12 204 GLN B N 1
ATOM 3362 C CA . GLN B 1 204 ? -0.446 25.234 6.805 1 74.12 204 GLN B CA 1
ATOM 3363 C C . GLN B 1 204 ? 0.944 25.219 6.176 1 74.12 204 GLN B C 1
ATOM 3365 O O . GLN B 1 204 ? 1.858 25.891 6.664 1 74.12 204 GLN B O 1
ATOM 3370 N N . TYR B 1 205 ? 1.096 24.562 5.145 1 74 205 TYR B N 1
ATOM 3371 C CA . TYR B 1 205 ? 2.398 24.406 4.512 1 74 205 TYR B CA 1
ATOM 3372 C C . TYR B 1 205 ? 2.682 25.547 3.553 1 74 205 TYR B C 1
ATOM 3374 O O . TYR B 1 205 ? 3.838 25.828 3.225 1 74 205 TYR B O 1
ATOM 3382 N N . SER B 1 206 ? 1.664 26.141 3.146 1 67.88 206 SER B N 1
ATOM 3383 C CA . SER B 1 206 ? 1.852 27.312 2.305 1 67.88 206 SER B CA 1
ATOM 3384 C C . SER B 1 206 ? 2.225 28.547 3.137 1 67.88 206 SER B C 1
ATOM 3386 O O . SER B 1 206 ? 2.893 29.453 2.646 1 67.88 206 SER B O 1
ATOM 3388 N N . SER B 1 207 ? 1.792 28.578 4.402 1 58.19 207 SER B N 1
ATOM 3389 C CA . SER B 1 207 ? 1.989 29.75 5.25 1 58.19 207 SER B CA 1
ATOM 3390 C C . SER B 1 207 ? 3.275 29.641 6.062 1 58.19 207 SER B C 1
ATOM 3392 O O . SER B 1 207 ? 3.723 30.609 6.668 1 58.19 207 SER B O 1
ATOM 3394 N N . CYS B 1 208 ? 3.754 28.469 6.324 1 55.19 208 CYS B N 1
ATOM 3395 C CA . CYS B 1 208 ? 4.863 28.328 7.262 1 55.19 208 CYS B CA 1
ATOM 3396 C C . CYS B 1 208 ? 6.121 29 6.715 1 55.19 208 CYS B C 1
ATOM 3398 O O . CYS B 1 208 ? 6.758 28.469 5.797 1 55.19 208 CYS B O 1
ATOM 3400 N N . ASN B 1 209 ? 6.164 30.172 6.625 1 47.06 209 ASN B N 1
ATOM 3401 C CA . ASN B 1 209 ? 7.332 31.031 6.453 1 47.06 209 ASN B CA 1
ATOM 3402 C C . ASN B 1 209 ? 8.336 30.828 7.586 1 47.06 209 ASN B C 1
ATOM 3404 O O . ASN B 1 209 ? 9.406 31.453 7.582 1 47.06 209 ASN B O 1
ATOM 3408 N N . GLU B 1 210 ? 8.008 30.234 8.641 1 45.44 210 GLU B N 1
ATOM 3409 C CA . GLU B 1 210 ? 8.828 30.359 9.844 1 45.44 210 GLU B CA 1
ATOM 3410 C C . GLU B 1 210 ? 10.117 29.547 9.711 1 45.44 210 GLU B C 1
ATOM 3412 O O . GLU B 1 210 ? 11.039 29.703 10.516 1 45.44 210 GLU B O 1
ATOM 3417 N N . CYS B 1 211 ? 10.094 28.406 9.078 1 45.88 211 CYS B N 1
ATOM 3418 C CA . CYS B 1 211 ? 11.391 27.734 9.141 1 45.88 211 CYS B CA 1
ATOM 3419 C C . CYS B 1 211 ? 12.445 28.547 8.383 1 45.88 211 CYS B C 1
ATOM 3421 O O . CYS B 1 211 ? 13.602 28.125 8.289 1 45.88 211 CYS B O 1
ATOM 3423 N N . ALA B 1 212 ? 12.219 29.469 7.605 1 40.59 212 ALA B N 1
ATOM 3424 C CA . ALA B 1 212 ? 13.227 30.391 7.074 1 40.59 212 ALA B CA 1
ATOM 3425 C C . ALA B 1 212 ? 13.812 31.266 8.18 1 40.59 212 ALA B C 1
ATOM 3427 O O . ALA B 1 212 ? 14.828 31.938 7.973 1 40.59 212 ALA B O 1
ATOM 3428 N N . LYS B 1 213 ? 13.102 31.609 9.359 1 35.84 213 LYS B N 1
ATOM 3429 C CA . LYS B 1 213 ? 13.773 32.469 10.336 1 35.84 213 LYS B CA 1
ATOM 3430 C C . LYS B 1 213 ? 14.648 31.641 11.273 1 35.84 213 LYS B C 1
ATOM 3432 O O . LYS B 1 213 ? 14.227 30.578 11.742 1 35.84 213 LYS B O 1
#

Secondary structure (DSSP, 8-state):
--TTEEE-GGG--EEETT-HHHHHHHHHTTHHHHHHHHHHHHHHHH-BHHHHHHHHHHHHHHHHHHHHHHHH-PBPPTT----SB-SS-HHHHHHHHHHHHHHHHHHH-SS-SS-HHHHHHHHHHHHHHHHHHHHHHHHTTSS-HHHHHHHHHHHHHHHHHHIIIIISTT-HHHHHHHH-HHHHHTT-B-GGGSTTHHHHHHHHHHH--GGG-/--TTEEE-GGG--EEETT-HHHHHHHHHTTHHHHHHHHHHHHHHHH-BHHHHHHHHHHHHHHHHHHHHHHHH-PBPPTT----SB-SS-HHHHHHHHHHHHHHHHHHH-SS-SS-HHHHHHHHHHHHHHHHHHHHHHHHTTSS-HHHHHHHHHHHHHHHHHHIIIIISTT-HHHHHHHH-HHHHHTT-B-GGGSTTHHHHHHHHHHH--GGG-